Protein AF-0000000074578695 (afdb_homodimer)

pLDDT: mean 95.09, std 4.93, range [46.09, 98.75]

Solvent-accessible surface area (backbone atoms only — not comparable to full-atom values): 26456 Å² total; per-residue (Å²): 105,31,38,40,35,42,44,29,22,34,57,60,88,88,45,78,38,34,54,55,27,63,53,73,38,52,71,33,36,34,32,30,40,33,50,40,80,86,21,31,63,69,58,51,56,32,35,72,70,56,77,40,76,57,80,38,58,47,44,26,50,69,83,34,50,53,89,77,45,54,70,57,64,45,44,39,36,41,19,66,36,64,63,76,82,76,61,46,93,44,27,39,45,56,53,25,46,56,29,33,49,69,77,45,82,88,58,89,46,71,64,55,51,50,47,37,51,51,46,28,54,75,68,71,38,59,94,42,32,82,37,40,33,58,76,46,53,72,57,55,40,48,50,47,50,49,38,16,25,51,46,30,59,32,50,31,35,40,30,35,35,79,49,66,96,46,33,69,43,46,32,52,48,53,50,46,49,54,46,49,43,13,66,77,66,49,22,16,35,43,31,35,47,72,54,63,49,63,40,58,73,60,37,60,32,38,36,33,30,41,88,15,23,66,72,45,71,38,46,71,80,61,73,35,42,68,51,41,26,72,53,49,67,39,57,42,42,76,42,77,55,95,88,36,64,38,74,42,74,46,83,78,111,104,33,38,40,37,44,44,29,22,34,58,61,87,87,44,77,39,34,54,54,27,63,53,74,39,52,72,34,36,35,33,32,40,34,50,40,79,85,21,31,63,69,58,51,55,32,35,72,70,56,78,40,75,58,78,38,58,47,44,27,50,69,85,35,50,53,87,76,46,52,69,56,63,45,46,40,36,42,21,68,34,65,62,78,82,78,61,46,92,43,28,38,46,56,53,24,47,56,30,34,48,68,76,46,82,87,59,89,48,71,63,56,51,49,46,37,51,51,45,28,54,75,68,71,37,61,94,41,31,82,37,40,33,58,75,46,54,73,58,56,39,48,50,48,49,48,38,15,24,51,46,31,59,30,52,31,35,40,30,35,35,77,51,66,97,45,32,68,44,46,33,52,49,54,52,47,50,55,46,48,42,12,68,77,67,48,22,18,32,42,34,35,49,73,55,63,52,62,41,57,71,59,37,61,32,38,36,33,29,41,88,15,22,66,70,46,72,39,45,71,80,61,73,37,42,68,52,41,26,72,52,49,68,38,53,42,45,75,42,76,56,94,90,37,64,40,72,42,73,45,83,84,103

Foldseek 3Di:
DFKWWAQFWADDPPRTQAGGATDDDDWLFEEEEEFDPSLCQLVVLCCQLVVDPTPDTFMDGNNHTNVPDDNLVSLLAEFEAEDDDAFDQDALLVLLLVLCVSVDDPDQDPVSSVLSVVLCVLLVNVVRRGPGLNPDDLLSNLSSSVSSRVSSVHQEYEYEASCPPHDDVSSLSVLVSVLVCSVPSRRYYYYYHHDPQSCQVRGQKYFYGGNNYGPDIGGPVCVAQVNCCVRPVFGWHWDQDPNTIDIGTDPPD/DFKWWAQFWAADPPRTQAGGATDDDDWLFEEEEEFDPSLCQLVVLCCQLVVGPTPDTFMDGNNHTNVPDDNLVSLLAEFEAEPDDAFDQDALLVLLLVLCVSVDDPDDDPVSSVLSVVLCVLLVNNVRRGPGLNPDDLLSNLSSSVSSRVSSVHQEYEYEASCPPHDDVSSLSVLVSVLVCSVPSRRYYYYYHHDPQSCQVRGQKYFYGGNNYGPDIGGPVCVAQVNCCVRPVFGWHWDQDPNTIDIGTDPPD

Organism: Methanococcus maripaludis (strain DSM 14266 / JCM 13030 / NBRC 101832 / S2 / LL) (NCBI:txid267377)

InterPro domains:
  IPR003439 ABC transporter-like, ATP-binding domain [PF00005] (18-164)
  IPR003439 ABC transporter-like, ATP-binding domain [PS50893] (3-236)
  IPR003593 AAA+ ATPase domain [SM00382] (27-212)
  IPR017871 ABC transporter-like, conserved site [PS00211] (136-150)
  IPR027417 P-loop containing nucleoside triphosphate hydrolase [G3DSA:3.40.50.300] (1-251)
  IPR027417 P-loop containing nucleoside triphosphate hydrolase [SSF52540] (2-221)
  IPR050153 Metal Ion Import ATP-binding [PTHR42734] (1-242)

Structure (mmCIF, N/CA/C/O backbone):
data_AF-0000000074578695-model_v1
#
loop_
_entity.id
_entity.type
_entity.pdbx_description
1 polymer 'Iron ABC transporter ATPase subunit'
#
loop_
_atom_site.group_PDB
_atom_site.id
_atom_site.type_symbol
_atom_site.label_atom_id
_atom_site.label_alt_id
_atom_site.label_comp_id
_atom_site.label_asym_id
_atom_site.label_entity_id
_atom_site.label_seq_id
_atom_site.pdbx_PDB_ins_code
_atom_site.Cartn_x
_atom_site.Cartn_y
_atom_site.Cartn_z
_atom_site.occupancy
_atom_site.B_iso_or_equiv
_atom_site.auth_seq_id
_atom_site.auth_comp_id
_atom_site.auth_asym_id
_atom_site.auth_atom_id
_atom_site.pdbx_PDB_model_num
ATOM 1 N N . MET A 1 1 ? 10.664 -29.688 -7.73 1 87.19 1 MET A N 1
ATOM 2 C CA . MET A 1 1 ? 11.109 -28.344 -8.055 1 87.19 1 MET A CA 1
ATOM 3 C C . MET A 1 1 ? 10.336 -27.781 -9.25 1 87.19 1 MET A C 1
ATOM 5 O O . MET A 1 1 ? 10.18 -28.469 -10.258 1 87.19 1 MET A O 1
ATOM 9 N N . ILE A 1 2 ? 9.805 -26.641 -9.023 1 91.69 2 ILE A N 1
ATOM 10 C CA . ILE A 1 2 ? 9 -26.109 -10.125 1 91.69 2 ILE A CA 1
ATOM 11 C C . ILE A 1 2 ? 9.734 -24.938 -10.773 1 91.69 2 ILE A C 1
ATOM 13 O O . ILE A 1 2 ? 9.602 -24.703 -11.977 1 91.69 2 ILE A O 1
ATOM 17 N N . VAL A 1 3 ? 10.422 -24.156 -10.008 1 95.56 3 VAL A N 1
ATOM 18 C CA . VAL A 1 3 ? 11.172 -23.031 -10.539 1 95.56 3 VAL A CA 1
ATOM 19 C C . VAL A 1 3 ? 12.633 -23.141 -10.109 1 95.56 3 VAL A C 1
ATOM 21 O O . VAL A 1 3 ? 12.93 -23.469 -8.961 1 95.56 3 VAL A O 1
ATOM 24 N N . SER A 1 4 ? 13.508 -22.938 -11.055 1 97.44 4 SER A N 1
ATOM 25 C CA . SER A 1 4 ? 14.938 -22.828 -10.773 1 97.44 4 SER A CA 1
ATOM 26 C C . SER A 1 4 ? 15.531 -21.594 -11.438 1 97.44 4 SER A C 1
ATOM 28 O O . SER A 1 4 ? 15.359 -21.375 -12.641 1 97.44 4 SER A O 1
ATOM 30 N N . VAL A 1 5 ? 16.078 -20.75 -10.672 1 97.38 5 VAL A N 1
ATOM 31 C CA . VAL A 1 5 ? 16.797 -19.562 -11.141 1 97.38 5 VAL A CA 1
ATOM 32 C C . VAL A 1 5 ? 18.281 -19.719 -10.867 1 97.38 5 VAL A C 1
ATOM 34 O O . VAL A 1 5 ? 18.703 -19.891 -9.719 1 97.38 5 VAL A O 1
ATOM 37 N N . GLU A 1 6 ? 19.047 -19.641 -11.938 1 97.25 6 GLU A N 1
ATOM 38 C CA . GLU A 1 6 ? 20.469 -19.922 -11.82 1 97.25 6 GLU A CA 1
ATOM 39 C C . GLU A 1 6 ? 21.312 -18.797 -12.445 1 97.25 6 GLU A C 1
ATOM 41 O O . GLU A 1 6 ? 21.469 -18.75 -13.664 1 97.25 6 GLU A O 1
ATOM 46 N N . GLY A 1 7 ? 21.875 -17.984 -11.523 1 97 7 GLY A N 1
ATOM 47 C CA . GLY A 1 7 ? 22.844 -17 -11.961 1 97 7 GLY A CA 1
ATOM 48 C C . GLY A 1 7 ? 22.234 -15.906 -12.82 1 97 7 GLY A C 1
ATOM 49 O O . GLY A 1 7 ? 22.844 -15.445 -13.781 1 97 7 GLY A O 1
ATOM 50 N N . VAL A 1 8 ? 21.109 -15.484 -12.547 1 96.81 8 VAL A N 1
ATOM 51 C CA . VAL A 1 8 ? 20.375 -14.555 -13.391 1 96.81 8 VAL A CA 1
ATOM 52 C C . VAL A 1 8 ? 20.891 -13.133 -13.156 1 96.81 8 VAL A C 1
ATOM 54 O O . VAL A 1 8 ? 21.062 -12.711 -12.008 1 96.81 8 VAL A O 1
ATOM 57 N N . GLU A 1 9 ? 21.203 -12.5 -14.195 1 97.31 9 GLU A N 1
ATOM 58 C CA . GLU A 1 9 ? 21.609 -11.094 -14.195 1 97.31 9 GLU A CA 1
ATOM 59 C C . GLU A 1 9 ? 20.75 -10.273 -15.148 1 97.31 9 GLU A C 1
ATOM 61 O O . GLU A 1 9 ? 20.375 -10.742 -16.219 1 97.31 9 GLU A O 1
ATOM 66 N N . PHE A 1 10 ? 20.406 -9.078 -14.711 1 96.56 10 PHE A N 1
ATOM 67 C CA . PHE A 1 10 ? 19.609 -8.188 -15.539 1 96.56 10 PHE A CA 1
ATOM 68 C C . PHE A 1 10 ? 20.016 -6.734 -15.312 1 96.56 10 PHE A C 1
ATOM 70 O O . PHE A 1 10 ? 20.328 -6.34 -14.195 1 96.56 10 PHE A O 1
ATOM 77 N N . LYS A 1 11 ? 20.016 -5.98 -16.344 1 94.44 11 LYS A N 1
ATOM 78 C CA . LYS A 1 11 ? 20.312 -4.551 -16.297 1 94.44 11 LYS A CA 1
ATOM 79 C C . LYS A 1 11 ? 19.328 -3.752 -17.141 1 94.44 11 LYS A C 1
ATOM 81 O O . LYS A 1 11 ? 18.922 -4.199 -18.219 1 94.44 11 LYS A O 1
ATOM 86 N N . TYR A 1 12 ? 18.844 -2.635 -16.578 1 91.19 12 TYR A N 1
ATOM 87 C CA . TYR A 1 12 ? 18.203 -1.623 -17.406 1 91.19 12 TYR A CA 1
ATOM 88 C C . TYR A 1 12 ? 19.234 -0.651 -17.969 1 91.19 12 TYR A C 1
ATOM 90 O O . TYR A 1 12 ? 19.875 0.092 -17.219 1 91.19 12 TYR A O 1
ATOM 98 N N . LYS A 1 13 ? 19.344 -0.577 -19.172 1 88.19 13 LYS A N 1
ATOM 99 C CA . LYS A 1 13 ? 20.406 0.238 -19.781 1 88.19 13 LYS A CA 1
ATOM 100 C C . LYS A 1 13 ? 21.75 -0.036 -19.109 1 88.19 13 LYS A C 1
ATOM 102 O O . LYS A 1 13 ? 22.297 -1.134 -19.234 1 88.19 13 LYS A O 1
ATOM 107 N N . SER A 1 14 ? 22.156 0.882 -18.359 1 88.25 14 SER A N 1
ATOM 108 C CA . SER A 1 14 ? 23.484 0.723 -17.781 1 88.25 14 SER A CA 1
ATOM 109 C C . SER A 1 14 ? 23.406 0.43 -16.281 1 88.25 14 SER A C 1
ATOM 111 O O . SER A 1 14 ? 24.438 0.2 -15.641 1 88.25 14 SER A O 1
ATOM 113 N N . THR A 1 15 ? 22.25 0.235 -15.781 1 91.56 15 THR A N 1
ATOM 114 C CA . THR A 1 15 ? 22.094 0.015 -14.344 1 91.56 15 THR A CA 1
ATOM 115 C C . THR A 1 15 ? 21.812 -1.456 -14.055 1 91.56 15 THR A C 1
ATOM 117 O O . THR A 1 15 ? 20.7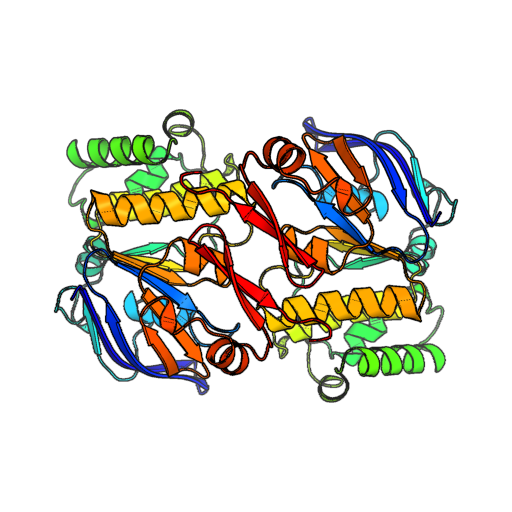97 -2.002 -14.516 1 91.56 15 THR A O 1
ATOM 120 N N . GLU A 1 16 ? 22.688 -2.061 -13.281 1 94.88 16 GLU A N 1
ATOM 121 C CA . GLU A 1 16 ? 22.516 -3.461 -12.906 1 94.88 16 GLU A CA 1
ATOM 122 C C . GLU A 1 16 ? 21.469 -3.611 -11.805 1 94.88 16 GLU A C 1
ATOM 124 O O . GLU A 1 16 ? 21.609 -3.029 -10.727 1 94.88 16 GLU A O 1
ATOM 129 N N . ILE A 1 17 ? 20.469 -4.418 -12.109 1 96.56 17 ILE A N 1
ATOM 130 C CA . ILE A 1 17 ? 19.375 -4.566 -11.156 1 96.56 17 ILE A CA 1
ATOM 131 C C . ILE A 1 17 ? 19.469 -5.926 -10.469 1 96.56 17 ILE A C 1
ATOM 133 O O . ILE A 1 17 ? 19.328 -6.02 -9.25 1 96.56 17 ILE A O 1
ATOM 137 N N . LEU A 1 18 ? 19.641 -6.934 -11.188 1 98.19 18 LEU A N 1
ATOM 138 C CA . LEU A 1 18 ? 19.828 -8.281 -10.656 1 98.19 18 LEU A CA 1
ATOM 139 C C . LEU A 1 18 ? 21.25 -8.766 -10.883 1 98.19 18 LEU A C 1
ATOM 141 O O . LEU A 1 18 ? 21.797 -8.617 -11.977 1 98.19 18 LEU A O 1
ATOM 145 N N . LYS A 1 19 ? 21.891 -9.312 -9.852 1 97.56 19 LYS A N 1
ATOM 146 C CA . LYS A 1 19 ? 23.297 -9.711 -9.852 1 97.56 19 LYS A CA 1
ATOM 147 C C . LYS A 1 19 ? 23.453 -11.164 -9.406 1 97.56 19 LYS A C 1
ATOM 149 O O . LYS A 1 19 ? 23.609 -11.438 -8.211 1 97.56 19 LYS A O 1
ATOM 154 N N . ASP A 1 20 ? 23.438 -12.047 -10.305 1 97.25 20 ASP A N 1
ATOM 155 C CA . ASP A 1 20 ? 23.719 -13.461 -10.062 1 97.25 20 ASP A CA 1
ATOM 156 C C . ASP A 1 20 ? 22.719 -14.062 -9.078 1 97.25 20 ASP A C 1
ATOM 158 O O . ASP A 1 20 ? 23.125 -14.625 -8.055 1 97.25 20 ASP A O 1
ATOM 162 N N . VAL A 1 21 ? 21.516 -13.922 -9.375 1 98.12 21 VAL A N 1
ATOM 163 C CA . VAL A 1 21 ? 20.422 -14.406 -8.523 1 98.12 21 VAL A CA 1
ATOM 164 C C . VAL A 1 21 ? 20.266 -15.914 -8.688 1 98.12 21 VAL A C 1
ATOM 166 O O . VAL A 1 21 ? 20.234 -16.422 -9.812 1 98.12 21 VAL A O 1
ATOM 169 N N . LYS A 1 22 ? 20.203 -16.641 -7.535 1 97.81 22 LYS A N 1
ATOM 170 C CA . LYS A 1 22 ? 20.047 -18.078 -7.523 1 97.81 22 LYS A CA 1
ATOM 171 C C . LYS A 1 22 ? 19.062 -18.516 -6.445 1 97.81 22 LYS A C 1
ATOM 173 O O . LYS A 1 22 ? 19.172 -18.109 -5.289 1 97.81 22 LYS A O 1
ATOM 178 N N . PHE A 1 23 ? 18.094 -19.281 -6.832 1 98 23 PHE A N 1
ATOM 179 C CA . PHE A 1 23 ? 17.188 -19.906 -5.875 1 98 23 PHE A CA 1
ATOM 180 C C . PHE A 1 23 ? 16.312 -20.953 -6.559 1 98 23 PHE A C 1
ATOM 182 O O . PHE A 1 23 ? 16.312 -21.062 -7.785 1 98 23 PHE A O 1
ATOM 189 N N . GLU A 1 24 ? 15.633 -21.719 -5.762 1 97.88 24 GLU A N 1
ATOM 190 C CA . GLU A 1 24 ? 14.703 -22.719 -6.254 1 97.88 24 GLU A CA 1
ATOM 191 C C . GLU A 1 24 ? 13.383 -22.672 -5.492 1 97.88 24 GLU A C 1
ATOM 193 O O . GLU A 1 24 ? 13.328 -22.203 -4.352 1 97.88 24 GLU A O 1
ATOM 198 N N . VAL A 1 25 ? 12.375 -23.062 -6.16 1 97.56 25 VAL A N 1
ATOM 199 C CA . VAL A 1 25 ? 11.047 -23.125 -5.566 1 97.56 25 VAL A CA 1
ATOM 200 C C . VAL A 1 25 ? 10.438 -24.5 -5.789 1 97.56 25 VAL A C 1
ATOM 202 O O . VAL A 1 25 ? 10.508 -25.047 -6.891 1 97.56 25 VAL A O 1
ATOM 205 N N . GLU A 1 26 ? 9.867 -25.078 -4.762 1 96.62 26 GLU A N 1
ATOM 206 C CA . GLU A 1 26 ? 9.234 -26.391 -4.852 1 96.62 26 GLU A CA 1
ATOM 207 C C . GLU A 1 26 ? 7.77 -26.266 -5.266 1 96.62 26 GLU A C 1
ATOM 209 O O . GLU A 1 26 ? 7.156 -25.203 -5.082 1 96.62 26 GLU A O 1
ATOM 214 N N . LYS A 1 27 ? 7.25 -27.359 -5.766 1 95.69 27 LYS A N 1
ATOM 215 C CA . LYS A 1 27 ? 5.852 -27.391 -6.184 1 95.69 27 LYS A CA 1
ATOM 216 C C . LYS A 1 27 ? 4.918 -27.188 -4.992 1 95.69 27 LYS A C 1
ATOM 218 O O . LYS A 1 27 ? 5.152 -27.734 -3.914 1 95.69 27 LYS A O 1
ATOM 223 N N . GLY A 1 28 ? 3.93 -26.344 -5.191 1 95.62 28 GLY A N 1
ATOM 224 C CA . GLY A 1 28 ? 2.881 -26.172 -4.199 1 95.62 28 GLY A CA 1
ATOM 225 C C . GLY A 1 28 ? 3.25 -25.188 -3.104 1 95.62 28 GLY A C 1
ATOM 226 O O . GLY A 1 28 ? 2.467 -24.969 -2.18 1 95.62 28 GLY A O 1
ATOM 227 N N . GLU A 1 29 ? 4.379 -24.547 -3.223 1 96.44 29 GLU A N 1
ATOM 228 C CA . GLU A 1 29 ? 4.84 -23.594 -2.211 1 96.44 29 GLU A CA 1
ATOM 229 C C . GLU A 1 29 ? 4.32 -22.188 -2.496 1 96.44 29 GLU A C 1
ATOM 231 O O . GLU A 1 29 ? 4.184 -21.797 -3.654 1 96.44 29 GLU A O 1
ATOM 236 N N . VAL A 1 30 ? 3.984 -21.547 -1.426 1 98.06 30 VAL A N 1
ATOM 237 C CA . VAL A 1 30 ? 3.773 -20.094 -1.494 1 98.06 30 VAL A CA 1
ATOM 238 C C . VAL A 1 30 ? 5.047 -19.375 -1.07 1 98.06 30 VAL A C 1
ATOM 240 O O . VAL A 1 30 ? 5.445 -19.438 0.094 1 98.06 30 VAL A O 1
ATOM 243 N N . VAL A 1 31 ? 5.68 -18.703 -2.018 1 98.62 31 VAL A N 1
ATOM 244 C CA . VAL A 1 31 ? 6.961 -18.062 -1.78 1 98.62 31 VAL A CA 1
ATOM 245 C C . VAL A 1 31 ? 6.789 -16.547 -1.822 1 98.62 31 VAL A C 1
ATOM 247 O O . VAL A 1 31 ? 6.172 -16 -2.746 1 98.62 31 VAL A O 1
ATOM 250 N N . SER A 1 32 ? 7.277 -15.828 -0.83 1 98.69 32 SER A N 1
ATOM 251 C CA . SER A 1 32 ? 7.254 -14.375 -0.821 1 98.69 32 SER A CA 1
ATOM 252 C C . SER A 1 32 ? 8.641 -13.797 -1.097 1 98.69 32 SER A C 1
ATOM 254 O O . SER A 1 32 ? 9.625 -14.203 -0.472 1 98.69 32 SER A O 1
ATOM 256 N N . ILE A 1 33 ? 8.703 -12.945 -2.051 1 98.62 33 ILE A N 1
ATOM 257 C CA . ILE A 1 33 ? 9.906 -12.156 -2.303 1 98.62 33 ILE A CA 1
ATOM 258 C C . ILE A 1 33 ? 9.82 -10.828 -1.547 1 98.62 33 ILE A C 1
ATOM 260 O O . ILE A 1 33 ? 8.898 -10.039 -1.768 1 98.62 33 ILE A O 1
ATOM 264 N N . LEU A 1 34 ? 10.773 -10.625 -0.672 1 98.44 34 LEU A N 1
ATOM 265 C CA . LEU A 1 34 ? 10.797 -9.477 0.223 1 98.44 34 LEU A CA 1
ATOM 266 C C . LEU A 1 34 ? 12.039 -8.625 -0.025 1 98.44 34 LEU A C 1
ATOM 268 O O . LEU A 1 34 ? 13.039 -9.117 -0.548 1 98.44 34 LEU A O 1
ATOM 272 N N . GLY A 1 35 ? 11.984 -7.371 0.396 1 97.62 35 GLY A N 1
ATOM 273 C CA . GLY A 1 35 ? 13.062 -6.41 0.204 1 97.62 35 GLY A CA 1
ATOM 274 C C . GLY A 1 35 ? 12.57 -4.98 0.087 1 97.62 35 GLY A C 1
ATOM 275 O O . GLY A 1 35 ? 11.367 -4.742 -0.033 1 97.62 35 GLY A O 1
ATOM 276 N N . ILE A 1 36 ? 13.484 -4.102 0.065 1 96.75 36 ILE A N 1
ATOM 277 C CA . ILE A 1 36 ? 13.141 -2.684 0.007 1 96.75 36 ILE A CA 1
ATOM 278 C C . ILE A 1 36 ? 12.695 -2.318 -1.405 1 96.75 36 ILE A C 1
ATOM 280 O O . ILE A 1 36 ? 12.852 -3.109 -2.338 1 96.75 36 ILE A O 1
ATOM 284 N N . ASN A 1 37 ? 12.117 -1.101 -1.469 1 93.25 37 ASN A N 1
ATOM 285 C CA . ASN A 1 37 ? 11.766 -0.598 -2.791 1 93.25 37 ASN A CA 1
ATOM 286 C C . ASN A 1 37 ? 12.992 -0.456 -3.688 1 93.25 37 ASN A C 1
ATOM 288 O O . ASN A 1 37 ? 14.031 0.032 -3.246 1 93.25 37 ASN A O 1
ATOM 292 N N . GLY A 1 38 ? 12.938 -0.966 -4.891 1 92 38 GLY A N 1
ATOM 293 C CA . GLY A 1 38 ? 14.047 -0.862 -5.832 1 92 38 GLY A CA 1
ATOM 294 C C . GLY A 1 38 ? 15.039 -2.006 -5.719 1 92 38 GLY A C 1
ATOM 295 O O . GLY A 1 38 ? 16.031 -2.043 -6.434 1 92 38 GLY A O 1
ATOM 296 N N . ALA A 1 39 ? 14.719 -2.963 -4.926 1 95.31 39 ALA A N 1
ATOM 297 C CA . ALA A 1 39 ? 15.656 -4.055 -4.688 1 95.31 39 ALA A CA 1
ATOM 298 C C . ALA A 1 39 ? 15.711 -5 -5.883 1 95.31 39 ALA A C 1
ATOM 300 O O . ALA A 1 39 ? 16.609 -5.84 -5.977 1 95.31 39 ALA A O 1
ATOM 301 N N . GLY A 1 40 ? 14.742 -4.91 -6.785 1 96.31 40 GLY A N 1
ATOM 302 C CA . GLY A 1 40 ? 14.734 -5.754 -7.969 1 96.31 40 GLY A CA 1
ATOM 303 C C . GLY A 1 40 ? 13.641 -6.809 -7.938 1 96.31 40 GLY A C 1
ATOM 304 O O . GLY A 1 40 ? 13.617 -7.703 -8.789 1 96.31 40 GLY A O 1
ATOM 305 N N . LYS A 1 41 ? 12.758 -6.738 -6.969 1 97.12 41 LYS A N 1
ATOM 306 C CA . LYS A 1 41 ? 11.734 -7.758 -6.77 1 97.12 41 LYS A CA 1
ATOM 307 C C . LYS A 1 41 ? 10.844 -7.887 -8.008 1 97.12 41 LYS A C 1
ATOM 309 O O . LYS A 1 41 ? 10.664 -8.984 -8.531 1 97.12 41 LYS A O 1
ATOM 314 N N . SER A 1 42 ? 10.297 -6.727 -8.508 1 96.31 42 SER A N 1
ATOM 315 C CA . SER A 1 42 ? 9.422 -6.723 -9.68 1 96.31 42 SER A CA 1
ATOM 316 C C . SER A 1 42 ? 10.18 -7.148 -10.938 1 96.31 42 SER A C 1
ATOM 318 O O . SER A 1 42 ? 9.633 -7.859 -11.781 1 96.31 42 SER A O 1
ATOM 320 N N . THR A 1 43 ? 11.422 -6.73 -11.055 1 96.75 43 THR A N 1
ATOM 321 C CA . THR A 1 43 ? 12.258 -7.129 -12.18 1 96.75 43 THR A CA 1
ATOM 322 C C . THR A 1 43 ? 12.453 -8.641 -12.195 1 96.75 43 THR A C 1
ATOM 324 O O . THR A 1 43 ? 12.367 -9.281 -13.25 1 96.75 43 THR A O 1
ATOM 327 N N . LEU A 1 44 ? 12.688 -9.188 -10.992 1 97.62 44 LEU A N 1
ATOM 328 C CA . LEU A 1 44 ? 12.93 -10.617 -10.867 1 97.62 44 LEU A CA 1
ATOM 329 C C . LEU A 1 44 ? 11.711 -11.414 -11.344 1 97.62 44 LEU A C 1
ATOM 331 O O . LEU A 1 44 ? 11.844 -12.344 -12.141 1 97.62 44 LEU A O 1
ATOM 335 N N . ILE A 1 45 ? 10.531 -11.031 -10.898 1 97 45 ILE A N 1
ATOM 336 C CA . ILE A 1 45 ? 9.32 -11.766 -11.266 1 97 45 ILE A CA 1
ATOM 337 C C . ILE A 1 45 ? 9.07 -11.633 -12.766 1 97 45 ILE A C 1
ATOM 339 O O . ILE A 1 45 ? 8.609 -12.578 -13.406 1 97 45 ILE A O 1
ATOM 343 N N . LYS A 1 46 ? 9.367 -10.516 -13.352 1 96.38 46 LYS A N 1
ATOM 344 C CA . LYS A 1 46 ? 9.203 -10.297 -14.789 1 96.38 46 LYS A CA 1
ATOM 345 C C . LYS A 1 46 ? 10.188 -11.148 -15.586 1 96.38 46 LYS A C 1
ATOM 347 O O . LYS A 1 46 ? 9.883 -11.578 -16.703 1 96.38 46 LYS A O 1
ATOM 352 N N . CYS A 1 47 ? 11.359 -11.367 -15.023 1 96.38 47 CYS A N 1
ATOM 353 C CA . CYS A 1 47 ? 12.312 -12.266 -15.664 1 96.38 47 CYS A CA 1
ATOM 354 C C . CYS A 1 47 ? 11.797 -13.703 -15.656 1 96.38 47 CYS A C 1
ATOM 356 O O . CYS A 1 47 ? 11.945 -14.422 -16.656 1 96.38 47 CYS A O 1
ATOM 358 N N . ILE A 1 48 ? 11.195 -14.062 -14.562 1 96.19 48 ILE A N 1
ATOM 359 C CA . ILE A 1 48 ? 10.695 -15.43 -14.445 1 96.19 48 ILE A CA 1
ATOM 360 C C . ILE A 1 48 ? 9.586 -15.664 -15.469 1 96.19 48 ILE A C 1
ATOM 362 O O . ILE A 1 48 ? 9.477 -16.766 -16.031 1 96.19 48 ILE A O 1
ATOM 366 N N . ASN A 1 49 ? 8.82 -14.625 -15.734 1 94.06 49 ASN A N 1
ATOM 367 C CA . ASN A 1 49 ? 7.699 -14.773 -16.656 1 94.06 49 ASN A CA 1
ATOM 368 C C . ASN A 1 49 ? 8.102 -14.422 -18.078 1 94.06 49 ASN A C 1
ATOM 370 O O . ASN A 1 49 ? 7.242 -14.25 -18.953 1 94.06 49 ASN A O 1
ATOM 374 N N . LYS A 1 50 ? 9.352 -14.07 -18.297 1 93.38 50 LYS A N 1
ATOM 375 C CA . LYS A 1 50 ? 9.961 -13.836 -19.609 1 93.38 50 LYS A CA 1
ATOM 376 C C . LYS A 1 50 ? 9.516 -12.492 -20.188 1 93.38 50 LYS A C 1
ATOM 378 O O . LYS A 1 50 ? 9.633 -12.258 -21.391 1 93.38 50 LYS A O 1
ATOM 383 N N . ILE A 1 51 ? 8.852 -11.695 -19.422 1 92 51 ILE A N 1
ATOM 384 C CA . ILE A 1 51 ? 8.547 -10.336 -19.844 1 92 51 ILE A CA 1
ATOM 385 C C . ILE A 1 51 ? 9.852 -9.562 -20.078 1 92 51 ILE A C 1
ATOM 387 O O . ILE A 1 51 ? 9.953 -8.766 -21 1 92 51 ILE A O 1
ATOM 391 N N . LEU A 1 52 ? 10.812 -9.836 -19.203 1 93.38 52 LEU A N 1
ATOM 392 C CA . LEU A 1 52 ? 12.156 -9.273 -19.297 1 93.38 52 LEU A CA 1
ATOM 393 C C . LEU A 1 52 ? 13.195 -10.375 -19.453 1 93.38 52 LEU A C 1
ATOM 395 O O . LEU A 1 52 ? 13.5 -11.086 -18.5 1 93.38 52 LEU A O 1
ATOM 399 N N . PRO A 1 53 ? 13.766 -10.516 -20.609 1 90.94 53 PRO A N 1
ATOM 400 C CA . PRO A 1 53 ? 14.789 -11.547 -20.781 1 90.94 53 PRO A CA 1
ATOM 401 C C . PRO A 1 53 ? 16.078 -11.227 -20.031 1 90.94 53 PRO A C 1
ATOM 403 O O . PRO A 1 53 ? 16.656 -10.156 -20.234 1 90.94 53 PRO A O 1
ATOM 406 N N . PRO A 1 54 ? 16.5 -12.094 -19.203 1 91.62 54 PRO A N 1
ATOM 407 C CA . PRO A 1 54 ? 17.75 -11.844 -18.5 1 91.62 54 PRO A CA 1
ATOM 408 C C . PRO A 1 54 ? 18.969 -11.828 -19.438 1 91.62 54 PRO A C 1
ATOM 410 O O . PRO A 1 54 ? 18.938 -12.445 -20.5 1 91.62 54 PRO A O 1
ATOM 413 N N . LYS A 1 55 ? 19.969 -11.094 -19.031 1 90.56 55 LYS A N 1
ATOM 414 C CA . LYS A 1 55 ? 21.203 -11.008 -19.797 1 90.56 55 LYS A CA 1
ATOM 415 C C . LYS A 1 55 ? 22.047 -12.281 -19.656 1 90.56 55 LYS A C 1
ATOM 417 O O . LYS A 1 55 ? 22.672 -12.734 -20.609 1 90.56 55 LYS A O 1
ATOM 422 N N . LYS A 1 56 ? 22.078 -12.758 -18.484 1 94.62 56 LYS A N 1
ATOM 423 C CA . LYS A 1 56 ? 22.797 -13.977 -18.141 1 94.62 56 LYS A CA 1
ATOM 424 C C . LYS A 1 56 ? 21.969 -14.875 -17.219 1 94.62 56 LYS A C 1
ATOM 426 O O . LYS A 1 56 ? 20.969 -14.422 -16.641 1 94.62 56 LYS A O 1
ATOM 431 N N . GLY A 1 57 ? 22.375 -16.094 -17.188 1 95.81 57 GLY A N 1
ATOM 432 C CA . GLY A 1 57 ? 21.734 -17.047 -16.297 1 95.81 57 GLY A CA 1
ATOM 433 C C . GLY A 1 57 ? 20.578 -17.797 -16.953 1 95.81 57 GLY A C 1
ATOM 434 O O . GLY A 1 57 ? 20.328 -17.625 -18.141 1 95.81 57 GLY A O 1
ATOM 435 N N . THR A 1 58 ? 20 -18.688 -16.172 1 96.31 58 THR A N 1
ATOM 436 C CA . THR A 1 58 ? 18.922 -19.531 -16.688 1 96.31 58 THR A CA 1
ATOM 437 C C . THR A 1 58 ? 17.766 -19.609 -15.695 1 96.31 58 THR A C 1
ATOM 439 O O . THR A 1 58 ? 17.984 -19.672 -14.484 1 96.31 58 THR A O 1
ATOM 442 N N . ILE A 1 59 ? 16.641 -19.547 -16.203 1 97.06 59 ILE A N 1
ATOM 443 C CA . ILE A 1 59 ? 15.422 -19.766 -15.43 1 97.06 59 ILE A CA 1
ATOM 444 C C . ILE A 1 59 ? 14.641 -20.938 -16.016 1 97.06 59 ILE A C 1
ATOM 446 O O . ILE A 1 59 ? 14.391 -20.984 -17.219 1 97.06 59 ILE A O 1
ATOM 450 N N . THR A 1 60 ? 14.32 -21.844 -15.203 1 96.94 60 THR A N 1
ATOM 451 C CA . THR A 1 60 ? 13.523 -22.969 -15.672 1 96.94 60 THR A CA 1
ATOM 452 C C . THR A 1 60 ? 12.203 -23.047 -14.906 1 96.94 60 THR A C 1
ATOM 454 O O . THR A 1 60 ? 12.164 -22.766 -13.703 1 96.94 60 THR A O 1
ATOM 457 N N . VAL A 1 61 ? 11.203 -23.422 -15.57 1 95.31 61 VAL A N 1
ATOM 458 C CA . VAL A 1 61 ? 9.891 -23.75 -15.023 1 95.31 61 VAL A CA 1
ATOM 459 C C . VAL A 1 61 ? 9.5 -25.156 -15.43 1 95.31 61 VAL A C 1
ATOM 461 O O . VAL A 1 61 ? 9.508 -25.5 -16.625 1 95.31 61 VAL A O 1
ATOM 464 N N . GLU A 1 62 ? 9.25 -25.922 -14.492 1 93.69 62 GLU A N 1
ATOM 465 C CA . GLU A 1 62 ? 9.008 -27.344 -14.742 1 93.69 62 GLU A CA 1
ATOM 466 C C . GLU A 1 62 ? 10.125 -27.953 -15.578 1 93.69 62 GLU A C 1
ATOM 468 O O . GLU A 1 62 ? 9.859 -28.656 -16.562 1 93.69 62 GLU A O 1
ATOM 473 N N . ASN A 1 63 ? 11.281 -27.578 -15.312 1 92.06 63 ASN A N 1
ATOM 474 C CA . ASN A 1 63 ? 12.5 -28.125 -15.891 1 92.06 63 ASN A CA 1
ATOM 475 C C . ASN A 1 63 ? 12.656 -27.719 -17.359 1 92.06 63 ASN A C 1
ATOM 477 O O . ASN A 1 63 ? 13.43 -28.344 -18.094 1 92.06 63 ASN A O 1
ATOM 481 N N . LEU A 1 64 ? 11.914 -26.766 -17.734 1 93.69 64 LEU A N 1
ATOM 482 C CA . LEU A 1 64 ? 12.062 -26.234 -19.078 1 93.69 64 LEU A CA 1
ATOM 483 C C . LEU A 1 64 ? 12.617 -24.812 -19.047 1 93.69 64 LEU A C 1
ATOM 485 O O . LEU A 1 64 ? 12.156 -23.969 -18.266 1 93.69 64 LEU A O 1
ATOM 489 N N . ASP A 1 65 ? 13.523 -24.562 -19.859 1 94.62 65 ASP A N 1
ATOM 490 C CA . ASP A 1 65 ? 14.125 -23.234 -19.969 1 94.62 65 ASP A CA 1
ATOM 491 C C . ASP A 1 65 ? 13.117 -22.219 -20.516 1 94.62 65 ASP A C 1
ATOM 493 O O . ASP A 1 65 ? 12.648 -22.359 -21.641 1 94.62 65 ASP A O 1
ATOM 497 N N . VAL A 1 66 ? 12.844 -21.219 -19.719 1 93.62 66 VAL A N 1
ATOM 498 C CA . VAL A 1 66 ? 11.828 -20.25 -20.062 1 93.62 66 VAL A CA 1
ATOM 499 C C . VAL A 1 66 ? 12.203 -19.547 -21.375 1 93.62 66 VAL A C 1
ATOM 501 O O . VAL A 1 66 ? 11.336 -19.219 -22.188 1 93.62 66 VAL A O 1
ATOM 504 N N . ASN A 1 67 ? 13.469 -19.344 -21.609 1 90.19 67 ASN A N 1
ATOM 505 C CA . ASN A 1 67 ? 13.938 -18.656 -22.812 1 90.19 67 ASN A CA 1
ATOM 506 C C . ASN A 1 67 ? 13.672 -19.5 -24.062 1 90.19 67 ASN A C 1
ATOM 508 O O . ASN A 1 67 ? 13.578 -18.953 -25.172 1 90.19 67 ASN A O 1
ATOM 512 N N . LYS A 1 68 ? 13.57 -20.766 -23.938 1 91.44 68 LYS A N 1
ATOM 513 C CA . LYS A 1 68 ? 13.375 -21.672 -25.062 1 91.44 68 LYS A CA 1
ATOM 514 C C . LYS A 1 68 ? 11.898 -21.969 -25.281 1 91.44 68 LYS A C 1
ATOM 516 O O . LYS A 1 68 ? 11.523 -22.578 -26.281 1 91.44 68 LYS A O 1
ATOM 521 N N . MET A 1 69 ? 11.117 -21.594 -24.359 1 91.44 69 MET A N 1
ATOM 522 C CA . MET A 1 69 ? 9.688 -21.828 -24.484 1 91.44 69 MET A CA 1
ATOM 523 C C . MET A 1 69 ? 9.023 -20.75 -25.344 1 91.44 69 MET A C 1
ATOM 525 O O . MET A 1 69 ? 9.414 -19.594 -25.281 1 91.44 69 MET A O 1
ATOM 529 N N . ASP A 1 70 ? 8.094 -21.234 -26.078 1 92.38 70 ASP A N 1
ATOM 530 C CA . ASP A 1 70 ? 7.277 -20.219 -26.734 1 92.38 70 ASP A CA 1
ATOM 531 C C . ASP A 1 70 ? 6.336 -19.547 -25.75 1 92.38 70 ASP A C 1
ATOM 533 O O . ASP A 1 70 ? 6.027 -20.109 -24.688 1 92.38 70 ASP A O 1
ATOM 537 N N . ARG A 1 71 ? 5.867 -18.438 -26.078 1 89.62 71 ARG A N 1
ATOM 538 C CA . ARG A 1 71 ? 5.062 -17.609 -25.188 1 89.62 71 ARG A CA 1
ATOM 539 C C . ARG A 1 71 ? 3.752 -18.297 -24.828 1 89.62 71 ARG A C 1
ATOM 541 O O . ARG A 1 71 ? 3.271 -18.188 -23.703 1 89.62 71 ARG A O 1
ATOM 548 N N . LEU A 1 72 ? 3.242 -18.984 -25.812 1 92.81 72 LEU A N 1
ATOM 549 C CA . LEU A 1 72 ? 1.972 -19.656 -25.594 1 92.81 72 LEU A CA 1
ATOM 550 C C . LEU A 1 72 ? 2.133 -20.797 -24.594 1 92.81 72 LEU A C 1
ATOM 552 O O . LEU A 1 72 ? 1.304 -20.969 -23.703 1 92.81 72 LEU A O 1
ATOM 556 N N . ASP A 1 73 ? 3.152 -21.531 -24.734 1 93.5 73 ASP A N 1
ATOM 557 C CA . ASP A 1 73 ? 3.414 -22.656 -23.828 1 93.5 73 ASP A CA 1
ATOM 558 C C . ASP A 1 73 ? 3.688 -22.156 -22.422 1 93.5 73 ASP A C 1
ATOM 560 O O . ASP A 1 73 ? 3.232 -22.75 -21.438 1 93.5 73 ASP A O 1
ATOM 564 N N . LEU A 1 74 ? 4.418 -21.109 -22.359 1 94.56 74 LEU A N 1
ATOM 565 C CA . LEU A 1 74 ? 4.68 -20.516 -21.047 1 94.56 74 LEU A CA 1
ATOM 566 C C . LEU A 1 74 ? 3.389 -20.016 -20.406 1 94.56 74 LEU A C 1
ATOM 568 O O . LEU A 1 74 ? 3.172 -20.203 -19.203 1 94.56 74 LEU A O 1
ATOM 572 N N . ALA A 1 75 ? 2.561 -19.453 -21.219 1 94.44 75 ALA A N 1
ATOM 573 C CA . ALA A 1 75 ? 1.302 -18.891 -20.734 1 94.44 75 ALA A CA 1
ATOM 574 C C . ALA A 1 75 ? 0.387 -19.984 -20.188 1 94.44 75 ALA A C 1
ATOM 576 O O . ALA A 1 75 ? -0.436 -19.719 -19.297 1 94.44 75 ALA A O 1
ATOM 577 N N . LYS A 1 76 ? 0.517 -21.125 -20.656 1 95.25 76 LYS A N 1
ATOM 578 C CA . LYS A 1 76 ? -0.277 -22.25 -20.172 1 95.25 76 LYS A CA 1
ATOM 579 C C . LYS A 1 76 ? 0.216 -22.734 -18.812 1 95.25 76 LYS A C 1
ATOM 581 O O . LYS A 1 76 ? -0.529 -23.359 -18.062 1 95.25 76 LYS A O 1
ATOM 586 N N . LYS A 1 77 ? 1.406 -22.391 -18.516 1 95.56 77 LYS A N 1
ATOM 587 C CA . LYS A 1 77 ? 2.025 -22.922 -17.312 1 95.56 77 LYS A CA 1
ATOM 588 C C . LYS A 1 77 ? 2.129 -21.875 -16.219 1 95.56 77 LYS A C 1
ATOM 590 O O . LYS A 1 77 ? 2.162 -22.188 -15.023 1 95.56 77 LYS A O 1
ATOM 595 N N . VAL A 1 78 ? 2.248 -20.609 -16.656 1 96.94 78 VAL A N 1
ATOM 596 C CA . VAL A 1 78 ? 2.541 -19.531 -15.711 1 96.94 78 VAL A CA 1
ATOM 597 C C . VAL A 1 78 ? 1.453 -18.453 -15.797 1 96.94 78 VAL A C 1
ATOM 599 O O . VAL A 1 78 ? 1.215 -17.891 -16.859 1 96.94 78 VAL A O 1
ATOM 602 N N . GLY A 1 79 ? 0.722 -18.266 -14.664 1 97.25 79 GLY A N 1
ATOM 603 C CA . GLY A 1 79 ? -0.143 -17.094 -14.523 1 97.25 79 GLY A CA 1
ATOM 604 C C . GLY A 1 79 ? 0.566 -15.891 -13.945 1 97.25 79 GLY A C 1
ATOM 605 O O . GLY A 1 79 ? 1.434 -16.031 -13.078 1 97.25 79 GLY A O 1
ATOM 606 N N . TYR A 1 80 ? 0.193 -14.742 -14.445 1 96.62 80 TYR A N 1
ATOM 607 C CA . TYR A 1 80 ? 0.839 -13.516 -13.984 1 96.62 80 TYR A CA 1
ATOM 608 C C . TYR A 1 80 ? -0.195 -12.484 -13.555 1 96.62 80 TYR A C 1
ATOM 610 O O . TYR A 1 80 ? -1.16 -12.227 -14.273 1 96.62 80 TYR A O 1
ATOM 618 N N . VAL A 1 81 ? -0.028 -12 -12.328 1 97.06 81 VAL A N 1
ATOM 619 C CA . VAL A 1 81 ? -0.828 -10.906 -11.789 1 97.06 81 VAL A CA 1
ATOM 620 C C . VAL A 1 81 ? 0.046 -9.664 -11.609 1 97.06 81 VAL A C 1
ATOM 622 O O . VAL A 1 81 ? 0.872 -9.609 -10.695 1 97.06 81 VAL A O 1
ATOM 625 N N . PRO A 1 82 ? -0.19 -8.625 -12.398 1 94.94 82 PRO A N 1
ATOM 626 C CA . PRO A 1 82 ? 0.654 -7.43 -12.328 1 94.94 82 PRO A CA 1
ATOM 627 C C . PRO A 1 82 ? 0.287 -6.52 -11.156 1 94.94 82 PRO A C 1
ATOM 629 O O . PRO A 1 82 ? -0.777 -6.68 -10.555 1 94.94 82 PRO A O 1
ATOM 632 N N . GLN A 1 83 ? 1.152 -5.641 -10.875 1 88.69 83 GLN A N 1
ATOM 633 C CA . GLN A 1 83 ? 0.976 -4.699 -9.766 1 88.69 83 GLN A CA 1
ATOM 634 C C . GLN A 1 83 ? -0.23 -3.797 -10.008 1 88.69 83 GLN A C 1
ATOM 636 O O . GLN A 1 83 ? -1.024 -3.561 -9.094 1 88.69 83 GLN A O 1
ATOM 641 N N . ARG A 1 84 ? -0.31 -3.172 -11.062 1 82.31 84 ARG A N 1
ATOM 642 C CA . ARG A 1 84 ? -1.406 -2.273 -11.406 1 82.31 84 ARG A CA 1
ATOM 643 C C . ARG A 1 84 ? -2.365 -2.93 -12.398 1 82.31 84 ARG A C 1
ATOM 645 O O . ARG A 1 84 ? -1.933 -3.594 -13.344 1 82.31 84 ARG A O 1
ATOM 652 N N . SER A 1 85 ? -3.609 -2.934 -12.086 1 84.19 85 SER A N 1
ATOM 653 C CA . SER A 1 85 ? -4.664 -3.379 -12.984 1 84.19 85 SER A CA 1
ATOM 654 C C . SER A 1 85 ? -5.898 -2.49 -12.875 1 84.19 85 SER A C 1
ATOM 656 O O . SER A 1 85 ? -6.238 -2.025 -11.781 1 84.19 85 SER A O 1
ATOM 658 N N . ASN A 1 86 ? -6.414 -2.178 -14.031 1 85.12 86 ASN A N 1
ATOM 659 C CA . ASN A 1 86 ? -7.617 -1.348 -14.047 1 85.12 86 ASN A CA 1
ATOM 660 C C . ASN A 1 86 ? -8.828 -2.121 -14.562 1 85.12 86 ASN A C 1
ATOM 662 O O . ASN A 1 86 ? -8.688 -3.029 -15.383 1 85.12 86 ASN A O 1
ATOM 666 N N . GLY A 1 87 ? -9.883 -1.678 -13.945 1 84.94 87 GLY A N 1
ATOM 667 C CA . GLY A 1 87 ? -11.109 -2.203 -14.523 1 84.94 87 GLY A CA 1
ATOM 668 C C . GLY A 1 87 ? -11.383 -1.674 -15.922 1 84.94 87 GLY A C 1
ATOM 669 O O . GLY A 1 87 ? -10.828 -0.647 -16.312 1 84.94 87 GLY A O 1
ATOM 670 N N . ASN A 1 88 ? -12.188 -2.451 -16.562 1 89.88 88 ASN A N 1
ATOM 671 C CA . ASN A 1 88 ? -12.617 -2.059 -17.906 1 89.88 88 ASN A CA 1
ATOM 672 C C . ASN A 1 88 ? -14.094 -2.361 -18.141 1 89.88 88 ASN A C 1
ATOM 674 O O . ASN A 1 88 ? -14.836 -2.615 -17.188 1 89.88 88 ASN A O 1
ATOM 678 N N . TYR A 1 89 ? -14.516 -2.225 -19.391 1 93.06 89 TYR A N 1
ATOM 679 C CA . TYR A 1 89 ? -15.938 -2.381 -19.703 1 93.06 89 TYR A CA 1
ATOM 680 C C . TYR A 1 89 ? -16.25 -3.82 -20.094 1 93.06 89 TYR A C 1
ATOM 682 O O . TYR A 1 89 ? -17.234 -4.082 -20.781 1 93.06 89 TYR A O 1
ATOM 690 N N . MET A 1 90 ? -15.539 -4.676 -19.594 1 96.06 90 MET A N 1
ATOM 691 C CA . MET A 1 90 ? -15.75 -6.105 -19.797 1 96.06 90 MET A CA 1
ATOM 692 C C . MET A 1 90 ? -16.375 -6.746 -18.562 1 96.06 90 MET A C 1
ATOM 694 O O . MET A 1 90 ? -16.047 -6.383 -17.438 1 96.06 90 MET A O 1
ATOM 698 N N . THR A 1 91 ? -17.25 -7.695 -18.812 1 97.94 91 THR A N 1
ATOM 699 C CA . THR A 1 91 ? -17.891 -8.367 -17.672 1 97.94 91 THR A CA 1
ATOM 700 C C . THR A 1 91 ? -16.859 -9.18 -16.891 1 97.94 91 THR A C 1
ATOM 702 O O . THR A 1 91 ? -15.828 -9.578 -17.438 1 97.94 91 THR A O 1
ATOM 705 N N . VAL A 1 92 ? -17.156 -9.406 -15.672 1 98.5 92 VAL A N 1
ATOM 706 C CA . VAL A 1 92 ? -16.312 -10.234 -14.82 1 98.5 92 VAL A CA 1
ATOM 707 C C . VAL A 1 92 ? -16.125 -11.609 -15.461 1 98.5 92 VAL A C 1
ATOM 709 O O . VAL A 1 92 ? -15.008 -12.117 -15.523 1 98.5 92 VAL A O 1
ATOM 712 N N . PHE A 1 93 ? -17.188 -12.141 -15.953 1 98.44 93 PHE A N 1
ATOM 713 C CA . PHE A 1 93 ? -17.125 -13.453 -16.594 1 98.44 93 PHE A CA 1
ATOM 714 C C . PHE A 1 93 ? -16.188 -13.414 -17.797 1 98.44 93 PHE A C 1
ATOM 716 O O . PHE A 1 93 ? -15.297 -14.258 -17.922 1 98.44 93 PHE A O 1
ATOM 723 N N . ASP A 1 94 ? -16.359 -12.445 -18.609 1 97.75 94 ASP A N 1
ATOM 724 C CA . ASP A 1 94 ? -15.547 -12.344 -19.812 1 97.75 94 ASP A CA 1
ATOM 725 C C . ASP A 1 94 ? -14.078 -12.102 -19.469 1 97.75 94 ASP A C 1
ATOM 727 O O . ASP A 1 94 ? -13.18 -12.625 -20.125 1 97.75 94 ASP A O 1
ATOM 731 N N . ALA A 1 95 ? -13.891 -11.281 -18.469 1 97.38 95 ALA A N 1
ATOM 732 C CA . ALA A 1 95 ? -12.523 -11.008 -18.031 1 97.38 95 ALA A CA 1
ATOM 733 C C . ALA A 1 95 ? -11.812 -12.289 -17.609 1 97.38 95 ALA A C 1
ATOM 735 O O . ALA A 1 95 ? -10.664 -12.516 -17.969 1 97.38 95 ALA A O 1
ATOM 736 N N . LEU A 1 96 ? -12.523 -13.117 -16.859 1 98.06 96 LEU A N 1
ATOM 737 C CA . LEU A 1 96 ? -11.961 -14.398 -16.453 1 98.06 96 LEU A CA 1
ATOM 738 C C . LEU A 1 96 ? -11.742 -15.312 -17.656 1 98.06 96 LEU A C 1
ATOM 740 O O . LEU A 1 96 ? -10.688 -15.938 -17.781 1 98.06 96 LEU A O 1
ATOM 744 N N . LEU A 1 97 ? -12.734 -15.328 -18.5 1 97.62 97 LEU A N 1
ATOM 745 C CA . LEU A 1 97 ? -12.695 -16.219 -19.641 1 97.62 97 LEU A CA 1
ATOM 746 C C . LEU A 1 97 ? -11.5 -15.906 -20.547 1 97.62 97 LEU A C 1
ATOM 748 O O . LEU A 1 97 ? -10.922 -16.812 -21.156 1 97.62 97 LEU A O 1
ATOM 752 N N . LEU A 1 98 ? -11.109 -14.641 -20.578 1 95.88 98 LEU A N 1
ATOM 753 C CA . LEU A 1 98 ? -9.945 -14.242 -21.359 1 95.88 98 LEU A CA 1
ATOM 754 C C . LEU A 1 98 ? -8.703 -15 -20.906 1 95.88 98 LEU A C 1
ATOM 756 O O . LEU A 1 98 ? -7.777 -15.219 -21.703 1 95.88 98 LEU A O 1
ATOM 760 N N . GLY A 1 99 ? -8.648 -15.398 -19.672 1 96.75 99 GLY A N 1
ATOM 761 C CA . GLY A 1 99 ? -7.523 -16.156 -19.156 1 96.75 99 GLY A CA 1
ATOM 762 C C . GLY A 1 99 ? -7.379 -17.531 -19.797 1 96.75 99 GLY A C 1
ATOM 763 O O . GLY A 1 99 ? -6.312 -18.141 -19.734 1 96.75 99 GLY A O 1
ATOM 764 N N . ARG A 1 100 ? -8.43 -17.984 -20.422 1 97.5 100 ARG A N 1
ATOM 765 C CA . ARG A 1 100 ? -8.414 -19.297 -21.078 1 97.5 100 ARG A CA 1
ATOM 766 C C . ARG A 1 100 ? -7.77 -19.203 -22.453 1 97.5 100 ARG A C 1
ATOM 768 O O . ARG A 1 100 ? -7.543 -20.234 -23.109 1 97.5 100 ARG A O 1
ATOM 775 N N . LYS A 1 101 ? -7.418 -18.062 -22.891 1 95.94 101 LYS A N 1
ATOM 776 C CA . LYS A 1 101 ? -6.965 -17.797 -24.25 1 95.94 101 LYS A CA 1
ATOM 777 C C . LYS A 1 101 ? -5.84 -18.75 -24.641 1 95.94 101 LYS A C 1
ATOM 779 O O . LYS A 1 101 ? -5.848 -19.312 -25.75 1 95.94 101 LYS A O 1
ATOM 784 N N . PRO A 1 102 ? -4.871 -18.984 -23.812 1 94.56 102 PRO A N 1
ATOM 785 C CA . PRO A 1 102 ? -3.783 -19.891 -24.188 1 94.56 102 PRO A CA 1
ATOM 786 C C . PRO A 1 102 ? -4.273 -21.297 -24.5 1 94.56 102 PRO A C 1
ATOM 788 O O . PRO A 1 102 ? -3.588 -22.047 -25.203 1 94.56 102 PRO A O 1
ATOM 791 N N . HIS A 1 103 ? -5.422 -21.656 -24.016 1 94.88 103 HIS A N 1
ATOM 792 C CA . HIS A 1 103 ? -5.938 -23 -24.172 1 94.88 103 HIS A CA 1
ATOM 793 C C . HIS A 1 103 ? -6.961 -23.078 -25.312 1 94.88 103 HIS A C 1
ATOM 795 O O . HIS A 1 103 ? -7.363 -24.172 -25.719 1 94.88 103 HIS A O 1
ATOM 801 N N . ILE A 1 104 ? -7.34 -21.891 -25.672 1 91.38 104 ILE A N 1
ATOM 802 C CA . ILE A 1 104 ? -8.375 -21.859 -26.703 1 91.38 104 ILE A CA 1
ATOM 803 C C . ILE A 1 104 ? -7.734 -21.938 -28.094 1 91.38 104 ILE A C 1
ATOM 805 O O . ILE A 1 104 ? -6.918 -21.078 -28.453 1 91.38 104 ILE A O 1
ATOM 809 N N . LYS A 1 105 ? -8.047 -22.828 -28.891 1 87.56 105 LYS A N 1
ATOM 810 C CA . LYS A 1 105 ? -7.504 -23 -30.234 1 87.56 105 LYS A CA 1
ATOM 811 C C . LYS A 1 105 ? -8.406 -22.328 -31.281 1 87.56 105 LYS A C 1
ATOM 813 O O . LYS A 1 105 ? -8 -21.375 -31.938 1 87.56 105 LYS A O 1
ATOM 818 N N . TRP A 1 106 ? -9.648 -22.844 -31.344 1 88.44 106 TRP A N 1
ATOM 819 C CA . TRP A 1 106 ? -10.547 -22.344 -32.375 1 88.44 106 TRP A CA 1
ATOM 820 C C . TRP A 1 106 ? -11.711 -21.562 -31.766 1 88.44 106 TRP A C 1
ATOM 822 O O . TRP A 1 106 ? -12.023 -20.453 -32.219 1 88.44 106 TRP A O 1
ATOM 832 N N . GLU A 1 107 ? -12.312 -22.219 -30.781 1 92 107 GLU A N 1
ATOM 833 C CA . GLU A 1 107 ? -13.453 -21.578 -30.125 1 92 107 GLU A CA 1
ATOM 834 C C . GLU A 1 107 ? -13.492 -21.938 -28.641 1 92 107 GLU A C 1
ATOM 836 O O . GLU A 1 107 ? -12.805 -22.859 -28.203 1 92 107 GLU A O 1
ATOM 841 N N . ILE A 1 108 ? -14.289 -21.156 -27.984 1 93.94 108 ILE A N 1
ATOM 842 C CA . ILE A 1 108 ? -14.5 -21.406 -26.562 1 93.94 108 ILE A CA 1
ATOM 843 C C . ILE A 1 108 ? -15.203 -22.75 -26.375 1 93.94 108 ILE A C 1
ATOM 845 O O . ILE A 1 108 ? -16.219 -23.031 -27 1 93.94 108 ILE A O 1
ATOM 849 N N . SER A 1 109 ? -14.703 -23.609 -25.578 1 95.5 109 SER A N 1
ATOM 850 C CA . SER A 1 109 ? -15.266 -24.922 -25.312 1 95.5 109 SER A CA 1
ATOM 851 C C . SER A 1 109 ? -16.094 -24.938 -24.031 1 95.5 109 SER A C 1
ATOM 853 O O . SER A 1 109 ? -16.062 -23.969 -23.266 1 95.5 109 SER A O 1
ATOM 855 N N . LYS A 1 110 ? -16.844 -26.047 -23.859 1 96.31 110 LYS A N 1
ATOM 856 C CA . LYS A 1 110 ? -17.609 -26.234 -22.625 1 96.31 110 LYS A CA 1
ATOM 857 C C . LYS A 1 110 ? -16.688 -26.312 -21.406 1 96.31 110 LYS A C 1
ATOM 859 O O . LYS A 1 110 ? -17.031 -25.828 -20.328 1 96.31 110 LYS A O 1
ATOM 864 N N . LYS A 1 111 ? -15.586 -26.859 -21.656 1 96.44 111 LYS A N 1
ATOM 865 C CA . LYS A 1 111 ? -14.602 -26.969 -20.578 1 96.44 111 LYS A CA 1
ATOM 866 C C . LYS A 1 111 ? -14.125 -25.594 -20.125 1 96.44 111 LYS A C 1
ATOM 868 O O . LYS A 1 111 ? -13.953 -25.344 -18.938 1 96.44 111 LYS A O 1
ATOM 873 N N . ASP A 1 112 ? -13.867 -24.719 -21.062 1 97.44 112 ASP A N 1
ATOM 874 C CA . ASP A 1 112 ? -13.445 -23.359 -20.734 1 97.44 112 ASP A CA 1
ATOM 875 C C . ASP A 1 112 ? -14.484 -22.641 -19.875 1 97.44 112 ASP A C 1
ATOM 877 O O . ASP A 1 112 ? -14.141 -21.969 -18.906 1 97.44 112 ASP A O 1
ATOM 881 N N . ILE A 1 113 ? -15.711 -22.828 -20.219 1 97.5 113 ILE A N 1
ATOM 882 C CA . ILE A 1 113 ? -16.812 -22.219 -19.484 1 97.5 113 ILE A CA 1
ATOM 883 C C . ILE A 1 113 ? -16.891 -22.812 -18.078 1 97.5 113 ILE A C 1
ATOM 885 O O . ILE A 1 113 ? -17.016 -22.078 -17.094 1 97.5 113 ILE A O 1
ATOM 889 N N . GLU A 1 114 ? -16.781 -24.078 -17.984 1 98 114 GLU A N 1
ATOM 890 C CA . GLU A 1 114 ? -16.844 -24.766 -16.703 1 98 114 GLU A CA 1
ATOM 891 C C . GLU A 1 114 ? -15.719 -24.312 -15.773 1 98 114 GLU A C 1
ATOM 893 O O . GLU A 1 114 ? -15.945 -24.047 -14.594 1 98 114 GLU A O 1
ATOM 898 N N . ILE A 1 115 ? -14.578 -24.234 -16.281 1 97.56 115 ILE A N 1
ATOM 899 C CA . ILE A 1 115 ? -13.422 -23.797 -15.516 1 97.56 115 ILE A CA 1
ATOM 900 C C . ILE A 1 115 ? -13.664 -22.375 -15 1 97.56 115 ILE A C 1
ATOM 902 O O . ILE A 1 115 ? -13.422 -22.078 -13.828 1 97.56 115 ILE A O 1
ATOM 906 N N . THR A 1 116 ? -14.141 -21.5 -15.867 1 98.25 116 THR A N 1
ATOM 907 C CA . THR A 1 116 ? -14.414 -20.109 -15.516 1 98.25 116 THR A CA 1
ATOM 908 C C . THR A 1 116 ? -15.469 -20.031 -14.414 1 98.25 116 THR A C 1
ATOM 910 O O . THR A 1 116 ? -15.305 -19.281 -13.445 1 98.25 116 THR A O 1
ATOM 913 N N . GLU A 1 117 ? -16.469 -20.844 -14.539 1 98.06 117 GLU A N 1
ATOM 914 C CA . GLU A 1 117 ? -17.531 -20.859 -13.539 1 98.06 117 GLU A CA 1
ATOM 915 C C . GLU A 1 117 ? -17.016 -21.359 -12.188 1 98.06 117 GLU A C 1
ATOM 917 O O . GLU A 1 117 ? -17.391 -20.828 -11.141 1 98.06 117 GLU A O 1
ATOM 922 N N . ASN A 1 118 ? -16.203 -22.344 -12.234 1 97.62 118 ASN A N 1
ATOM 923 C CA . ASN A 1 118 ? -15.633 -22.891 -11.008 1 97.62 118 ASN A CA 1
ATOM 924 C C . ASN A 1 118 ? -14.773 -21.844 -10.289 1 97.62 118 ASN A C 1
ATOM 926 O O . ASN A 1 118 ? -14.812 -21.75 -9.062 1 97.62 118 ASN A O 1
ATOM 930 N N . VAL A 1 119 ? -14.039 -21.109 -11.031 1 97.81 119 VAL A N 1
ATOM 931 C CA . VAL A 1 119 ? -13.18 -20.078 -10.453 1 97.81 119 VAL A CA 1
ATOM 932 C C . VAL A 1 119 ? -14.039 -18.953 -9.898 1 97.81 119 VAL A C 1
ATOM 934 O O . VAL A 1 119 ? -13.742 -18.391 -8.836 1 97.81 119 VAL A O 1
ATOM 937 N N . LEU A 1 120 ? -15.109 -18.641 -10.602 1 98 120 LEU A N 1
ATOM 938 C CA . LEU A 1 120 ? -16.047 -17.656 -10.094 1 98 120 LEU A CA 1
ATOM 939 C C . LEU A 1 120 ? -16.578 -18.047 -8.719 1 98 120 LEU A C 1
ATOM 941 O O . LEU A 1 120 ? -16.641 -17.219 -7.812 1 98 120 LEU A O 1
ATOM 945 N N . LYS A 1 121 ? -16.875 -19.281 -8.609 1 97 121 LYS A N 1
ATOM 946 C CA . LYS A 1 121 ? -17.375 -19.797 -7.344 1 97 121 LYS A CA 1
ATOM 947 C C . LYS A 1 121 ? -16.297 -19.781 -6.27 1 97 121 LYS A C 1
ATOM 949 O O . LYS A 1 121 ? -16.531 -19.359 -5.141 1 97 121 LYS A O 1
ATOM 954 N N . LEU A 1 122 ? -15.156 -20.219 -6.648 1 95.5 122 LEU A N 1
ATOM 955 C CA . LEU A 1 122 ? -14.016 -20.297 -5.738 1 95.5 122 LEU A CA 1
ATOM 956 C C . LEU A 1 122 ? -13.727 -18.922 -5.137 1 95.5 122 LEU A C 1
ATOM 958 O O . LEU A 1 122 ? -13.391 -18.812 -3.955 1 95.5 122 LEU A O 1
ATOM 962 N N . LEU A 1 123 ? -13.898 -17.844 -5.914 1 96.62 123 LEU A N 1
ATOM 963 C CA . LEU A 1 123 ? -13.531 -16.5 -5.508 1 96.62 123 LEU A CA 1
ATOM 964 C C . LEU A 1 123 ? -14.75 -15.727 -5.008 1 96.62 123 LEU A C 1
ATOM 966 O O . LEU A 1 123 ? -14.656 -14.531 -4.719 1 96.62 123 LEU A O 1
ATOM 970 N N . ASP A 1 124 ? -15.906 -16.359 -4.938 1 95.62 124 ASP A N 1
ATOM 971 C CA . ASP A 1 124 ? -17.156 -15.742 -4.496 1 95.62 124 ASP A CA 1
ATOM 972 C C . ASP A 1 124 ? -17.516 -14.539 -5.363 1 95.62 124 ASP A C 1
ATOM 974 O O . ASP A 1 124 ? -17.797 -13.453 -4.844 1 95.62 124 ASP A O 1
ATOM 978 N N . LEU A 1 125 ? -17.391 -14.75 -6.656 1 97.38 125 LEU A N 1
ATOM 979 C CA . LEU A 1 125 ? -17.656 -13.656 -7.59 1 97.38 125 LEU A CA 1
ATOM 980 C C . LEU A 1 125 ? -18.891 -13.945 -8.445 1 97.38 125 LEU A C 1
ATOM 982 O O . LEU A 1 125 ? -19.172 -13.227 -9.398 1 97.38 125 LEU A O 1
ATOM 986 N N . GLU A 1 126 ? -19.609 -15 -8.125 1 97.81 126 GLU A N 1
ATOM 987 C CA . GLU A 1 126 ? -20.734 -15.43 -8.945 1 97.81 126 GLU A CA 1
ATOM 988 C C . GLU A 1 126 ? -21.75 -14.305 -9.117 1 97.81 126 GLU A C 1
ATOM 990 O O . GLU A 1 126 ? -22.234 -14.07 -10.227 1 97.81 126 GLU A O 1
ATOM 995 N N . LYS A 1 127 ? -22.031 -13.594 -8.062 1 96.75 127 LYS A N 1
ATOM 996 C CA . LYS A 1 127 ? -23.047 -12.555 -8.086 1 96.75 127 LYS A CA 1
ATOM 997 C C . LYS A 1 127 ? -22.594 -11.367 -8.945 1 96.75 127 LYS A C 1
ATOM 999 O O . LYS A 1 127 ? -23.406 -10.5 -9.281 1 96.75 127 LYS A O 1
ATOM 1004 N N . TYR A 1 128 ? -21.328 -11.344 -9.336 1 97.44 128 TYR A N 1
ATOM 1005 C CA . TYR A 1 128 ? -20.781 -10.227 -10.094 1 97.44 128 TYR A CA 1
ATOM 1006 C C . TYR A 1 128 ? -20.516 -10.625 -11.539 1 97.44 128 TYR A C 1
ATOM 1008 O O . TYR A 1 128 ? -20.047 -9.812 -12.344 1 97.44 128 TYR A O 1
ATOM 1016 N N . ALA A 1 129 ? -20.812 -11.805 -11.906 1 97.75 129 ALA A N 1
ATOM 1017 C CA . ALA A 1 129 ? -20.375 -12.414 -13.164 1 97.75 129 ALA A CA 1
ATOM 1018 C C . ALA A 1 129 ? -20.734 -11.531 -14.352 1 97.75 129 ALA A C 1
ATOM 1020 O O . ALA A 1 129 ? -19.953 -11.391 -15.289 1 97.75 129 ALA A O 1
ATOM 1021 N N . LEU A 1 130 ? -21.875 -10.859 -14.297 1 97.12 130 LEU A N 1
ATOM 1022 C CA . LEU A 1 130 ? -22.359 -10.117 -15.461 1 97.12 130 LEU A CA 1
ATOM 1023 C C . LEU A 1 130 ? -22.125 -8.617 -15.281 1 97.12 130 LEU A C 1
ATOM 1025 O O . LEU A 1 130 ? -22.484 -7.828 -16.156 1 97.12 130 LEU A O 1
ATOM 1029 N N . ARG A 1 131 ? -21.531 -8.266 -14.203 1 97.06 131 ARG A N 1
ATOM 1030 C CA . ARG A 1 131 ? -21.156 -6.867 -14 1 97.06 131 ARG A CA 1
ATOM 1031 C C . ARG A 1 131 ? -19.859 -6.531 -14.734 1 97.06 131 ARG A C 1
ATOM 1033 O O . ARG A 1 131 ? -19.031 -7.406 -14.961 1 97.06 131 ARG A O 1
ATOM 1040 N N . ASN A 1 132 ? -19.781 -5.293 -15.102 1 97.25 132 ASN A N 1
ATOM 1041 C CA . ASN A 1 132 ? -18.516 -4.84 -15.656 1 97.25 132 ASN A CA 1
ATOM 1042 C C . ASN A 1 132 ? -17.453 -4.711 -14.578 1 97.25 132 ASN A C 1
ATOM 1044 O O . ASN A 1 132 ? -17.75 -4.34 -13.438 1 97.25 132 ASN A O 1
ATOM 1048 N N . THR A 1 133 ? -16.219 -4.945 -14.922 1 97.19 133 THR A N 1
ATOM 1049 C CA . THR A 1 133 ? -15.125 -4.949 -13.945 1 97.19 133 THR A CA 1
ATOM 1050 C C . THR A 1 133 ? -14.906 -3.551 -13.375 1 97.19 133 THR A C 1
ATOM 1052 O O . THR A 1 133 ? -14.445 -3.402 -12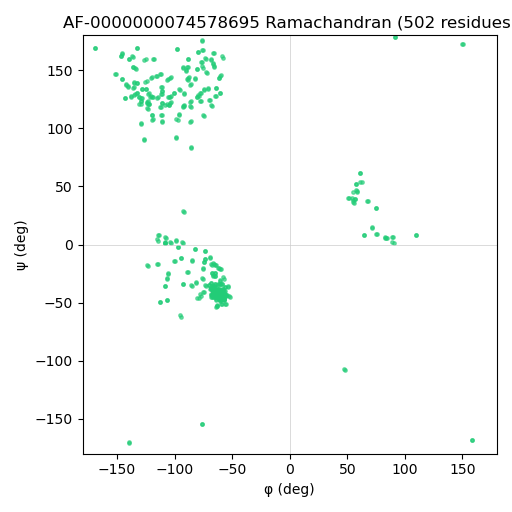.242 1 97.19 133 THR A O 1
ATOM 1055 N N . ASN A 1 134 ? -15.234 -2.512 -14.117 1 95.06 134 ASN A N 1
ATOM 1056 C CA . ASN A 1 134 ? -15.047 -1.147 -13.641 1 95.06 134 ASN A CA 1
ATOM 1057 C C . ASN A 1 134 ? -16.078 -0.777 -12.578 1 95.06 134 ASN A C 1
ATOM 1059 O O . ASN A 1 134 ? -15.969 0.28 -11.953 1 95.06 134 ASN A O 1
ATOM 1063 N N . GLU A 1 135 ? -17.031 -1.628 -12.305 1 94.81 135 GLU A N 1
ATOM 1064 C CA . GLU A 1 135 ? -18.078 -1.4 -11.297 1 94.81 135 GLU A CA 1
ATOM 1065 C C . GLU A 1 135 ? -17.719 -2.08 -9.977 1 94.81 135 GLU A C 1
ATOM 1067 O O . GLU A 1 135 ? -18.453 -1.958 -9 1 94.81 135 GLU A O 1
ATOM 1072 N N . LEU A 1 136 ? -16.641 -2.729 -9.992 1 94.94 136 LEU A N 1
ATOM 1073 C CA . LEU A 1 136 ? -16.25 -3.518 -8.82 1 94.94 136 LEU A CA 1
ATOM 1074 C C . LEU A 1 136 ? -15.445 -2.68 -7.84 1 94.94 136 LEU A C 1
ATOM 1076 O O . LEU A 1 136 ? -14.805 -1.699 -8.234 1 94.94 136 LEU A O 1
ATOM 1080 N N . SER A 1 137 ? -15.531 -3.084 -6.531 1 92 137 SER A N 1
ATOM 1081 C CA . SER A 1 137 ? -14.602 -2.525 -5.551 1 92 137 SER A CA 1
ATOM 1082 C C . SER A 1 137 ? -13.164 -2.963 -5.836 1 92 137 SER A C 1
ATOM 1084 O O . SER A 1 137 ? -12.938 -3.875 -6.633 1 92 137 SER A O 1
ATOM 1086 N N . GLY A 1 138 ? -12.195 -2.311 -5.246 1 91.56 138 GLY A N 1
ATOM 1087 C CA . GLY A 1 138 ? -10.797 -2.682 -5.414 1 91.56 138 GLY A CA 1
ATOM 1088 C C . GLY A 1 138 ? -10.516 -4.129 -5.059 1 91.56 138 GLY A C 1
ATOM 1089 O O . GLY A 1 138 ? -9.781 -4.82 -5.773 1 91.56 138 GLY A O 1
ATOM 1090 N N 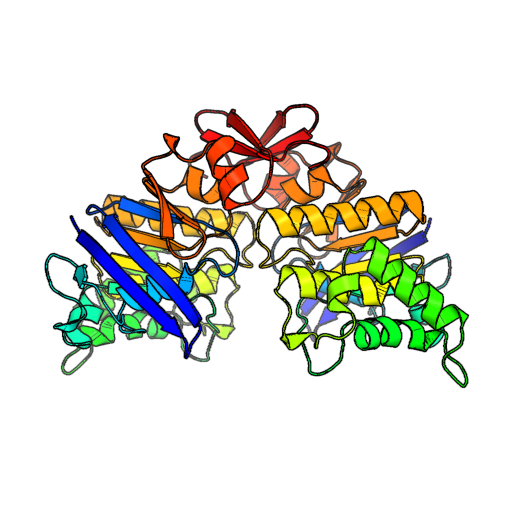. GLY A 1 139 ? -11.102 -4.586 -3.943 1 93.94 139 GLY A N 1
ATOM 1091 C CA . GLY A 1 139 ? -10.938 -5.969 -3.529 1 93.94 139 GLY A CA 1
ATOM 1092 C C . GLY A 1 139 ? -11.539 -6.961 -4.504 1 93.94 139 GLY A C 1
ATOM 1093 O O . GLY A 1 139 ? -10.93 -7.988 -4.812 1 93.94 139 GLY A O 1
ATOM 1094 N N . GLU A 1 140 ? -12.695 -6.613 -4.988 1 95.62 140 GLU A N 1
ATOM 1095 C CA . GLU A 1 140 ? -13.359 -7.473 -5.965 1 95.62 140 GLU A CA 1
ATOM 1096 C C . GLU A 1 140 ? -12.578 -7.531 -7.27 1 95.62 140 GLU A C 1
ATOM 1098 O O . GLU A 1 140 ? -12.414 -8.609 -7.852 1 95.62 140 GLU A O 1
ATOM 1103 N N . LEU A 1 141 ? -12.164 -6.402 -7.664 1 96.44 141 LEU A N 1
ATOM 1104 C CA . LEU A 1 141 ? -11.375 -6.344 -8.891 1 96.44 141 LEU A CA 1
ATOM 1105 C C . LEU A 1 141 ? -10.109 -7.176 -8.766 1 96.44 141 LEU A C 1
ATOM 1107 O O . LEU A 1 141 ? -9.734 -7.891 -9.703 1 96.44 141 LEU A O 1
ATOM 1111 N N . GLN A 1 142 ? -9.469 -7.078 -7.664 1 96.56 142 GLN A N 1
ATOM 1112 C CA . GLN A 1 142 ? -8.25 -7.855 -7.453 1 96.56 142 GLN A CA 1
ATOM 1113 C C . GLN A 1 142 ? -8.531 -9.352 -7.551 1 96.56 142 GLN A C 1
ATOM 1115 O O . GLN A 1 142 ? -7.727 -10.102 -8.109 1 96.56 142 GLN A O 1
ATOM 1120 N N . LYS A 1 143 ? -9.633 -9.781 -7.027 1 96.94 143 LYS A N 1
ATOM 1121 C CA . LYS A 1 143 ? -10.023 -11.188 -7.133 1 96.94 143 LYS A CA 1
ATOM 1122 C C . LYS A 1 143 ? -10.227 -11.594 -8.586 1 96.94 143 LYS A C 1
ATOM 1124 O O . LYS A 1 143 ? -9.867 -12.703 -8.984 1 96.94 143 LYS A O 1
ATOM 1129 N N . VAL A 1 144 ? -10.812 -10.68 -9.32 1 97.81 144 VAL A N 1
ATOM 1130 C CA . VAL A 1 144 ? -11.023 -10.945 -10.734 1 97.81 144 VAL A CA 1
ATOM 1131 C C . VAL A 1 144 ? -9.672 -11.133 -11.43 1 97.81 144 VAL A C 1
ATOM 1133 O O . VAL A 1 144 ? -9.5 -12.047 -12.234 1 97.81 144 VAL A O 1
ATOM 1136 N N . ILE A 1 145 ? -8.742 -10.289 -11.109 1 97.44 145 ILE A N 1
ATOM 1137 C CA . ILE A 1 145 ? -7.426 -10.344 -11.727 1 97.44 145 ILE A CA 1
ATOM 1138 C C . ILE A 1 145 ? -6.738 -11.656 -11.359 1 97.44 145 ILE A C 1
ATOM 1140 O O . ILE A 1 145 ? -6.152 -12.32 -12.219 1 97.44 145 ILE A O 1
ATOM 1144 N N . ILE A 1 146 ? -6.832 -12.039 -10.172 1 97.5 146 ILE A N 1
ATOM 1145 C CA . ILE A 1 146 ? -6.285 -13.312 -9.719 1 97.5 146 ILE A CA 1
ATOM 1146 C C . ILE A 1 146 ? -7.02 -14.461 -10.406 1 97.5 146 ILE A C 1
ATOM 1148 O O . ILE A 1 146 ? -6.391 -15.43 -10.852 1 97.5 146 ILE A O 1
ATOM 1152 N N . GLY A 1 147 ? -8.344 -14.297 -10.484 1 97.81 147 GLY A N 1
ATOM 1153 C CA . GLY A 1 147 ? -9.141 -15.312 -11.156 1 97.81 147 GLY A CA 1
ATOM 1154 C C . GLY A 1 147 ? -8.734 -15.531 -12.602 1 97.81 147 GLY A C 1
ATOM 1155 O O . GLY A 1 147 ? -8.703 -16.672 -13.078 1 97.81 147 GLY A O 1
ATOM 1156 N N . ARG A 1 148 ? -8.469 -14.484 -13.25 1 97.44 148 ARG A N 1
ATOM 1157 C CA . ARG A 1 148 ? -8.023 -14.578 -14.641 1 97.44 148 ARG A CA 1
ATOM 1158 C C . ARG A 1 148 ? -6.766 -15.43 -14.758 1 97.44 148 ARG A C 1
ATOM 1160 O O . ARG A 1 148 ? -6.613 -16.188 -15.719 1 97.44 148 ARG A O 1
ATOM 1167 N N . ALA A 1 149 ? -5.914 -15.258 -13.781 1 97.38 149 ALA A N 1
ATOM 1168 C CA . ALA A 1 149 ? -4.707 -16.078 -13.766 1 97.38 149 ALA A CA 1
ATOM 1169 C C . ALA A 1 149 ? -5.035 -17.531 -13.438 1 97.38 149 ALA A C 1
ATOM 1171 O O . ALA A 1 149 ? -4.453 -18.453 -14.008 1 97.38 149 ALA A O 1
ATOM 1172 N N . LEU A 1 150 ? -5.988 -17.781 -12.602 1 97.62 150 LEU A N 1
ATOM 1173 C CA . LEU A 1 150 ? -6.309 -19.125 -12.117 1 97.62 150 LEU A CA 1
ATOM 1174 C C . LEU A 1 150 ? -6.977 -19.953 -13.211 1 97.62 150 LEU A C 1
ATOM 1176 O O . LEU A 1 150 ? -6.746 -21.156 -13.312 1 97.62 150 LEU A O 1
ATOM 1180 N N . VAL A 1 151 ? -7.789 -19.297 -14.039 1 97.75 151 VAL A N 1
ATOM 1181 C CA . VAL A 1 151 ? -8.516 -20.047 -15.062 1 97.75 151 VAL A CA 1
ATOM 1182 C C . VAL A 1 151 ? -7.535 -20.578 -16.094 1 97.75 151 VAL A C 1
ATOM 1184 O O . VAL A 1 151 ? -7.879 -21.469 -16.891 1 97.75 151 VAL A O 1
ATOM 1187 N N . GLN A 1 152 ? -6.379 -20.016 -16.094 1 97 152 GLN A N 1
ATOM 1188 C CA .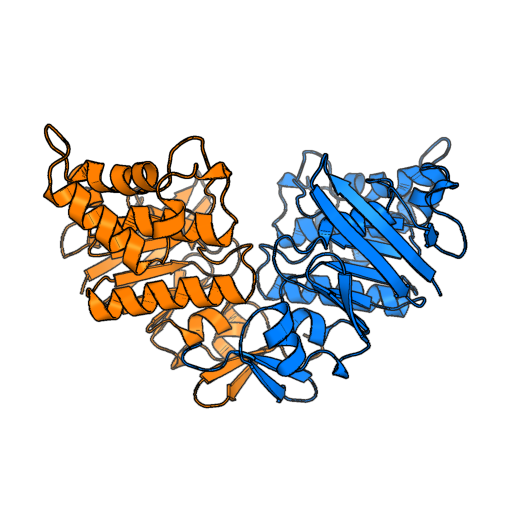 GLN A 1 152 ? -5.336 -20.516 -16.984 1 97 152 GLN A CA 1
ATOM 1189 C C . GLN A 1 152 ? -4.898 -21.922 -16.578 1 97 152 GLN A C 1
ATOM 1191 O O . GLN A 1 152 ? -4.211 -22.609 -17.328 1 97 152 GLN A O 1
ATOM 1196 N N . GLU A 1 153 ? -5.277 -22.266 -15.359 1 96 153 GLU A N 1
ATOM 1197 C CA . GLU A 1 153 ? -4.844 -23.531 -14.781 1 96 153 GLU A CA 1
ATOM 1198 C C . GLU A 1 153 ? -3.322 -23.641 -14.742 1 96 153 GLU A C 1
ATOM 1200 O O . GLU A 1 153 ? -2.752 -24.625 -15.203 1 96 153 GLU A O 1
ATOM 1205 N N . PRO A 1 154 ? -2.74 -22.641 -14.18 1 96.94 154 PRO A N 1
ATOM 1206 C CA . PRO A 1 154 ? -1.276 -22.594 -14.164 1 96.94 154 PRO A CA 1
ATOM 1207 C C . PRO A 1 154 ? -0.672 -23.531 -13.125 1 96.94 154 PRO A C 1
ATOM 1209 O O . PRO A 1 154 ? -1.37 -23.984 -12.203 1 96.94 154 PRO A O 1
ATOM 1212 N N . LYS A 1 155 ? 0.554 -23.875 -13.367 1 96.88 155 LYS A N 1
ATOM 1213 C CA . LYS A 1 155 ? 1.322 -24.578 -12.336 1 96.88 155 LYS A CA 1
ATOM 1214 C C . LYS A 1 155 ? 2.035 -23.594 -11.422 1 96.88 155 LYS A C 1
ATOM 1216 O O . LYS A 1 155 ? 2.377 -23.938 -10.281 1 96.88 155 LYS A O 1
ATOM 1221 N N . LEU A 1 156 ? 2.244 -22.438 -11.938 1 97.81 156 LEU A N 1
ATOM 1222 C CA . LEU A 1 156 ? 2.926 -21.359 -11.242 1 97.81 156 LEU A CA 1
ATOM 1223 C C . LEU A 1 156 ? 2.176 -20.031 -11.422 1 97.81 156 LEU A C 1
ATOM 1225 O O . LEU A 1 156 ? 1.776 -19.688 -12.531 1 97.81 156 LEU A O 1
ATOM 1229 N N . ILE A 1 157 ? 1.917 -19.375 -10.312 1 98.12 157 ILE A N 1
ATOM 1230 C CA . ILE A 1 157 ? 1.345 -18.031 -10.383 1 98.12 157 ILE A CA 1
ATOM 1231 C C . ILE A 1 157 ? 2.34 -17.016 -9.828 1 98.12 157 ILE A C 1
ATOM 1233 O O . ILE A 1 157 ? 2.896 -17.203 -8.742 1 98.12 157 ILE A O 1
ATOM 1237 N N . LEU A 1 158 ? 2.631 -16 -10.609 1 98.38 158 LEU A N 1
ATOM 1238 C CA . LEU A 1 158 ? 3.482 -14.883 -10.219 1 98.38 158 LEU A CA 1
ATOM 1239 C C . LEU A 1 158 ? 2.645 -13.641 -9.906 1 98.38 158 LEU A C 1
ATOM 1241 O O . LEU A 1 158 ? 1.856 -13.195 -10.742 1 98.38 158 LEU A O 1
ATOM 1245 N N . LEU A 1 159 ? 2.775 -13.125 -8.711 1 98.38 159 LEU A N 1
ATOM 1246 C CA . LEU A 1 159 ? 1.965 -11.984 -8.297 1 98.38 159 LEU A CA 1
ATOM 1247 C C . LEU A 1 159 ? 2.848 -10.828 -7.852 1 98.38 159 LEU A C 1
ATOM 1249 O O . LEU A 1 159 ? 3.678 -10.977 -6.953 1 98.38 159 LEU A O 1
ATOM 1253 N N . ASP A 1 160 ? 2.676 -9.758 -8.508 1 97.31 160 ASP A N 1
ATOM 1254 C CA . ASP A 1 160 ? 3.443 -8.555 -8.18 1 97.31 160 ASP A CA 1
ATOM 1255 C C . ASP A 1 160 ? 2.627 -7.605 -7.305 1 97.31 160 ASP A C 1
ATOM 1257 O O . ASP A 1 160 ? 1.888 -6.766 -7.82 1 97.31 160 ASP A O 1
ATOM 1261 N N . GLU A 1 161 ? 2.77 -7.762 -5.98 1 96.38 161 GLU A N 1
ATOM 1262 C CA . GLU A 1 161 ? 2.145 -6.922 -4.961 1 96.38 161 GLU A CA 1
ATOM 1263 C C . GLU A 1 161 ? 0.623 -6.988 -5.051 1 96.38 161 GLU A C 1
ATOM 1265 O O . GLU A 1 161 ? -0.044 -5.953 -5.117 1 96.38 161 GLU A O 1
ATOM 1270 N N . PRO A 1 162 ? 0.057 -8.109 -4.879 1 96.62 162 PRO A N 1
ATOM 1271 C CA . PRO A 1 162 ? -1.381 -8.305 -5.074 1 96.62 162 PRO A CA 1
ATOM 1272 C C . PRO A 1 162 ? -2.217 -7.688 -3.955 1 96.62 162 PRO A C 1
ATOM 1274 O O . PRO A 1 162 ? -3.438 -7.562 -4.086 1 96.62 162 PRO A O 1
ATOM 1277 N N . THR A 1 163 ? -1.591 -7.293 -2.857 1 95.44 163 THR A N 1
ATOM 1278 C CA . THR A 1 163 ? -2.367 -6.828 -1.714 1 95.44 163 THR A CA 1
ATOM 1279 C C . THR A 1 163 ? -2.227 -5.316 -1.541 1 95.44 163 THR A C 1
ATOM 1281 O O . THR A 1 163 ? -2.795 -4.738 -0.614 1 95.44 163 THR A O 1
ATOM 1284 N N . ASN A 1 164 ? -1.483 -4.723 -2.426 1 91.19 164 ASN A N 1
ATOM 1285 C CA . ASN A 1 164 ? -1.301 -3.277 -2.314 1 91.19 164 ASN A CA 1
ATOM 1286 C C . ASN A 1 164 ? -2.625 -2.533 -2.445 1 91.19 164 ASN A C 1
ATOM 1288 O O . ASN A 1 164 ? -3.502 -2.945 -3.207 1 91.19 164 ASN A O 1
ATOM 1292 N N . ASN A 1 165 ? -2.797 -1.454 -1.69 1 88.19 165 ASN A N 1
ATOM 1293 C CA . ASN A 1 165 ? -3.926 -0.529 -1.722 1 88.19 165 ASN A CA 1
ATOM 1294 C C . ASN A 1 165 ? -5.223 -1.214 -1.302 1 88.19 165 ASN A C 1
ATOM 1296 O O . ASN A 1 165 ? -6.312 -0.688 -1.538 1 88.19 165 ASN A O 1
ATOM 1300 N N . LEU A 1 166 ? -5.172 -2.453 -0.814 1 93.38 166 LEU A N 1
ATOM 1301 C CA . LEU A 1 166 ? -6.336 -3.141 -0.265 1 93.38 166 LEU A CA 1
ATOM 1302 C C . LEU A 1 166 ? -6.461 -2.879 1.232 1 93.38 166 LEU A C 1
ATOM 1304 O O . LEU A 1 166 ? -5.465 -2.625 1.91 1 93.38 166 LEU A O 1
ATOM 1308 N N . ASP A 1 167 ? -7.699 -2.885 1.706 1 94.25 167 ASP A N 1
ATOM 1309 C CA . ASP A 1 167 ? -7.887 -2.793 3.15 1 94.25 167 ASP A CA 1
ATOM 1310 C C . ASP A 1 167 ? -7.586 -4.125 3.83 1 94.25 167 ASP A C 1
ATOM 1312 O O . ASP A 1 167 ? -7.316 -5.125 3.158 1 94.25 167 ASP A O 1
ATOM 1316 N N . LEU A 1 168 ? -7.633 -4.102 5.102 1 94.81 168 LEU A N 1
ATOM 1317 C CA . LEU A 1 168 ? -7.203 -5.23 5.914 1 94.81 168 LEU A CA 1
ATOM 1318 C C . LEU A 1 168 ? -7.949 -6.5 5.516 1 94.81 168 LEU A C 1
ATOM 1320 O O . LEU A 1 168 ? -7.328 -7.531 5.25 1 94.81 168 LEU A O 1
ATOM 1324 N N . LYS A 1 169 ? -9.234 -6.457 5.461 1 95.31 169 LYS A N 1
ATOM 1325 C CA . LYS A 1 169 ? -10.047 -7.633 5.16 1 95.31 169 LYS A CA 1
ATOM 1326 C C . LYS A 1 169 ? -9.695 -8.211 3.791 1 95.31 169 LYS A C 1
ATOM 1328 O O . LYS A 1 169 ? -9.484 -9.414 3.656 1 95.31 169 LYS A O 1
ATOM 1333 N N . ASN A 1 170 ? -9.617 -7.398 2.834 1 94.81 170 ASN A N 1
ATOM 1334 C CA . ASN A 1 170 ? -9.344 -7.848 1.473 1 94.81 170 ASN A CA 1
ATOM 1335 C C . ASN A 1 170 ? -7.926 -8.391 1.337 1 94.81 170 ASN A C 1
ATOM 1337 O O . ASN A 1 170 ? -7.684 -9.328 0.569 1 94.81 170 ASN A O 1
ATOM 1341 N N . GLN A 1 171 ? -6.977 -7.773 2.018 1 96.12 171 GLN A N 1
ATOM 1342 C CA . GLN A 1 171 ? -5.617 -8.305 2.018 1 96.12 171 GLN A CA 1
ATOM 1343 C C . GLN A 1 171 ? -5.594 -9.75 2.512 1 96.12 171 GLN A C 1
ATOM 1345 O O . GLN A 1 171 ? -5 -10.617 1.87 1 96.12 171 GLN A O 1
ATOM 1350 N N . LEU A 1 172 ? -6.266 -9.953 3.609 1 96.5 172 LEU A N 1
ATOM 1351 C CA . LEU A 1 172 ? -6.293 -11.281 4.211 1 96.5 172 LEU A CA 1
ATOM 1352 C C . LEU A 1 172 ? -7.02 -12.273 3.307 1 96.5 172 LEU A C 1
ATOM 1354 O O . LEU A 1 172 ? -6.574 -13.406 3.141 1 96.5 172 LEU A O 1
ATOM 1358 N N . GLU A 1 173 ? -8.055 -11.82 2.742 1 95.25 173 GLU A N 1
ATOM 1359 C CA . GLU A 1 173 ? -8.844 -12.688 1.865 1 95.25 173 GLU A CA 1
ATOM 1360 C C . GLU A 1 173 ? -8.031 -13.117 0.645 1 95.25 173 GLU A C 1
ATOM 1362 O O . GLU A 1 173 ? -8.023 -14.297 0.282 1 95.25 173 GLU A O 1
ATOM 1367 N N . VAL A 1 174 ? -7.418 -12.195 0.046 1 95.81 174 VAL A N 1
ATOM 1368 C CA . VAL A 1 174 ? -6.609 -12.477 -1.136 1 95.81 174 VAL A CA 1
ATOM 1369 C C . VAL A 1 174 ? -5.516 -13.484 -0.788 1 95.81 174 VAL A C 1
ATOM 1371 O O . VAL A 1 174 ? -5.324 -14.469 -1.502 1 95.81 174 VAL A O 1
ATOM 1374 N N . MET A 1 175 ? -4.812 -13.305 0.287 1 96.88 175 MET A N 1
ATOM 1375 C CA . MET A 1 175 ? -3.73 -14.203 0.679 1 96.88 175 MET A CA 1
ATOM 1376 C C . MET A 1 175 ? -4.27 -15.586 1.036 1 96.88 175 MET A C 1
ATOM 1378 O O . MET A 1 175 ? -3.637 -16.594 0.74 1 96.88 175 MET A O 1
ATOM 1382 N N . ARG A 1 176 ? -5.406 -15.594 1.62 1 96.12 176 ARG A N 1
ATOM 1383 C CA . ARG A 1 176 ? -6.035 -16.875 1.945 1 96.12 176 ARG A CA 1
ATOM 1384 C C . ARG A 1 176 ? -6.375 -17.656 0.68 1 96.12 176 ARG A C 1
ATOM 1386 O O . ARG A 1 176 ? -6.141 -18.859 0.609 1 96.12 176 ARG A O 1
ATOM 1393 N N . ILE A 1 177 ? -6.922 -16.922 -0.213 1 95 177 ILE A N 1
ATOM 1394 C CA . ILE A 1 177 ? -7.262 -17.547 -1.487 1 95 177 ILE A CA 1
ATOM 1395 C C . ILE A 1 177 ? -6.008 -18.172 -2.109 1 95 177 ILE A C 1
ATOM 1397 O O . ILE A 1 177 ? -6.027 -19.328 -2.537 1 95 177 ILE A O 1
ATOM 1401 N N . LEU A 1 178 ? -4.945 -17.469 -2.154 1 96.25 178 LEU A N 1
ATOM 1402 C CA . LEU A 1 178 ? -3.703 -17.938 -2.76 1 96.25 178 LEU A CA 1
ATOM 1403 C C . LEU A 1 178 ? -3.156 -19.156 -2.01 1 96.25 178 LEU A C 1
ATOM 1405 O O . LEU A 1 178 ? -2.688 -20.109 -2.625 1 96.25 178 LEU A O 1
ATOM 1409 N N . LYS A 1 179 ? -3.244 -19.094 -0.723 1 96.12 179 LYS A N 1
ATOM 1410 C CA . LYS A 1 179 ? -2.809 -20.234 0.088 1 96.12 179 LYS A CA 1
ATOM 1411 C C . LYS A 1 179 ? -3.684 -21.453 -0.165 1 96.12 179 LYS A C 1
ATOM 1413 O O . LYS A 1 179 ? -3.172 -22.562 -0.365 1 96.12 179 LYS A O 1
ATOM 1418 N N . ASP A 1 180 ? -4.965 -21.234 -0.208 1 94.44 180 ASP A N 1
ATOM 1419 C CA . ASP A 1 180 ? -5.914 -22.312 -0.408 1 94.44 180 ASP A CA 1
ATOM 1420 C C . ASP A 1 180 ? -5.715 -22.969 -1.773 1 94.44 180 ASP A C 1
ATOM 1422 O O . ASP A 1 180 ? -5.746 -24.203 -1.889 1 94.44 180 ASP A O 1
ATOM 1426 N N . VAL A 1 181 ? -5.566 -22.156 -2.752 1 93.31 181 VAL A N 1
ATOM 1427 C CA . VAL A 1 181 ? -5.398 -22.688 -4.102 1 93.31 181 VAL A CA 1
ATOM 1428 C C . VAL A 1 181 ? -4.086 -23.453 -4.195 1 93.31 181 VAL A C 1
ATOM 1430 O O . VAL A 1 181 ? -4.004 -24.484 -4.879 1 93.31 181 VAL A O 1
ATOM 1433 N N . SER A 1 182 ? -3.031 -22.969 -3.592 1 93.81 182 SER A N 1
ATOM 1434 C CA . SER A 1 182 ? -1.757 -23.672 -3.562 1 93.81 182 SER A CA 1
ATOM 1435 C C . SER A 1 182 ? -1.912 -25.062 -2.957 1 93.81 182 SER A C 1
ATOM 1437 O O . SER A 1 182 ? -1.424 -26.047 -3.518 1 93.81 182 SER A O 1
ATOM 1439 N N . VAL A 1 183 ? -2.672 -25.188 -1.954 1 92.25 183 VAL A N 1
ATOM 1440 C CA . VAL A 1 183 ? -2.83 -26.438 -1.221 1 92.25 183 VAL A CA 1
ATOM 1441 C C . VAL A 1 183 ? -3.779 -27.375 -1.977 1 92.25 183 VAL A C 1
ATOM 1443 O O . VAL A 1 183 ? -3.469 -28.547 -2.195 1 92.25 183 VAL A O 1
ATOM 1446 N N . SER A 1 184 ? -4.875 -26.859 -2.426 1 92.62 184 SER A N 1
ATOM 1447 C CA . SER A 1 184 ? -5.934 -27.703 -2.973 1 92.62 184 SER A CA 1
ATOM 1448 C C . SER A 1 184 ? -5.645 -28.078 -4.422 1 92.62 184 SER A C 1
ATOM 1450 O O . SER A 1 184 ? -6.023 -29.172 -4.867 1 92.62 184 SER A O 1
ATOM 1452 N N . GLN A 1 185 ? -4.984 -27.156 -5.117 1 93.31 185 GLN A N 1
ATOM 1453 C CA . GLN A 1 185 ? -4.789 -27.406 -6.539 1 93.31 185 GLN A CA 1
ATOM 1454 C C . GLN A 1 185 ? -3.309 -27.562 -6.871 1 93.31 185 GLN A C 1
ATOM 1456 O O . GLN A 1 185 ? -2.941 -27.719 -8.039 1 93.31 185 GLN A O 1
ATOM 1461 N N . ASN A 1 186 ? -2.451 -27.547 -5.879 1 94.81 186 ASN A N 1
ATOM 1462 C CA . ASN A 1 186 ? -1.009 -27.719 -6.023 1 94.81 186 ASN A CA 1
ATOM 1463 C C . ASN A 1 186 ? -0.42 -26.688 -6.98 1 94.81 186 ASN A C 1
ATOM 1465 O O . ASN A 1 186 ? 0.351 -27.031 -7.875 1 94.81 186 ASN A O 1
ATOM 1469 N N . ILE A 1 187 ? -0.9 -25.531 -6.898 1 96.38 187 ILE A N 1
ATOM 1470 C CA . ILE A 1 187 ? -0.38 -24.406 -7.656 1 96.38 187 ILE A CA 1
ATOM 1471 C C . ILE A 1 187 ? 0.68 -23.672 -6.836 1 96.38 187 ILE A C 1
ATOM 1473 O O . ILE A 1 187 ? 0.476 -23.391 -5.648 1 96.38 187 ILE A O 1
ATOM 1477 N N . THR A 1 188 ? 1.825 -23.422 -7.457 1 98.06 188 THR A N 1
ATOM 1478 C CA . THR A 1 188 ? 2.896 -22.703 -6.793 1 98.06 188 THR A CA 1
ATOM 1479 C C . THR A 1 188 ? 2.713 -21.188 -6.969 1 98.06 188 THR A C 1
ATOM 1481 O O . THR A 1 188 ? 2.348 -20.734 -8.047 1 98.06 188 THR A O 1
ATOM 1484 N N . SER A 1 189 ? 2.943 -20.453 -5.891 1 98.12 189 SER A N 1
ATOM 1485 C CA . SER A 1 189 ? 2.814 -19 -5.965 1 98.12 189 SER A CA 1
ATOM 1486 C C . SER A 1 189 ? 4.113 -18.312 -5.559 1 98.12 189 SER A C 1
ATOM 1488 O O . SER A 1 189 ? 4.727 -18.672 -4.551 1 98.12 189 SER A O 1
ATOM 1490 N N . ILE A 1 190 ? 4.57 -17.406 -6.352 1 98.56 190 ILE A N 1
ATOM 1491 C CA . ILE A 1 190 ? 5.629 -16.469 -6 1 98.56 190 ILE A CA 1
ATOM 1492 C C . ILE A 1 190 ? 5.059 -15.055 -5.922 1 98.56 190 ILE A C 1
ATOM 1494 O O . ILE A 1 190 ? 4.566 -14.523 -6.918 1 98.56 190 ILE A O 1
ATOM 1498 N N . ILE A 1 191 ? 5.16 -14.492 -4.734 1 98.56 191 ILE A N 1
ATOM 1499 C CA . ILE A 1 191 ? 4.48 -13.234 -4.469 1 98.56 191 ILE A CA 1
ATOM 1500 C C . ILE A 1 191 ? 5.5 -12.18 -4.035 1 98.56 191 ILE A C 1
ATOM 1502 O O . ILE A 1 191 ? 6.254 -12.391 -3.082 1 98.56 191 ILE A O 1
ATOM 1506 N N . VAL A 1 192 ? 5.551 -11.117 -4.781 1 98 192 VAL A N 1
ATOM 1507 C CA . VAL A 1 192 ? 6.293 -9.945 -4.324 1 98 192 VAL A CA 1
ATOM 1508 C C . VAL A 1 192 ? 5.441 -9.148 -3.342 1 98 192 VAL A C 1
ATOM 1510 O O . VAL A 1 192 ? 4.293 -8.805 -3.641 1 98 192 VAL A O 1
ATOM 1513 N N . MET A 1 193 ? 5.949 -8.836 -2.148 1 95.19 193 MET A N 1
ATOM 1514 C CA . MET A 1 193 ? 5.164 -8.094 -1.168 1 95.19 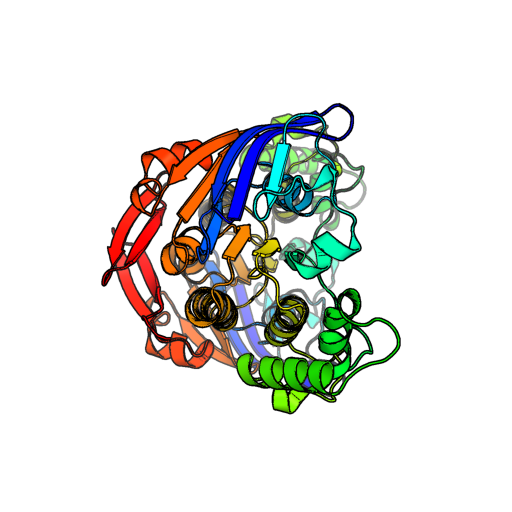193 MET A CA 1
ATOM 1515 C C . MET A 1 193 ? 6.055 -7.184 -0.331 1 95.19 193 MET A C 1
ATOM 1517 O O . MET A 1 193 ? 7.258 -7.418 -0.217 1 95.19 193 MET A O 1
ATOM 1521 N N . HIS A 1 194 ? 5.398 -6.23 0.294 1 92.56 194 HIS A N 1
ATOM 1522 C CA . HIS A 1 194 ? 6.098 -5.316 1.189 1 92.56 194 HIS A CA 1
ATOM 1523 C C . HIS A 1 194 ? 5.801 -5.641 2.65 1 92.56 194 HIS A C 1
ATOM 1525 O O . HIS A 1 194 ? 6.59 -5.301 3.537 1 92.56 194 HIS A O 1
ATOM 1531 N N . ASP A 1 195 ? 4.719 -6.238 2.893 1 94.56 195 ASP A N 1
ATOM 1532 C CA . ASP A 1 195 ? 4.281 -6.508 4.258 1 94.56 195 ASP A CA 1
ATOM 1533 C C . ASP A 1 195 ? 4.875 -7.816 4.777 1 94.56 195 ASP A C 1
ATOM 1535 O O . ASP A 1 195 ? 4.379 -8.898 4.457 1 94.56 195 ASP A O 1
ATOM 1539 N N . ILE A 1 196 ? 5.828 -7.645 5.637 1 97.19 196 ILE A N 1
ATOM 1540 C CA . ILE A 1 196 ? 6.562 -8.805 6.145 1 97.19 196 ILE A CA 1
ATOM 1541 C C . ILE A 1 196 ? 5.633 -9.672 6.988 1 97.19 196 ILE A C 1
ATOM 1543 O O . ILE A 1 196 ? 5.672 -10.898 6.898 1 97.19 196 ILE A O 1
ATOM 1547 N N . ASN A 1 197 ? 4.824 -9.07 7.84 1 96.19 197 ASN A N 1
ATOM 1548 C CA . ASN A 1 197 ? 3.945 -9.836 8.719 1 96.19 197 ASN A CA 1
ATOM 1549 C C . ASN A 1 197 ? 2.881 -10.594 7.934 1 96.19 197 ASN A C 1
ATOM 1551 O O . ASN A 1 197 ? 2.529 -11.719 8.281 1 96.19 197 ASN A O 1
ATOM 1555 N N . LEU A 1 198 ? 2.369 -9.961 6.957 1 96 198 LEU A N 1
ATOM 1556 C CA . LEU A 1 198 ? 1.427 -10.648 6.078 1 96 198 LEU A CA 1
ATOM 1557 C C . LEU A 1 198 ? 2.094 -11.828 5.375 1 96 198 LEU A C 1
ATOM 1559 O O . LEU A 1 198 ? 1.506 -12.906 5.273 1 96 198 LEU A O 1
ATOM 1563 N N . ALA A 1 199 ? 3.285 -11.648 4.883 1 97.56 199 ALA A N 1
ATOM 1564 C CA . ALA A 1 199 ? 4.055 -12.734 4.273 1 97.56 199 ALA A CA 1
ATOM 1565 C C . ALA A 1 199 ? 4.254 -13.883 5.258 1 97.56 199 ALA A C 1
ATOM 1567 O O . ALA A 1 199 ? 4.047 -15.047 4.914 1 97.56 199 ALA A O 1
ATOM 1568 N N . LEU A 1 200 ? 4.621 -13.539 6.457 1 97.31 200 LEU A N 1
ATOM 1569 C CA . LEU A 1 200 ? 4.891 -14.523 7.496 1 97.31 200 LEU A CA 1
ATOM 1570 C C . LEU A 1 200 ? 3.664 -15.398 7.75 1 97.31 200 LEU A C 1
ATOM 1572 O O . LEU A 1 200 ? 3.795 -16.594 8.031 1 97.31 200 LEU A O 1
ATOM 1576 N N . ARG A 1 201 ? 2.59 -14.828 7.617 1 95.31 201 ARG A N 1
ATOM 1577 C CA . ARG A 1 201 ? 1.351 -15.516 7.965 1 95.31 201 ARG A CA 1
ATOM 1578 C C . ARG A 1 201 ? 0.975 -16.531 6.898 1 95.31 201 ARG A C 1
ATOM 1580 O O . ARG A 1 201 ? 0.377 -17.578 7.203 1 95.31 201 ARG A O 1
ATOM 1587 N N . TYR A 1 202 ? 1.381 -16.266 5.66 1 96.38 202 TYR A N 1
ATOM 1588 C CA . TYR A 1 202 ? 0.754 -17.062 4.617 1 96.38 202 TYR A CA 1
ATOM 1589 C C . TYR A 1 202 ? 1.804 -17.781 3.781 1 96.38 202 TYR A C 1
ATOM 1591 O O . TYR A 1 202 ? 1.488 -18.75 3.074 1 96.38 202 TYR A O 1
ATOM 1599 N N . SER A 1 203 ? 3.018 -17.359 3.842 1 97.5 203 SER A N 1
ATOM 1600 C CA . SER A 1 203 ? 4.016 -17.938 2.943 1 97.5 203 SER A CA 1
ATOM 1601 C C . SER A 1 203 ? 4.742 -19.109 3.594 1 97.5 203 SER A C 1
ATOM 1603 O O . SER A 1 203 ? 4.875 -19.156 4.82 1 97.5 203 SER A O 1
ATOM 1605 N N . ASP A 1 204 ? 5.215 -20.016 2.791 1 97.5 204 ASP A N 1
ATOM 1606 C CA . ASP A 1 204 ? 5.984 -21.172 3.234 1 97.5 204 ASP A CA 1
ATOM 1607 C C . ASP A 1 204 ? 7.484 -20.891 3.197 1 97.5 204 ASP A C 1
ATOM 1609 O O . ASP A 1 204 ? 8.25 -21.469 3.969 1 97.5 204 ASP A O 1
ATOM 1613 N N . LYS A 1 205 ? 7.84 -20.141 2.264 1 98.19 205 LYS A N 1
ATOM 1614 C CA . LYS A 1 205 ? 9.234 -19.812 1.982 1 98.19 205 LYS A CA 1
ATOM 1615 C C . LYS A 1 205 ? 9.414 -18.328 1.696 1 98.19 205 LYS A C 1
ATOM 1617 O O . LYS A 1 205 ? 8.484 -17.672 1.211 1 98.19 205 LYS A O 1
ATOM 1622 N N . PHE A 1 206 ? 10.609 -17.859 1.982 1 98.69 206 PHE A N 1
ATOM 1623 C CA . PHE A 1 206 ? 10.898 -16.438 1.838 1 98.69 206 PHE A CA 1
ATOM 1624 C C . PHE A 1 206 ? 12.211 -16.219 1.096 1 98.69 206 PHE A C 1
ATOM 1626 O O . PHE A 1 206 ? 13.18 -16.953 1.315 1 98.69 206 PHE A O 1
ATOM 1633 N N . LEU A 1 207 ? 12.211 -15.266 0.228 1 98.75 207 LEU A N 1
ATOM 1634 C CA . LEU A 1 207 ? 13.398 -14.773 -0.458 1 98.75 207 LEU A CA 1
ATOM 1635 C C . LEU A 1 207 ? 13.625 -13.297 -0.155 1 98.75 207 LEU A C 1
ATOM 1637 O O . LEU A 1 207 ? 12.828 -12.445 -0.555 1 98.75 207 LEU A O 1
ATOM 1641 N N . MET A 1 208 ? 14.648 -12.984 0.567 1 98.69 208 MET A N 1
ATOM 1642 C CA . MET A 1 208 ? 14.992 -11.586 0.825 1 98.69 208 MET A CA 1
ATOM 1643 C C . MET A 1 208 ? 15.992 -11.078 -0.202 1 98.69 208 MET A C 1
ATOM 1645 O O . MET A 1 208 ? 17.094 -11.602 -0.315 1 98.69 208 MET A O 1
ATOM 1649 N N . LEU A 1 209 ? 15.555 -10.094 -0.897 1 98.38 209 LEU A N 1
ATOM 1650 C CA . LEU A 1 209 ? 16.391 -9.5 -1.939 1 98.38 209 LEU A CA 1
ATOM 1651 C C . LEU A 1 209 ? 17.031 -8.211 -1.449 1 98.38 209 LEU A C 1
ATOM 1653 O O . LEU A 1 209 ? 16.359 -7.359 -0.859 1 98.38 209 LEU A O 1
ATOM 1657 N N . LYS A 1 210 ? 18.281 -8.086 -1.623 1 97.75 210 LYS A N 1
ATOM 1658 C CA . LYS A 1 210 ? 19.047 -6.891 -1.267 1 97.75 210 LYS A CA 1
ATOM 1659 C C . LYS A 1 210 ? 20.141 -6.617 -2.287 1 97.75 210 LYS A C 1
ATOM 1661 O O . LYS A 1 210 ? 20.922 -7.508 -2.611 1 97.75 210 LYS A O 1
ATOM 1666 N N . ASP A 1 211 ? 20.141 -5.441 -2.803 1 95.5 211 ASP A N 1
ATOM 1667 C CA . ASP A 1 211 ? 21.172 -4.984 -3.73 1 95.5 211 ASP A CA 1
ATOM 1668 C C . ASP A 1 211 ? 21.281 -5.918 -4.934 1 95.5 211 ASP A C 1
ATOM 1670 O O . ASP A 1 211 ? 22.391 -6.277 -5.352 1 95.5 211 ASP A O 1
ATOM 1674 N N . GLY A 1 212 ? 20.125 -6.398 -5.312 1 96.25 212 GLY A N 1
ATOM 1675 C CA . GLY A 1 212 ? 20.047 -7.172 -6.543 1 96.25 212 GLY A CA 1
ATOM 1676 C C . GLY A 1 212 ? 20.438 -8.625 -6.355 1 96.25 212 GLY A C 1
ATOM 1677 O O . GLY A 1 212 ? 20.547 -9.375 -7.328 1 96.25 212 GLY A O 1
ATOM 1678 N N . LYS A 1 213 ? 20.672 -9.031 -5.125 1 97.56 213 LYS A N 1
ATOM 1679 C CA . LYS A 1 213 ? 21.047 -10.398 -4.801 1 97.56 213 LYS A CA 1
ATOM 1680 C C . LYS A 1 213 ? 20.094 -11 -3.762 1 97.56 213 LYS A C 1
ATOM 1682 O O . LYS A 1 213 ? 19.406 -10.266 -3.055 1 97.56 213 LYS A O 1
ATOM 1687 N N . ILE A 1 214 ? 20.125 -12.344 -3.754 1 98.31 214 ILE A N 1
ATOM 1688 C CA . ILE A 1 214 ? 19.438 -13.008 -2.654 1 98.31 214 ILE A CA 1
ATOM 1689 C C . ILE A 1 214 ? 20.266 -12.891 -1.377 1 98.31 214 ILE A C 1
ATOM 1691 O O . ILE A 1 214 ? 21.344 -13.461 -1.283 1 98.31 214 ILE A O 1
ATOM 1695 N N . PHE A 1 215 ? 19.797 -12.164 -0.485 1 98.62 215 PHE A N 1
ATOM 1696 C CA . PHE A 1 215 ? 20.469 -11.992 0.795 1 98.62 215 PHE A CA 1
ATOM 1697 C C . PHE A 1 215 ? 20.234 -13.195 1.698 1 98.62 215 PHE A C 1
ATOM 1699 O O . PHE A 1 215 ? 21.172 -13.68 2.35 1 98.62 215 PHE A O 1
ATOM 1706 N N . ALA A 1 216 ? 19.062 -13.656 1.726 1 98.56 216 ALA A N 1
ATOM 1707 C CA . ALA A 1 216 ? 18.672 -14.82 2.514 1 98.56 216 ALA A CA 1
ATOM 1708 C C . ALA A 1 216 ? 17.484 -15.547 1.871 1 98.56 216 ALA A C 1
ATOM 1710 O O . ALA A 1 216 ? 16.656 -14.93 1.212 1 98.56 216 ALA A O 1
ATOM 1711 N N . GLU A 1 217 ? 17.5 -16.781 2.031 1 98.25 217 GLU A N 1
ATOM 1712 C CA . GLU A 1 217 ? 16.406 -17.609 1.549 1 98.25 217 GLU A CA 1
ATOM 1713 C C . GLU A 1 217 ? 16.109 -18.75 2.521 1 98.25 217 GLU A C 1
ATOM 1715 O O . GLU A 1 217 ? 17.016 -19.344 3.094 1 98.25 217 GLU A O 1
ATOM 1720 N N . GLY A 1 218 ? 14.867 -19.031 2.766 1 98.19 218 GLY A N 1
ATOM 1721 C CA . GLY A 1 218 ? 14.484 -20.094 3.67 1 98.19 218 GLY A CA 1
ATOM 1722 C C . GLY A 1 218 ? 13.086 -19.938 4.227 1 98.19 218 GLY A C 1
ATOM 1723 O O . GLY A 1 218 ? 12.25 -19.266 3.629 1 98.19 218 GLY A O 1
ATOM 1724 N N . GLY A 1 219 ? 12.773 -20.75 5.262 1 97.81 219 GLY A N 1
ATOM 1725 C CA . GLY A 1 219 ? 11.492 -20.625 5.941 1 97.81 219 GLY A CA 1
ATOM 1726 C C . GLY A 1 219 ? 11.422 -19.438 6.875 1 97.81 219 GLY A C 1
ATOM 1727 O O . GLY A 1 219 ? 12.078 -18.422 6.645 1 97.81 219 GLY A O 1
ATOM 1728 N N . LYS A 1 220 ? 10.57 -19.531 7.867 1 97.5 220 LYS A N 1
ATOM 1729 C CA . LYS A 1 220 ? 10.328 -18.422 8.797 1 97.5 220 LYS A CA 1
ATOM 1730 C C . LYS A 1 220 ? 11.594 -18.062 9.57 1 97.5 220 LYS A C 1
ATOM 1732 O O . LYS A 1 220 ? 11.719 -16.953 10.078 1 97.5 220 LYS A O 1
ATOM 1737 N N . GLU A 1 221 ? 12.508 -19 9.609 1 97.31 221 GLU A N 1
ATOM 1738 C CA . GLU A 1 221 ? 13.719 -18.797 10.406 1 97.31 221 GLU A CA 1
ATOM 1739 C C . GLU A 1 221 ? 14.562 -17.656 9.859 1 97.31 221 GLU A C 1
ATOM 1741 O O . GLU A 1 221 ? 15.328 -17.031 10.602 1 97.31 221 GLU A O 1
ATOM 1746 N N . ILE A 1 222 ? 14.469 -17.312 8.609 1 98.06 222 ILE A N 1
ATOM 1747 C CA . ILE A 1 222 ? 15.328 -16.281 8.047 1 98.06 222 ILE A CA 1
ATOM 1748 C C . ILE A 1 222 ? 14.719 -14.898 8.32 1 98.06 222 ILE A C 1
ATOM 1750 O O . ILE A 1 222 ? 15.375 -13.875 8.125 1 98.06 222 ILE A O 1
ATOM 1754 N N . ILE A 1 223 ? 13.422 -14.883 8.727 1 97.94 223 ILE A N 1
ATOM 1755 C CA . ILE A 1 223 ? 12.797 -13.625 9.117 1 97.94 223 ILE A CA 1
ATOM 1756 C C . ILE A 1 223 ? 13.094 -13.344 10.594 1 97.94 223 ILE A C 1
ATOM 1758 O O . ILE A 1 223 ? 12.312 -13.703 11.469 1 97.94 223 ILE A O 1
ATOM 1762 N N . ASN A 1 224 ? 14.25 -12.773 10.82 1 97.75 224 ASN A N 1
ATOM 1763 C CA . ASN A 1 224 ? 14.719 -12.422 12.156 1 97.75 224 ASN A CA 1
ATOM 1764 C C . ASN A 1 224 ? 15.266 -11 12.203 1 97.75 224 ASN A C 1
ATOM 1766 O O . ASN A 1 224 ? 15.422 -10.352 11.164 1 97.75 224 ASN A O 1
ATOM 1770 N N . SER A 1 225 ? 15.5 -10.523 13.438 1 96.75 225 SER A N 1
ATOM 1771 C CA . SER A 1 225 ? 15.875 -9.125 13.641 1 96.75 225 SER A CA 1
ATOM 1772 C C . SER A 1 225 ? 17.141 -8.766 12.867 1 96.75 225 SER A C 1
ATOM 1774 O O . SER A 1 225 ? 17.234 -7.676 12.305 1 96.75 225 SER A O 1
ATOM 1776 N N . GLN A 1 226 ? 18.078 -9.641 12.836 1 97.94 226 GLN A N 1
ATOM 1777 C CA . GLN A 1 226 ? 19.344 -9.383 12.148 1 97.94 226 GLN A CA 1
ATOM 1778 C C . GLN A 1 226 ? 19.125 -9.188 10.648 1 97.94 226 GLN A C 1
ATOM 1780 O O . GLN A 1 226 ? 19.594 -8.203 10.07 1 97.94 226 GLN A O 1
ATOM 1785 N N . ASN A 1 227 ? 18.438 -10.164 10.016 1 98.5 227 ASN A N 1
ATOM 1786 C CA . ASN A 1 227 ? 18.188 -10.078 8.578 1 98.5 227 ASN A CA 1
ATOM 1787 C C . ASN A 1 227 ? 17.344 -8.852 8.234 1 98.5 227 ASN A C 1
ATOM 1789 O O . ASN A 1 227 ? 17.594 -8.203 7.211 1 98.5 227 ASN A O 1
ATOM 1793 N N . ILE A 1 228 ? 16.344 -8.516 9.047 1 97.75 228 ILE A N 1
ATOM 1794 C CA . ILE A 1 228 ? 15.484 -7.359 8.797 1 97.75 228 ILE A CA 1
ATOM 1795 C C . ILE A 1 228 ? 16.312 -6.078 8.883 1 97.75 228 ILE A C 1
ATOM 1797 O O . ILE A 1 228 ? 16.172 -5.184 8.047 1 97.75 228 ILE A O 1
ATOM 1801 N N . MET A 1 229 ? 17.156 -5.996 9.898 1 97.56 229 MET A N 1
ATOM 1802 C CA . MET A 1 229 ? 18.047 -4.836 10.016 1 97.56 229 MET A CA 1
ATOM 1803 C C . MET A 1 229 ? 18.922 -4.699 8.766 1 97.56 229 MET A C 1
ATOM 1805 O O . MET A 1 229 ? 19.062 -3.6 8.227 1 97.56 229 MET A O 1
ATOM 1809 N N . GLU A 1 230 ? 19.438 -5.777 8.336 1 97.88 230 GLU A N 1
ATOM 1810 C CA . GLU A 1 230 ? 20.344 -5.758 7.188 1 97.88 230 GLU A CA 1
ATOM 1811 C C . GLU A 1 230 ? 19.609 -5.363 5.91 1 97.88 230 GLU A C 1
ATOM 1813 O O . GLU A 1 230 ? 20.125 -4.586 5.109 1 97.88 230 GLU A O 1
ATOM 1818 N N . VAL A 1 231 ? 18.438 -5.895 5.719 1 98 231 VAL A N 1
ATOM 1819 C CA . VAL A 1 231 ? 17.734 -5.742 4.449 1 98 231 VAL A CA 1
ATOM 1820 C C . VAL A 1 231 ? 16.953 -4.43 4.445 1 98 231 VAL A C 1
ATOM 1822 O O . VAL A 1 231 ? 16.906 -3.736 3.43 1 98 231 VAL A O 1
ATOM 1825 N N . TYR A 1 232 ? 16.406 -4.047 5.625 1 96.94 232 TYR A N 1
ATOM 1826 C CA . TYR A 1 232 ? 15.484 -2.918 5.645 1 96.94 232 TYR A CA 1
ATOM 1827 C C . TYR A 1 232 ? 16.062 -1.75 6.43 1 96.94 232 TYR A C 1
ATOM 1829 O O . TYR A 1 232 ? 15.586 -0.621 6.328 1 96.94 232 TYR A O 1
ATOM 1837 N N . GLY A 1 233 ? 17.062 -1.987 7.23 1 95.81 233 GLY A N 1
ATOM 1838 C CA . GLY A 1 233 ? 17.641 -0.938 8.055 1 95.81 233 GLY A CA 1
ATOM 1839 C C . GLY A 1 233 ? 16.781 -0.567 9.242 1 95.81 233 GLY A C 1
ATOM 1840 O O . GLY A 1 233 ? 16.75 0.594 9.656 1 95.81 233 GLY A O 1
ATOM 1841 N N . VAL A 1 234 ? 16.047 -1.536 9.773 1 96.25 234 VAL A N 1
ATOM 1842 C CA . VAL A 1 234 ? 15.125 -1.285 10.875 1 96.25 234 VAL A CA 1
ATOM 1843 C C . VAL A 1 234 ? 15.344 -2.318 11.977 1 96.25 234 VAL A C 1
ATOM 1845 O O . VAL A 1 234 ? 15.398 -3.521 11.711 1 96.25 234 VAL A O 1
ATOM 1848 N N . ASN A 1 235 ? 15.555 -1.825 13.172 1 96.12 235 ASN A N 1
ATOM 1849 C CA . ASN A 1 235 ? 15.586 -2.736 14.305 1 96.12 235 ASN A CA 1
ATOM 1850 C C . ASN A 1 235 ? 14.188 -3.225 14.68 1 96.12 235 ASN A C 1
ATOM 1852 O O . ASN A 1 235 ? 13.25 -2.432 14.758 1 96.12 235 ASN A O 1
ATOM 1856 N N . THR A 1 236 ? 14.117 -4.531 14.875 1 96.19 236 THR A N 1
ATOM 1857 C CA . THR A 1 236 ? 12.797 -5.09 15.148 1 96.19 236 THR A CA 1
ATOM 1858 C C . THR A 1 236 ? 12.875 -6.156 16.234 1 96.19 236 THR A C 1
ATOM 1860 O O . THR A 1 236 ? 13.961 -6.637 16.562 1 96.19 236 THR A O 1
ATOM 1863 N N . TYR A 1 237 ? 11.773 -6.395 16.797 1 95.25 237 TYR A N 1
ATOM 1864 C CA . TYR A 1 237 ? 11.547 -7.582 17.625 1 95.25 237 TYR A CA 1
ATOM 1865 C C . TYR A 1 237 ? 10.68 -8.594 16.875 1 95.25 237 TYR A C 1
ATOM 1867 O O . TYR A 1 237 ? 9.781 -8.211 16.125 1 95.25 237 TYR A O 1
ATOM 1875 N N . VAL A 1 238 ? 11.008 -9.812 17.078 1 95.25 238 VAL A N 1
ATOM 1876 C CA . VAL A 1 238 ? 10.18 -10.891 16.547 1 95.25 238 VAL A CA 1
ATOM 1877 C C . VAL A 1 238 ? 9.438 -11.586 17.688 1 95.25 238 VAL A C 1
ATOM 1879 O O . VAL A 1 238 ? 10.062 -12.078 18.625 1 95.25 238 VAL A O 1
ATOM 1882 N N . HIS A 1 239 ? 8.141 -11.578 17.641 1 95.38 239 HIS A N 1
ATOM 1883 C CA . HIS A 1 239 ? 7.297 -12.172 18.672 1 95.38 239 HIS A CA 1
ATOM 1884 C C . HIS A 1 239 ? 6.5 -13.352 18.109 1 95.38 239 HIS A C 1
ATOM 1886 O O . HIS A 1 239 ? 6.18 -13.383 16.922 1 95.38 239 HIS A O 1
ATOM 1892 N N . ASN A 1 240 ? 6.297 -14.352 18.938 1 94.31 240 ASN A N 1
ATOM 1893 C CA . ASN A 1 240 ? 5.34 -15.398 18.609 1 94.31 240 ASN A CA 1
ATOM 1894 C C . ASN A 1 240 ? 3.996 -15.164 19.297 1 94.31 240 ASN A C 1
ATOM 1896 O O . ASN A 1 240 ? 3.898 -15.234 20.531 1 94.31 240 ASN A O 1
ATOM 1900 N N . LEU A 1 241 ? 3.084 -14.805 18.5 1 92.5 241 LEU A N 1
ATOM 1901 C CA . LEU A 1 241 ? 1.754 -14.492 19 1 92.5 241 LEU A CA 1
ATOM 1902 C C . LEU A 1 241 ? 0.738 -15.531 18.547 1 92.5 241 LEU A C 1
ATOM 1904 O O . LEU A 1 241 ? 0.324 -15.531 17.391 1 92.5 241 LEU A O 1
ATOM 1908 N N . ASN A 1 242 ? 0.326 -16.375 19.438 1 88.12 242 ASN A N 1
ATOM 1909 C CA . ASN A 1 242 ? -0.652 -17.406 19.125 1 88.12 242 ASN A CA 1
ATOM 1910 C C . ASN A 1 242 ? -0.203 -18.266 17.953 1 88.12 242 ASN A C 1
ATOM 1912 O O . ASN A 1 242 ? -0.975 -18.516 17.016 1 88.12 242 ASN A O 1
ATOM 1916 N N . GLY A 1 243 ? 1.078 -18.562 17.891 1 88.12 243 GLY A N 1
ATOM 1917 C CA . GLY A 1 243 ? 1.603 -19.484 16.875 1 88.12 243 GLY A CA 1
ATOM 1918 C C . GLY A 1 243 ? 2.025 -18.766 15.602 1 88.12 243 GLY A C 1
ATOM 1919 O O . GLY A 1 243 ? 2.469 -19.422 14.648 1 88.12 243 GLY A O 1
ATOM 1920 N N . HIS A 1 244 ? 1.883 -17.469 15.641 1 91.12 244 HIS A N 1
ATOM 1921 C CA . HIS A 1 244 ? 2.258 -16.688 14.461 1 91.12 244 HIS A CA 1
ATOM 1922 C C . HIS A 1 244 ? 3.375 -15.703 14.781 1 91.12 244 HIS A C 1
ATOM 1924 O O . HIS A 1 244 ? 3.266 -14.922 15.727 1 91.12 244 HIS A O 1
ATOM 1930 N N . LEU A 1 245 ? 4.383 -15.836 13.953 1 94.69 245 LEU A N 1
ATOM 1931 C CA . LEU A 1 245 ? 5.469 -14.875 14.125 1 94.69 245 LEU A CA 1
ATOM 1932 C C . LEU A 1 245 ? 5.043 -13.484 13.672 1 94.69 245 LEU A C 1
ATOM 1934 O O . LEU A 1 245 ? 4.367 -13.344 12.648 1 94.69 245 LEU A O 1
ATOM 1938 N N . THR A 1 246 ? 5.359 -12.531 14.484 1 95.25 246 THR A N 1
ATOM 1939 C CA . THR A 1 246 ? 5.043 -11.141 14.188 1 95.25 246 THR A CA 1
ATOM 1940 C C . THR A 1 246 ? 6.258 -10.25 14.43 1 95.25 246 THR A C 1
ATOM 1942 O O . THR A 1 246 ? 6.918 -10.352 15.469 1 95.25 246 THR A O 1
ATOM 1945 N N . ILE A 1 247 ? 6.559 -9.438 13.453 1 95.38 247 ILE A N 1
ATOM 1946 C CA . ILE A 1 247 ? 7.672 -8.5 13.562 1 95.38 247 ILE A CA 1
ATOM 1947 C C . ILE A 1 247 ? 7.16 -7.137 14.016 1 95.38 247 ILE A C 1
ATOM 1949 O O . ILE A 1 247 ? 6.145 -6.652 13.508 1 95.38 247 ILE A O 1
ATOM 1953 N N . VAL A 1 248 ? 7.816 -6.543 14.977 1 95.25 248 VAL A N 1
ATOM 1954 C CA . VAL A 1 248 ? 7.469 -5.223 15.484 1 95.25 248 VAL A CA 1
ATOM 1955 C C . VAL A 1 248 ? 8.711 -4.332 15.508 1 95.25 248 VAL A C 1
ATOM 1957 O O . VAL A 1 248 ? 9.734 -4.703 16.078 1 95.25 248 VAL A O 1
ATOM 1960 N N . PRO A 1 249 ? 8.648 -3.193 14.836 1 94.56 249 PRO A N 1
ATOM 1961 C CA . PRO A 1 249 ? 9.805 -2.287 14.883 1 94.56 249 PRO A CA 1
ATOM 1962 C C . PRO A 1 249 ? 10.133 -1.823 16.297 1 94.56 249 PRO A C 1
ATOM 1964 O O . PRO A 1 249 ? 9.227 -1.636 17.109 1 94.56 249 PRO A O 1
ATOM 1967 N N . GLU A 1 250 ? 11.289 -1.637 16.625 1 91.06 250 GLU A N 1
ATOM 1968 C CA . GLU A 1 250 ? 11.711 -1.09 17.906 1 91.06 250 GLU A CA 1
ATOM 1969 C C . GLU A 1 250 ? 11.477 0.418 17.969 1 91.06 250 GLU A C 1
ATOM 1971 O O . GLU A 1 250 ? 11.312 1.067 16.938 1 91.06 250 GLU A O 1
ATOM 1976 N N . GLU A 1 251 ? 11.234 1 19.406 1 73.44 251 GLU A N 1
ATOM 1977 C CA . GLU A 1 251 ? 11.094 2.439 19.594 1 73.44 251 GLU A CA 1
ATOM 1978 C C . GLU A 1 251 ? 12.328 3.184 19.078 1 73.44 251 GLU A C 1
ATOM 1980 O O . GLU A 1 251 ? 13.445 2.684 19.188 1 73.44 251 GLU A O 1
ATOM 1985 N N . GLY A 1 252 ? 12.078 4.648 18.812 1 59.88 252 GLY A N 1
ATOM 1986 C CA . GLY A 1 252 ? 13.242 5.383 18.344 1 59.88 252 GLY A CA 1
ATOM 1987 C C . GLY A 1 252 ? 13.828 4.82 17.078 1 59.88 252 GLY A C 1
ATOM 1988 O O . GLY A 1 252 ? 14.961 5.148 16.703 1 59.88 252 GLY A O 1
ATOM 1989 N N . TYR A 1 253 ? 13.258 4.531 16.234 1 46.09 253 TYR A N 1
ATOM 1990 C CA . TYR A 1 253 ? 13.977 3.658 15.312 1 46.09 253 TYR A CA 1
ATOM 1991 C C . TYR A 1 253 ? 15.398 3.395 15.797 1 46.09 253 TYR A C 1
ATOM 1993 O O . TYR A 1 253 ? 16.047 4.289 16.344 1 46.09 253 TYR A O 1
ATOM 2001 N N . MET B 1 1 ? -8.539 23.469 20.578 1 87.19 1 MET B N 1
ATOM 2002 C CA . MET B 1 1 ? -9.188 22.828 19.438 1 87.19 1 MET B CA 1
ATOM 2003 C C . MET B 1 1 ? -8.758 23.484 18.125 1 87.19 1 MET B C 1
ATOM 2005 O O . MET B 1 1 ? -8.758 24.703 18.016 1 87.19 1 MET B O 1
ATOM 2009 N N . ILE B 1 2 ? -8.305 22.656 17.266 1 91.38 2 ILE B N 1
ATOM 2010 C CA . ILE B 1 2 ? -7.824 23.266 16.016 1 91.38 2 ILE B CA 1
ATOM 2011 C C . ILE B 1 2 ? -8.797 22.953 14.883 1 91.38 2 ILE B C 1
ATOM 2013 O O . ILE B 1 2 ? -8.969 23.75 13.969 1 91.38 2 ILE B O 1
ATOM 2017 N N . VAL B 1 3 ? -9.375 21.781 14.891 1 95.56 3 VAL B N 1
ATOM 2018 C CA . VAL B 1 3 ? -10.344 21.422 13.867 1 95.56 3 VAL B CA 1
ATOM 2019 C C . VAL B 1 3 ? -11.656 21 14.516 1 95.56 3 VAL B C 1
ATOM 2021 O O . VAL B 1 3 ? -11.656 20.281 15.516 1 95.56 3 VAL B O 1
ATOM 2024 N N . SER B 1 4 ? -12.734 21.516 14 1 97.38 4 SER B N 1
ATOM 2025 C CA . SER B 1 4 ? -14.07 21.078 14.383 1 97.38 4 SER B CA 1
ATOM 2026 C C . SER B 1 4 ? -14.922 20.75 13.156 1 97.38 4 SER B C 1
ATOM 2028 O O . SER B 1 4 ? -15.031 21.562 12.242 1 97.38 4 SER B O 1
ATOM 2030 N N . VAL B 1 5 ? -15.367 19.578 13.086 1 97.31 5 VAL B N 1
ATOM 2031 C CA . VAL B 1 5 ? -16.281 19.125 12.039 1 97.31 5 VAL B CA 1
ATOM 2032 C C . VAL B 1 5 ? -17.656 18.844 12.641 1 97.31 5 VAL B C 1
ATOM 2034 O O . VAL B 1 5 ? -17.797 18.031 13.555 1 97.31 5 VAL B O 1
ATOM 2037 N N . GLU B 1 6 ? -18.641 19.547 12.109 1 97.19 6 GLU B N 1
ATOM 2038 C CA . GLU B 1 6 ? -19.969 19.484 12.703 1 97.19 6 GLU B CA 1
ATOM 2039 C C . GLU B 1 6 ? -21.031 19.172 11.641 1 97.19 6 GLU B C 1
ATOM 2041 O O . GLU B 1 6 ? -21.438 20.062 10.898 1 97.19 6 GLU B O 1
ATOM 2046 N N . GLY B 1 7 ? -21.469 17.906 11.688 1 96.94 7 GLY B N 1
ATOM 2047 C CA . GLY B 1 7 ? -22.609 17.516 10.867 1 96.94 7 GLY B CA 1
ATOM 2048 C C . GLY B 1 7 ? -22.312 17.562 9.383 1 96.94 7 GLY B C 1
ATOM 2049 O O . GLY B 1 7 ? -23.156 17.938 8.578 1 96.94 7 GLY B O 1
ATOM 2050 N N . VAL B 1 8 ? -21.203 17.219 8.969 1 96.81 8 VAL B N 1
ATOM 2051 C CA . VAL B 1 8 ? -20.766 17.359 7.586 1 96.81 8 VAL B CA 1
ATOM 2052 C C . VAL B 1 8 ? -21.359 16.234 6.742 1 96.81 8 VAL B C 1
ATOM 2054 O O . VAL B 1 8 ? -21.328 15.07 7.145 1 96.81 8 VAL B O 1
ATOM 2057 N N . GLU B 1 9 ? -21.969 16.609 5.695 1 97.31 9 GLU B N 1
ATOM 2058 C CA . GLU B 1 9 ? -22.5 15.688 4.699 1 97.31 9 GLU B CA 1
ATOM 2059 C C . GLU B 1 9 ? -21.953 15.992 3.311 1 97.31 9 GLU B C 1
ATOM 2061 O O . GLU B 1 9 ? -21.766 17.156 2.949 1 97.31 9 GLU B O 1
ATOM 2066 N N . PHE B 1 10 ? -21.656 14.953 2.578 1 96.62 10 PHE B N 1
ATOM 2067 C CA . PHE B 1 10 ? -21.141 15.117 1.222 1 96.62 10 PHE B CA 1
ATOM 2068 C C . PHE B 1 10 ? -21.641 13.992 0.318 1 96.62 10 PHE B C 1
ATOM 2070 O O . PHE B 1 10 ? -21.75 12.844 0.752 1 96.62 10 PHE B O 1
ATOM 2077 N N . LYS B 1 11 ? -21.938 14.32 -0.876 1 94.5 11 LYS B N 1
ATOM 2078 C CA . LYS B 1 11 ? -22.375 13.359 -1.887 1 94.5 11 LYS B CA 1
ATOM 2079 C C . LYS B 1 11 ? -21.688 13.617 -3.223 1 94.5 11 LYS B C 1
ATOM 2081 O O . LYS B 1 11 ? -21.469 14.773 -3.602 1 94.5 11 LYS B O 1
ATOM 2086 N N . TYR B 1 12 ? -21.203 12.523 -3.859 1 91.44 12 TYR B N 1
ATOM 2087 C CA . TYR B 1 12 ? -20.875 12.602 -5.277 1 91.44 12 TYR B CA 1
ATOM 2088 C C . TYR B 1 12 ? -22.094 12.328 -6.141 1 91.44 12 TYR B C 1
ATOM 2090 O O . TYR B 1 12 ? -22.625 11.211 -6.137 1 91.44 12 TYR B O 1
ATOM 2098 N N . LYS B 1 13 ? -22.469 13.219 -6.883 1 88.44 13 LYS B N 1
ATOM 2099 C CA . LYS B 1 13 ? -23.719 13.062 -7.637 1 88.44 13 LYS B CA 1
ATOM 2100 C C . LYS B 1 13 ? -24.844 12.578 -6.738 1 88.44 13 LYS B C 1
ATOM 2102 O O . LYS B 1 13 ? -25.281 13.297 -5.836 1 88.44 13 LYS B O 1
ATOM 2107 N N . SER B 1 14 ? -25.188 11.383 -6.926 1 88.62 14 SER B N 1
ATOM 2108 C CA . SER B 1 14 ? -26.344 10.891 -6.164 1 88.62 14 SER B CA 1
ATOM 2109 C C . SER B 1 14 ? -25.906 9.93 -5.066 1 88.62 14 SER B C 1
ATOM 2111 O O . SER B 1 14 ? -26.734 9.477 -4.273 1 88.62 14 SER B O 1
ATOM 2113 N N . THR B 1 15 ? -24.641 9.766 -4.871 1 91.69 15 THR B N 1
ATOM 2114 C CA . THR B 1 15 ? -24.156 8.812 -3.887 1 91.69 15 THR B CA 1
ATOM 2115 C C . THR B 1 15 ? -23.656 9.531 -2.633 1 91.69 15 THR B C 1
ATOM 2117 O O . THR B 1 15 ? -22.719 10.328 -2.697 1 91.69 15 THR B O 1
ATOM 2120 N N . GLU B 1 16 ? -24.281 9.219 -1.518 1 94.94 16 GLU B N 1
ATOM 2121 C CA . GLU B 1 16 ? -23.891 9.82 -0.246 1 94.94 16 GLU B CA 1
ATOM 2122 C C . GLU B 1 16 ? -22.625 9.172 0.301 1 94.94 16 GLU B C 1
ATOM 2124 O O . GLU B 1 16 ? -22.578 7.953 0.511 1 94.94 16 GLU B O 1
ATOM 2129 N N . ILE B 1 17 ? -21.625 10.008 0.535 1 96.69 17 ILE B N 1
ATOM 2130 C CA . ILE B 1 17 ? -20.344 9.484 0.98 1 96.69 17 ILE B CA 1
ATOM 2131 C C . ILE B 1 17 ? -20.141 9.797 2.463 1 96.69 17 ILE B C 1
ATOM 2133 O O . ILE B 1 17 ? -19.719 8.922 3.232 1 96.69 17 ILE B O 1
ATOM 2137 N N . LEU B 1 18 ? -20.359 10.969 2.861 1 98.25 18 LEU B N 1
ATOM 2138 C CA . LEU B 1 18 ? -20.281 11.375 4.262 1 98.25 18 LEU B CA 1
ATOM 2139 C C . LEU B 1 18 ? -21.672 11.703 4.805 1 98.25 18 LEU B C 1
ATOM 2141 O O . LEU B 1 18 ? -22.453 12.406 4.152 1 98.25 18 LEU B O 1
ATOM 2145 N N . LYS B 1 19 ? -22.031 11.18 5.984 1 97.56 19 LYS B N 1
ATOM 2146 C CA . LYS B 1 19 ? -23.359 11.281 6.59 1 97.56 19 LYS B CA 1
ATOM 2147 C C . LYS B 1 19 ? -23.266 11.828 8.016 1 97.56 19 LYS B C 1
ATOM 2149 O O . LYS B 1 19 ? -23.141 11.055 8.969 1 97.56 19 LYS B O 1
ATOM 2154 N N . ASP B 1 20 ? -23.328 13.078 8.148 1 97.25 20 ASP B N 1
ATOM 2155 C CA . ASP B 1 20 ? -23.406 13.742 9.453 1 97.25 20 ASP B CA 1
ATOM 2156 C C . ASP B 1 20 ? -22.172 13.469 10.289 1 97.25 20 ASP B C 1
ATOM 2158 O O . ASP B 1 20 ? -22.266 12.984 11.422 1 97.25 20 ASP B O 1
ATOM 2162 N N . VAL B 1 21 ? -21.062 13.734 9.742 1 98.12 21 VAL B N 1
ATOM 2163 C CA . VAL B 1 21 ? -19.781 13.492 10.391 1 98.12 21 VAL B CA 1
ATOM 2164 C C . VAL B 1 21 ? -19.5 14.578 11.422 1 98.12 21 VAL B C 1
ATOM 2166 O O . VAL B 1 21 ? -19.672 15.766 11.133 1 98.12 21 VAL B O 1
ATOM 2169 N N . LYS B 1 22 ? -19.125 14.148 12.656 1 97.81 22 LYS B N 1
ATOM 2170 C CA . LYS B 1 22 ? -18.812 15.07 13.742 1 97.81 22 LYS B CA 1
ATOM 2171 C C . LYS B 1 22 ? -17.578 14.609 14.516 1 97.81 22 LYS B C 1
ATOM 2173 O O . LYS B 1 22 ? -17.484 13.445 14.922 1 97.81 22 LYS B O 1
ATOM 2178 N N . PHE B 1 23 ? -16.641 15.484 14.664 1 97.94 23 PHE B N 1
ATOM 2179 C CA . PHE B 1 23 ? -15.492 15.227 15.523 1 97.94 23 PHE B CA 1
ATOM 2180 C C . PHE B 1 23 ? -14.672 16.5 15.727 1 97.94 23 PHE B C 1
ATOM 2182 O O . PHE B 1 23 ? -14.93 17.516 15.086 1 97.94 23 PHE B O 1
ATOM 2189 N N . GLU B 1 24 ? -13.766 16.438 16.641 1 97.81 24 GLU B N 1
ATOM 2190 C CA . GLU B 1 24 ? -12.859 17.547 16.938 1 97.81 24 GLU B CA 1
ATOM 2191 C C . GLU B 1 24 ? -11.422 17.062 17.062 1 97.81 24 GLU B C 1
ATOM 2193 O O . GLU B 1 24 ? -11.172 15.898 17.375 1 97.81 24 GLU B O 1
ATOM 2198 N N . VAL B 1 25 ? -10.547 17.922 16.75 1 97.56 25 VAL B N 1
ATOM 2199 C CA . VAL B 1 25 ? -9.125 17.641 16.859 1 97.56 25 VAL B CA 1
ATOM 2200 C C . VAL B 1 25 ? -8.438 18.75 17.656 1 97.56 25 VAL B C 1
ATOM 2202 O O . VAL B 1 25 ? -8.688 19.938 17.438 1 97.56 25 VAL B O 1
ATOM 2205 N N . GLU B 1 26 ? -7.602 18.375 18.594 1 96.56 26 GLU B N 1
ATOM 2206 C CA . GLU B 1 26 ? -6.867 19.328 19.422 1 96.56 26 GLU B CA 1
ATOM 2207 C C . GLU B 1 26 ? -5.547 19.719 18.766 1 96.56 26 GLU B C 1
ATOM 2209 O O . GLU B 1 26 ? -5.02 18.984 17.922 1 96.56 26 GLU B O 1
ATOM 2214 N N . LYS B 1 27 ? -5.047 20.844 19.203 1 95.62 27 LYS B N 1
ATOM 2215 C CA . LYS B 1 27 ? -3.775 21.328 18.688 1 95.62 27 LYS B CA 1
ATOM 2216 C C . LYS B 1 27 ? -2.635 20.391 19.031 1 95.62 27 LYS B C 1
ATOM 2218 O O . LYS B 1 27 ? -2.57 19.875 20.156 1 95.62 27 LYS B O 1
ATOM 2223 N N . GLY B 1 28 ? -1.801 20.125 18.047 1 95.56 28 GLY B N 1
ATOM 2224 C CA . GLY B 1 28 ? -0.585 19.359 18.281 1 95.56 28 GLY B CA 1
ATOM 2225 C C . GLY B 1 28 ? -0.809 17.859 18.266 1 95.56 28 GLY B C 1
ATOM 2226 O O . GLY B 1 28 ? 0.127 17.078 18.469 1 95.56 28 GLY B O 1
ATOM 2227 N N . GLU B 1 29 ? -1.993 17.422 17.938 1 96.38 29 GLU B N 1
ATOM 2228 C CA . GLU B 1 29 ? -2.318 16 17.906 1 96.38 29 GLU B CA 1
ATOM 2229 C C . GLU B 1 29 ? -2.025 15.391 16.531 1 96.38 29 GLU B C 1
ATOM 2231 O O . GLU B 1 29 ? -2.188 16.047 15.508 1 96.38 29 GLU B O 1
ATOM 2236 N N . VAL B 1 30 ? -1.548 14.188 16.594 1 98 30 VAL B N 1
ATOM 2237 C CA . VAL B 1 30 ? -1.509 13.359 15.398 1 98 30 VAL B CA 1
ATOM 2238 C C . VAL B 1 30 ? -2.73 12.445 15.359 1 98 30 VAL B C 1
ATOM 2240 O O . VAL B 1 30 ? -2.865 11.547 16.203 1 98 30 VAL B O 1
ATOM 2243 N N . VAL B 1 31 ? -3.611 12.695 14.422 1 98.62 31 VAL B N 1
ATOM 2244 C CA . VAL B 1 31 ? -4.875 11.977 14.336 1 98.62 31 VAL B CA 1
ATOM 2245 C C . VAL B 1 31 ? -4.875 11.078 13.102 1 98.62 31 VAL B C 1
ATOM 2247 O O . VAL B 1 31 ? -4.535 11.516 12 1 98.62 31 VAL B O 1
ATOM 2250 N N . SER B 1 32 ? -5.211 9.805 13.258 1 98.69 32 SER B N 1
ATOM 2251 C CA . SER B 1 32 ? -5.34 8.891 12.133 1 98.69 32 SER B CA 1
ATOM 2252 C C . SER B 1 32 ? -6.805 8.602 11.82 1 98.69 32 SER B C 1
ATOM 2254 O O . SER B 1 32 ? -7.586 8.273 12.711 1 98.69 32 SER B O 1
ATOM 2256 N N . ILE B 1 33 ? -7.16 8.805 10.602 1 98.62 33 ILE B N 1
ATOM 2257 C CA . ILE B 1 33 ? -8.461 8.375 10.102 1 98.62 33 ILE B CA 1
ATOM 2258 C C . ILE B 1 33 ? -8.359 6.973 9.508 1 98.62 33 ILE B C 1
ATOM 2260 O O . ILE B 1 33 ? -7.594 6.746 8.57 1 98.62 33 ILE B O 1
ATOM 2264 N N . LEU B 1 34 ? -9.109 6.066 10.078 1 98.44 34 LEU B N 1
ATOM 2265 C CA . LEU B 1 34 ? -9.062 4.652 9.727 1 98.44 34 LEU B CA 1
ATOM 2266 C C . LEU B 1 34 ? -10.406 4.18 9.188 1 98.44 34 LEU B C 1
ATOM 2268 O O . LEU B 1 34 ? -11.445 4.789 9.469 1 98.44 34 LEU B O 1
ATOM 2272 N N . GLY B 1 35 ? -10.398 3.084 8.469 1 97.62 35 GLY B N 1
ATOM 2273 C CA . GLY B 1 35 ? -11.586 2.52 7.84 1 97.62 35 GLY B CA 1
ATOM 2274 C C . GLY B 1 35 ? -11.281 1.766 6.562 1 97.62 35 GLY B C 1
ATOM 2275 O O . GLY B 1 35 ? -10.164 1.835 6.043 1 97.62 35 GLY B O 1
ATOM 2276 N N . ILE B 1 36 ? -12.266 1.132 6.062 1 96.75 36 ILE B N 1
ATOM 2277 C CA . ILE B 1 36 ? -12.102 0.326 4.859 1 96.75 36 ILE B CA 1
ATOM 2278 C C . ILE B 1 36 ? -12.008 1.236 3.637 1 96.75 36 ILE B C 1
ATOM 2280 O O . ILE B 1 36 ? -12.273 2.438 3.727 1 96.75 36 ILE B O 1
ATOM 2284 N N . ASN B 1 37 ? -11.586 0.581 2.531 1 93.25 37 ASN B N 1
ATOM 2285 C CA . ASN B 1 37 ? -11.578 1.326 1.277 1 93.25 37 ASN B CA 1
ATOM 2286 C C . ASN B 1 37 ? -12.977 1.799 0.899 1 93.25 37 ASN B C 1
ATOM 2288 O O . ASN B 1 37 ? -13.945 1.043 1.013 1 93.25 37 ASN B O 1
ATOM 2292 N N . GLY B 1 38 ? -13.141 3.055 0.565 1 92.06 38 GLY B N 1
ATOM 2293 C CA . GLY B 1 38 ? -14.43 3.6 0.164 1 92.06 38 GLY B CA 1
ATOM 2294 C C . GLY B 1 38 ? -15.242 4.129 1.33 1 92.06 38 GLY B C 1
ATOM 2295 O O . GLY B 1 38 ? -16.359 4.602 1.146 1 92.06 38 GLY B O 1
ATOM 2296 N N . ALA B 1 39 ? -14.664 4.148 2.477 1 95.44 39 ALA B N 1
ATOM 2297 C CA . ALA B 1 39 ? -15.414 4.551 3.666 1 95.44 39 ALA B CA 1
ATOM 2298 C C . ALA B 1 39 ? -15.625 6.062 3.691 1 95.44 39 ALA B C 1
ATOM 2300 O O . ALA B 1 39 ? -16.438 6.566 4.477 1 95.44 39 ALA B O 1
ATOM 2301 N N . GLY B 1 40 ? -14.883 6.809 2.869 1 96.31 40 GLY B N 1
ATOM 2302 C CA . GLY B 1 40 ? -15.039 8.25 2.814 1 96.31 40 GLY B CA 1
ATOM 2303 C C . GLY B 1 40 ? -13.867 9 3.41 1 96.31 40 GLY B C 1
ATOM 2304 O O . GLY B 1 40 ? -13.922 10.219 3.582 1 96.31 40 GLY B O 1
ATOM 2305 N N . LYS B 1 41 ? -12.797 8.305 3.75 1 97.12 41 LYS B N 1
ATOM 2306 C CA . LYS B 1 41 ? -11.648 8.891 4.43 1 97.12 41 LYS B CA 1
ATOM 2307 C C . LYS B 1 41 ? -11.039 10.023 3.6 1 97.12 41 LYS B C 1
ATOM 2309 O O . LYS B 1 41 ? -10.867 11.133 4.094 1 97.12 41 LYS B O 1
ATOM 2314 N N . SER B 1 42 ? -10.742 9.734 2.285 1 96.31 42 SER B N 1
ATOM 2315 C CA . SER B 1 42 ? -10.148 10.727 1.395 1 96.31 42 SER B CA 1
ATOM 2316 C C . SER B 1 42 ? -11.102 11.883 1.135 1 96.31 42 SER B C 1
ATOM 2318 O O . SER B 1 42 ? -10.688 13.039 1.062 1 96.31 42 SER B O 1
ATOM 2320 N N . THR B 1 43 ? -12.383 11.594 1.006 1 96.75 43 THR B N 1
ATOM 2321 C CA . THR B 1 43 ? -13.398 12.625 0.827 1 96.75 43 THR B CA 1
ATOM 2322 C C . THR B 1 43 ? -13.43 13.562 2.031 1 96.75 43 THR B C 1
ATOM 2324 O O . THR B 1 43 ? -13.5 14.781 1.874 1 96.75 43 THR B O 1
ATOM 2327 N N . LEU B 1 44 ? -13.352 12.945 3.223 1 97.56 44 LEU B N 1
ATOM 2328 C CA . LEU B 1 44 ? -13.406 13.727 4.453 1 97.56 44 LEU B CA 1
ATOM 2329 C C . LEU B 1 44 ? -12.242 14.711 4.523 1 97.56 44 LEU B C 1
ATOM 2331 O O . LEU B 1 44 ? -12.445 15.898 4.801 1 97.56 44 LEU B O 1
ATOM 2335 N N . ILE B 1 45 ? -11.039 14.25 4.234 1 97 45 ILE B N 1
ATOM 2336 C CA . ILE B 1 45 ? -9.859 15.117 4.32 1 97 45 ILE B CA 1
ATOM 2337 C C . ILE B 1 45 ? -9.953 16.219 3.27 1 97 45 ILE B C 1
ATOM 2339 O O . ILE B 1 45 ? -9.539 17.359 3.514 1 97 45 ILE B O 1
ATOM 2343 N N . LYS B 1 46 ? -10.484 15.953 2.127 1 96.44 46 LYS B N 1
ATOM 2344 C CA . LYS B 1 46 ? -10.656 16.938 1.068 1 96.44 46 LYS B CA 1
ATOM 2345 C C . LYS B 1 46 ? -11.695 17.984 1.456 1 96.44 46 LYS B C 1
ATOM 2347 O O . LYS B 1 46 ? -11.594 19.156 1.058 1 96.44 46 LYS B O 1
ATOM 2352 N N . CYS B 1 47 ? -12.688 17.562 2.219 1 96.38 47 CYS B N 1
ATOM 2353 C CA . CYS B 1 47 ? -13.664 18.531 2.738 1 96.38 47 CYS B CA 1
ATOM 2354 C C . CYS B 1 47 ? -13.016 19.469 3.736 1 96.38 47 CYS B C 1
ATOM 2356 O O . CYS B 1 47 ? -13.297 20.672 3.73 1 96.38 47 CYS B O 1
ATOM 2358 N N . ILE B 1 48 ? -12.156 18.922 4.539 1 96.19 48 ILE B N 1
ATOM 2359 C CA . ILE B 1 48 ? -11.5 19.719 5.555 1 96.19 48 ILE B CA 1
ATOM 2360 C C . ILE B 1 48 ? -10.617 20.781 4.887 1 96.19 48 ILE B C 1
ATOM 2362 O O . ILE B 1 48 ? -10.516 21.906 5.375 1 96.19 48 ILE B O 1
ATOM 2366 N N . ASN B 1 49 ? -10.047 20.422 3.762 1 94.19 49 ASN B N 1
ATOM 2367 C CA . ASN B 1 49 ? -9.141 21.344 3.076 1 94.19 49 ASN B CA 1
ATOM 2368 C C . ASN B 1 49 ? -9.875 22.172 2.039 1 94.19 49 ASN B C 1
ATOM 2370 O O . ASN B 1 49 ? -9.25 22.844 1.209 1 94.19 49 ASN B O 1
ATOM 2374 N N . LYS B 1 50 ? -11.164 22 1.923 1 93.44 50 LYS B N 1
ATOM 2375 C CA . LYS B 1 50 ? -12.062 22.797 1.093 1 93.44 50 LYS B CA 1
ATOM 2376 C C . LYS B 1 50 ? -11.898 22.453 -0.384 1 93.44 50 LYS B C 1
ATOM 2378 O O . LYS B 1 50 ? -12.305 23.234 -1.256 1 93.44 50 LYS B O 1
ATOM 2383 N N . ILE B 1 51 ? -11.18 21.438 -0.691 1 92.06 51 ILE B N 1
ATOM 2384 C CA . ILE B 1 51 ? -11.117 20.938 -2.062 1 92.06 51 ILE B CA 1
ATOM 2385 C C . ILE B 1 51 ? -12.508 20.5 -2.512 1 92.06 51 ILE B C 1
ATOM 2387 O O . ILE B 1 51 ? -12.891 20.719 -3.664 1 92.06 51 ILE B O 1
ATOM 2391 N N . LEU B 1 52 ? -13.234 19.891 -1.567 1 93.5 52 LEU B N 1
ATOM 2392 C CA . LEU B 1 52 ? -14.617 19.469 -1.78 1 93.5 52 LEU B CA 1
ATOM 2393 C C . LEU B 1 52 ? -15.547 20.172 -0.795 1 93.5 52 LEU B C 1
ATOM 2395 O O . LEU B 1 52 ? -15.562 19.844 0.393 1 93.5 52 LEU B O 1
ATOM 2399 N N . PRO B 1 53 ? -16.312 21.094 -1.259 1 91.06 53 PRO B N 1
ATOM 2400 C CA . PRO B 1 53 ? -17.234 21.766 -0.339 1 91.06 53 PRO B CA 1
ATOM 2401 C C . PRO B 1 53 ? -18.375 20.844 0.134 1 91.06 53 PRO B C 1
ATOM 2403 O O . PRO B 1 53 ? -19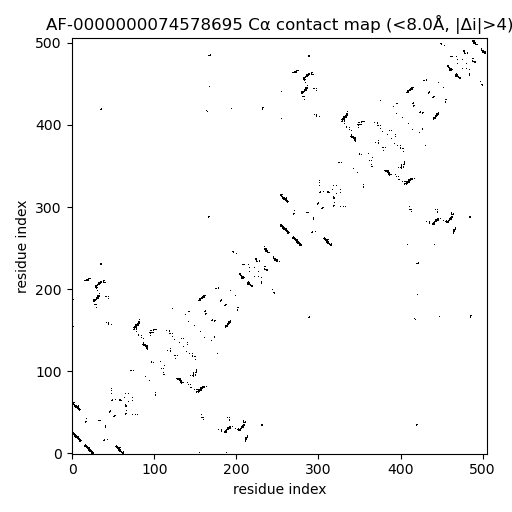.094 20.281 -0.688 1 91.06 53 PRO B O 1
ATOM 2406 N N . PRO B 1 54 ? -18.5 20.719 1.386 1 91.81 54 PRO B N 1
ATOM 2407 C CA . PRO B 1 54 ? -19.609 19.875 1.887 1 91.81 54 PRO B CA 1
ATOM 2408 C C . PRO B 1 54 ? -20.984 20.469 1.571 1 91.81 54 PRO B C 1
ATOM 2410 O O . PRO B 1 54 ? -21.109 21.672 1.402 1 91.81 54 PRO B O 1
ATOM 2413 N N . LYS B 1 55 ? -21.953 19.594 1.471 1 90.75 55 LYS B N 1
ATOM 2414 C CA . LYS B 1 55 ? -23.328 20 1.209 1 90.75 55 LYS B CA 1
ATOM 2415 C C . LYS B 1 55 ? -23.969 20.594 2.459 1 90.75 55 LYS B C 1
ATOM 2417 O O . LYS B 1 55 ? -24.734 21.547 2.371 1 90.75 55 LYS B O 1
ATOM 2422 N N . LYS B 1 56 ? -23.688 19.984 3.537 1 94.69 56 LYS B N 1
ATOM 2423 C CA . LYS B 1 56 ? -24.203 20.406 4.84 1 94.69 56 LYS B CA 1
ATOM 2424 C C . LYS B 1 56 ? -23.094 20.344 5.898 1 94.69 56 LYS B C 1
ATOM 2426 O O . LYS B 1 56 ? -22.062 19.719 5.688 1 94.69 56 LYS B O 1
ATOM 2431 N N . GLY B 1 57 ? -23.375 21.047 6.957 1 95.81 57 GLY B N 1
ATOM 2432 C CA . GLY B 1 57 ? -22.453 21.016 8.078 1 95.81 57 GLY B CA 1
ATOM 2433 C C . GLY B 1 57 ? -21.406 22.109 8.016 1 95.81 57 GLY B C 1
ATOM 2434 O O . GLY B 1 57 ? -21.422 22.953 7.121 1 95.81 57 GLY B O 1
ATOM 2435 N N . THR B 1 58 ? -20.562 22.125 9.055 1 96.31 58 THR B N 1
ATOM 2436 C CA . THR B 1 58 ? -19.547 23.172 9.164 1 96.31 58 THR B CA 1
ATOM 2437 C C . THR B 1 58 ? -18.203 22.562 9.555 1 96.31 58 THR B C 1
ATOM 2439 O O . THR B 1 58 ? -18.141 21.641 10.375 1 96.31 58 THR B O 1
ATOM 2442 N N . ILE B 1 59 ? -17.219 23.047 8.969 1 97.06 59 ILE B N 1
ATOM 2443 C CA . ILE B 1 59 ? -15.844 22.703 9.328 1 97.06 59 ILE B CA 1
ATOM 2444 C C . ILE B 1 59 ? -15.094 23.969 9.727 1 97.06 59 ILE B C 1
ATOM 2446 O O . ILE B 1 59 ? -15.102 24.969 8.992 1 97.06 59 ILE B O 1
ATOM 2450 N N . THR B 1 60 ? -14.516 23.953 10.844 1 96.94 60 THR B N 1
ATOM 2451 C CA . THR B 1 60 ? -13.727 25.109 11.266 1 96.94 60 THR B CA 1
ATOM 2452 C C . THR B 1 60 ? -12.273 24.703 11.508 1 96.94 60 THR B C 1
ATOM 2454 O O . THR B 1 60 ? -12 23.594 11.992 1 96.94 60 THR B O 1
ATOM 2457 N N . VAL B 1 61 ? -11.414 25.547 11.172 1 95.31 61 VAL B N 1
ATOM 2458 C CA . VAL B 1 61 ? -9.984 25.453 11.477 1 95.31 61 VAL B CA 1
ATOM 2459 C C . VAL B 1 61 ? -9.547 26.703 12.242 1 95.31 61 VAL B C 1
ATOM 2461 O O . VAL B 1 61 ? -9.781 27.828 11.797 1 95.31 61 VAL B O 1
ATOM 2464 N N . GLU B 1 62 ? -9.016 26.484 13.336 1 93.69 62 GLU B N 1
ATOM 2465 C CA . GLU B 1 62 ? -8.688 27.578 14.234 1 93.69 62 GLU B CA 1
ATOM 2466 C C . GLU B 1 62 ? -9.891 28.5 14.445 1 93.69 62 GLU B C 1
ATOM 2468 O O . GLU B 1 62 ? -9.773 29.719 14.336 1 93.69 62 GLU B O 1
ATOM 2473 N N . ASN B 1 63 ? -11 27.938 14.562 1 92.12 63 ASN B N 1
ATOM 2474 C CA . ASN B 1 63 ? -12.258 28.609 14.898 1 92.12 63 ASN B CA 1
ATOM 2475 C C . ASN B 1 63 ? -12.766 29.453 13.742 1 92.12 63 ASN B C 1
ATOM 2477 O O . ASN B 1 63 ? -13.609 30.328 13.945 1 92.12 63 ASN B O 1
ATOM 2481 N N . LEU B 1 64 ? -12.219 29.234 12.617 1 93.75 64 LEU B N 1
ATOM 2482 C CA . LEU B 1 64 ? -12.703 29.922 11.43 1 93.75 64 LEU B CA 1
ATOM 2483 C C . LEU B 1 64 ? -13.391 28.938 10.477 1 93.75 64 LEU B C 1
ATOM 2485 O O . LEU B 1 64 ? -12.859 27.859 10.203 1 93.75 64 LEU B O 1
ATOM 2489 N N . ASP B 1 65 ? -14.469 29.328 9.992 1 94.69 65 ASP B N 1
ATOM 2490 C CA . ASP B 1 65 ? -15.211 28.516 9.039 1 94.69 65 ASP B CA 1
ATOM 2491 C C . ASP B 1 65 ? -14.453 28.406 7.711 1 94.69 65 ASP B C 1
ATOM 2493 O O . ASP B 1 65 ? -14.227 29.406 7.039 1 94.69 65 ASP B O 1
ATOM 2497 N N . VAL B 1 66 ? -14.133 27.203 7.355 1 93.69 66 VAL B N 1
ATOM 2498 C CA . VAL B 1 66 ? -13.32 26.953 6.168 1 93.69 66 VAL B CA 1
ATOM 2499 C C . VAL B 1 66 ? -14.039 27.484 4.93 1 93.69 66 VAL B C 1
ATOM 2501 O O . VAL B 1 66 ? -13.398 28 4.004 1 93.69 66 VAL B O 1
ATOM 2504 N N . ASN B 1 67 ? -15.336 27.422 4.902 1 90.25 67 ASN B N 1
ATOM 2505 C CA . ASN B 1 67 ? -16.125 27.875 3.76 1 90.25 67 ASN B CA 1
ATOM 2506 C C . ASN B 1 67 ? -16.047 29.391 3.596 1 90.25 67 ASN B C 1
ATOM 2508 O O . ASN B 1 67 ? -16.234 29.906 2.494 1 90.25 67 ASN B O 1
ATOM 2512 N N . LYS B 1 68 ? -15.781 30.078 4.629 1 91.44 68 LYS B N 1
ATOM 2513 C CA . LYS B 1 68 ? -15.742 31.547 4.613 1 91.44 68 LYS B CA 1
ATOM 2514 C C . LYS B 1 68 ? -14.328 32.062 4.398 1 91.44 68 LYS B C 1
ATOM 2516 O O . LYS B 1 68 ? -14.117 33.25 4.172 1 91.44 68 LYS B O 1
ATOM 2521 N N . MET B 1 69 ? -13.406 31.188 4.492 1 91.56 69 MET B N 1
ATOM 2522 C CA . MET B 1 69 ? -12.016 31.578 4.301 1 91.56 69 MET B CA 1
ATOM 2523 C C . MET B 1 69 ? -11.672 31.641 2.818 1 91.56 69 MET B C 1
ATOM 2525 O O . MET B 1 69 ? -12.148 30.828 2.027 1 91.56 69 MET B O 1
ATOM 2529 N N . ASP B 1 70 ? -10.875 32.625 2.557 1 92.44 70 ASP B N 1
ATOM 2530 C CA . ASP B 1 70 ? -10.32 32.594 1.206 1 92.44 70 ASP B CA 1
ATOM 2531 C C . ASP B 1 70 ? -9.273 31.484 1.063 1 92.44 70 ASP B C 1
ATOM 2533 O O . ASP B 1 70 ? -8.695 31.047 2.055 1 92.44 70 ASP B O 1
ATOM 2537 N N . ARG B 1 71 ? -9.023 31.094 -0.098 1 89.62 71 ARG B N 1
ATOM 2538 C CA . ARG B 1 71 ? -8.141 29.969 -0.386 1 89.62 71 ARG B CA 1
ATOM 2539 C C . ARG B 1 71 ? -6.719 30.25 0.077 1 89.62 71 ARG B C 1
ATOM 2541 O O . ARG B 1 71 ? -6.023 29.359 0.559 1 89.62 71 ARG B O 1
ATOM 2548 N N . LEU B 1 72 ? -6.359 31.5 -0.098 1 92.75 72 LEU B N 1
ATOM 2549 C CA . LEU B 1 72 ? -5.004 31.875 0.285 1 92.75 72 LEU B CA 1
ATOM 2550 C C . LEU B 1 72 ? -4.828 31.812 1.798 1 92.75 72 LEU B C 1
ATOM 2552 O O . LEU B 1 72 ? -3.811 31.312 2.285 1 92.75 72 LEU B O 1
ATOM 2556 N N . ASP B 1 73 ? -5.777 32.281 2.496 1 93.44 73 ASP B N 1
ATOM 2557 C CA . ASP B 1 73 ? -5.715 32.25 3.955 1 93.44 73 ASP B CA 1
ATOM 2558 C C . ASP B 1 73 ? -5.727 30.812 4.477 1 93.44 73 ASP B C 1
ATOM 2560 O O . ASP B 1 73 ? -5.012 30.484 5.426 1 93.44 73 ASP B O 1
ATOM 2564 N N . LEU B 1 74 ? -6.531 30.031 3.875 1 94.62 74 LEU B N 1
ATOM 2565 C CA . LEU B 1 74 ? -6.566 28.625 4.254 1 94.62 74 LEU B CA 1
ATOM 2566 C C . LEU B 1 74 ? -5.227 27.953 3.969 1 94.62 74 LEU B C 1
ATOM 2568 O O . LEU B 1 74 ? -4.738 27.156 4.781 1 94.62 74 LEU B O 1
ATOM 2572 N N . ALA B 1 75 ? -4.66 28.312 2.865 1 94.38 75 ALA B N 1
ATOM 2573 C CA . ALA B 1 75 ? -3.395 27.719 2.445 1 94.38 75 ALA B CA 1
ATOM 2574 C C . ALA B 1 75 ? -2.273 28.078 3.416 1 94.38 75 ALA B C 1
ATOM 2576 O O . ALA B 1 75 ? -1.312 27.312 3.568 1 94.38 75 ALA B O 1
ATOM 2577 N N . LYS B 1 76 ? -2.373 29.141 4.055 1 95.12 76 LYS B N 1
ATOM 2578 C CA . LYS B 1 76 ? -1.379 29.562 5.039 1 95.12 76 LYS B CA 1
ATOM 2579 C C . LYS B 1 76 ? -1.513 28.75 6.328 1 95.12 76 LYS B C 1
ATOM 2581 O O . LYS B 1 76 ? -0.559 28.641 7.102 1 95.12 76 LYS B O 1
ATOM 2586 N N . LYS B 1 77 ? -2.65 28.188 6.504 1 95.56 77 LYS B N 1
ATOM 2587 C CA . LYS B 1 77 ? -2.932 27.531 7.777 1 95.56 77 LYS B CA 1
ATOM 2588 C C . LYS B 1 77 ? -2.908 26.016 7.633 1 95.56 77 LYS B C 1
ATOM 2590 O O . LYS B 1 77 ? -2.645 25.297 8.602 1 95.56 77 LYS B O 1
ATOM 2595 N N . VAL B 1 78 ? -3.244 25.547 6.414 1 96.94 78 VAL B N 1
ATOM 2596 C CA . VAL B 1 78 ? -3.436 24.125 6.215 1 96.94 78 VAL B CA 1
ATOM 2597 C C . VAL B 1 78 ? -2.512 23.625 5.102 1 96.94 78 VAL B C 1
ATOM 2599 O O . VAL B 1 78 ? -2.572 24.125 3.973 1 96.94 78 VAL B O 1
ATOM 2602 N N . GLY B 1 79 ? -1.579 22.703 5.465 1 97.19 79 GLY B N 1
ATOM 2603 C CA . GLY B 1 79 ? -0.833 21.953 4.465 1 97.19 79 GLY B CA 1
ATOM 2604 C C . GLY B 1 79 ? -1.526 20.688 4.027 1 97.19 79 GLY B C 1
ATOM 2605 O O . GLY B 1 79 ? -2.17 20.016 4.84 1 97.19 79 GLY B O 1
ATOM 2606 N N . TYR B 1 80 ? -1.387 20.375 2.766 1 96.56 80 TYR B N 1
ATOM 2607 C CA . TYR B 1 80 ? -2.043 19.188 2.232 1 96.56 80 TYR B CA 1
ATOM 2608 C C . TYR B 1 80 ? -1.057 18.312 1.468 1 96.56 80 TYR B C 1
ATOM 2610 O O . TYR B 1 80 ? -0.302 18.812 0.627 1 96.56 80 TYR B O 1
ATOM 2618 N N . VAL B 1 81 ? -1.002 17.062 1.864 1 97 81 VAL B N 1
ATOM 2619 C CA . VAL B 1 81 ? -0.226 16.031 1.165 1 97 81 VAL B CA 1
ATOM 2620 C C . VAL B 1 81 ? -1.168 15.031 0.505 1 97 81 VAL B C 1
ATOM 2622 O O . VAL B 1 81 ? -1.782 14.211 1.186 1 97 81 VAL B O 1
ATOM 2625 N N . PRO B 1 82 ? -1.214 15.016 -0.833 1 94.88 82 PRO B N 1
ATOM 2626 C CA . PRO B 1 82 ? -2.143 14.117 -1.528 1 94.88 82 PRO B CA 1
ATOM 2627 C C . PRO B 1 82 ? -1.63 12.688 -1.609 1 94.88 82 PRO B C 1
ATOM 2629 O O . PRO B 1 82 ? -0.451 12.43 -1.347 1 94.88 82 PRO B O 1
ATOM 2632 N N . GLN B 1 83 ? -2.506 11.812 -1.935 1 88.44 83 GLN B N 1
ATOM 2633 C CA . GLN B 1 83 ? -2.193 10.391 -2.037 1 88.44 83 GLN B CA 1
ATOM 2634 C C . GLN B 1 83 ? -1.165 10.133 -3.135 1 88.44 83 GLN B C 1
ATOM 2636 O O . GLN B 1 83 ? -0.223 9.359 -2.939 1 88.44 83 GLN B O 1
ATOM 2641 N N . ARG B 1 84 ? -1.377 10.578 -4.262 1 82.19 84 ARG B N 1
ATOM 2642 C CA . ARG B 1 84 ? -0.477 10.391 -5.395 1 82.19 84 ARG B CA 1
ATOM 2643 C C . ARG B 1 84 ? 0.31 11.664 -5.688 1 82.19 84 ARG B C 1
ATOM 2645 O O . ARG B 1 84 ? -0.246 12.766 -5.652 1 82.19 84 ARG B O 1
ATOM 2652 N N . SER B 1 85 ? 1.581 11.547 -5.758 1 83.88 85 SER B N 1
ATOM 2653 C CA . SER B 1 85 ? 2.459 12.633 -6.18 1 83.88 85 SER B CA 1
ATOM 2654 C C . SER B 1 85 ? 3.586 12.117 -7.066 1 83.88 85 SER B C 1
ATOM 2656 O O . SER B 1 85 ? 4.109 11.023 -6.844 1 83.88 85 SER B O 1
ATOM 2658 N N . ASN B 1 86 ? 3.799 12.852 -8.125 1 84.81 86 ASN B N 1
ATOM 2659 C CA . ASN B 1 86 ? 4.871 12.469 -9.039 1 84.81 86 ASN B CA 1
ATOM 2660 C C . ASN B 1 86 ? 6.016 13.477 -9.016 1 84.81 86 ASN B C 1
ATOM 2662 O O . ASN B 1 86 ? 5.797 14.664 -8.773 1 84.81 86 ASN B O 1
ATOM 2666 N N . GLY B 1 87 ? 7.117 12.836 -9.211 1 84.56 87 GLY B N 1
ATOM 2667 C CA . GLY B 1 87 ? 8.234 13.742 -9.422 1 84.56 87 GLY B CA 1
ATOM 2668 C C . GLY B 1 87 ? 8.148 14.508 -10.727 1 84.56 87 GLY B C 1
ATOM 2669 O O . GLY B 1 87 ? 7.422 14.109 -11.633 1 84.56 87 GLY B O 1
ATOM 2670 N N . ASN B 1 88 ? 8.875 15.57 -10.688 1 89.5 88 ASN B N 1
ATOM 2671 C CA . ASN B 1 88 ? 8.953 16.406 -11.883 1 89.5 88 ASN B CA 1
ATOM 2672 C C . ASN B 1 88 ? 10.367 16.922 -12.109 1 89.5 88 ASN B C 1
ATOM 2674 O O . ASN B 1 88 ? 11.32 16.422 -11.508 1 89.5 88 ASN B O 1
ATOM 2678 N N . TYR B 1 89 ? 10.508 17.844 -13.055 1 92.88 89 TYR B N 1
ATOM 2679 C CA . TYR B 1 89 ? 11.828 18.328 -13.43 1 92.88 89 TYR B CA 1
ATOM 2680 C C . TYR B 1 89 ? 12.211 19.562 -12.609 1 92.88 89 TYR B C 1
ATOM 2682 O O . TYR B 1 89 ? 13.047 20.359 -13.039 1 92.88 89 TYR B O 1
ATOM 2690 N N . MET B 1 90 ? 11.703 19.641 -11.5 1 95.94 90 MET B N 1
ATOM 2691 C CA . MET B 1 90 ? 12.016 20.734 -10.57 1 95.94 90 MET B CA 1
ATOM 2692 C C . MET B 1 90 ? 12.961 20.25 -9.477 1 95.94 90 MET B C 1
ATOM 2694 O O . MET B 1 90 ? 12.852 19.109 -9.016 1 95.94 90 MET B O 1
ATOM 2698 N N . THR B 1 91 ? 13.852 21.125 -9.07 1 97.94 91 THR B N 1
ATOM 2699 C CA . THR B 1 91 ? 14.781 20.75 -8.008 1 97.94 91 THR B CA 1
ATOM 2700 C C . THR B 1 91 ? 14.047 20.547 -6.691 1 97.94 91 THR B C 1
ATOM 2702 O O . THR B 1 91 ? 12.969 21.109 -6.484 1 97.94 91 THR B O 1
ATOM 2705 N N . VAL B 1 92 ? 14.625 19.781 -5.859 1 98.5 92 VAL B N 1
ATOM 2706 C CA . VAL B 1 92 ? 14.078 19.562 -4.523 1 98.5 92 VAL B CA 1
ATOM 2707 C C . VAL B 1 92 ? 13.891 20.891 -3.811 1 98.5 92 VAL B C 1
ATOM 2709 O O . VAL B 1 92 ? 12.844 21.156 -3.213 1 98.5 92 VAL B O 1
ATOM 2712 N N . PHE B 1 93 ? 14.883 21.719 -3.93 1 98.38 93 PHE B N 1
ATOM 2713 C CA . PHE B 1 93 ? 14.812 23.031 -3.295 1 98.38 93 PHE B CA 1
ATOM 2714 C C . PHE B 1 93 ? 13.633 23.828 -3.838 1 98.38 93 PHE B C 1
ATOM 2716 O O . PHE B 1 93 ? 12.836 24.375 -3.068 1 98.38 93 PHE B O 1
ATOM 2723 N N . ASP B 1 94 ? 13.523 23.875 -5.109 1 97.69 94 ASP B N 1
ATOM 2724 C CA . ASP B 1 94 ? 12.453 24.641 -5.734 1 97.69 94 ASP B CA 1
ATOM 2725 C C . ASP B 1 94 ? 11.086 24.062 -5.387 1 97.69 94 ASP B C 1
ATOM 2727 O O . ASP B 1 94 ? 10.125 24.812 -5.188 1 97.69 94 ASP B O 1
ATOM 2731 N N . ALA B 1 95 ? 11.031 22.766 -5.379 1 97.31 95 ALA B N 1
ATOM 2732 C CA . ALA B 1 95 ? 9.781 22.109 -5.031 1 97.31 95 ALA B CA 1
ATOM 2733 C C . ALA B 1 95 ? 9.32 22.516 -3.631 1 97.31 95 ALA B C 1
ATOM 2735 O O . ALA B 1 95 ? 8.141 22.812 -3.422 1 97.31 95 ALA B O 1
ATOM 2736 N N . LEU B 1 96 ? 10.258 22.547 -2.707 1 98 96 LEU B N 1
ATOM 2737 C CA . LEU B 1 96 ? 9.93 22.969 -1.351 1 98 96 LEU B CA 1
ATOM 2738 C C . LEU B 1 96 ? 9.555 24.453 -1.32 1 98 96 LEU B C 1
ATOM 2740 O O . LEU B 1 96 ? 8.57 24.828 -0.682 1 98 96 LEU B O 1
ATOM 2744 N N . LEU B 1 97 ? 10.336 25.219 -2.037 1 97.56 97 LEU B N 1
ATOM 2745 C CA . LEU B 1 97 ? 10.141 26.656 -2.029 1 97.56 97 LEU B CA 1
ATOM 2746 C C . LEU B 1 97 ? 8.75 27.016 -2.545 1 97.56 97 LEU B C 1
ATOM 2748 O O . LEU B 1 97 ? 8.148 28 -2.094 1 97.56 97 LEU B O 1
ATOM 2752 N N . LEU B 1 98 ? 8.234 26.203 -3.453 1 95.81 98 LEU B N 1
ATOM 2753 C CA . LEU B 1 98 ? 6.887 26.422 -3.975 1 95.81 98 LEU B CA 1
ATOM 2754 C C . LEU B 1 98 ? 5.859 26.438 -2.848 1 95.81 98 LEU B C 1
ATOM 2756 O O . LEU B 1 98 ? 4.816 27.078 -2.955 1 95.81 98 LEU B O 1
ATOM 2760 N N . GLY B 1 99 ? 6.129 25.719 -1.782 1 96.69 99 GLY B N 1
ATOM 2761 C CA . GLY B 1 99 ? 5.23 25.688 -0.64 1 96.69 99 GLY B CA 1
ATOM 2762 C C . GLY B 1 99 ? 5.094 27.031 0.054 1 96.69 99 GLY B C 1
ATOM 2763 O O . GLY B 1 99 ? 4.141 27.25 0.804 1 96.69 99 GLY B O 1
ATOM 2764 N N . ARG B 1 100 ? 6.02 27.922 -0.198 1 97.44 100 ARG B N 1
ATOM 2765 C CA . ARG B 1 100 ? 6 29.25 0.417 1 97.44 100 ARG B CA 1
ATOM 2766 C C . ARG B 1 100 ? 5.066 30.188 -0.335 1 97.44 100 ARG B C 1
ATOM 2768 O O . ARG B 1 100 ? 4.812 31.312 0.112 1 97.44 100 ARG B O 1
ATOM 2775 N N . LYS B 1 101 ? 4.508 29.75 -1.399 1 95.81 101 LYS B N 1
ATOM 2776 C CA . LYS B 1 101 ? 3.744 30.594 -2.316 1 95.81 101 LYS B CA 1
ATOM 2777 C C . LYS B 1 101 ? 2.666 31.375 -1.575 1 95.81 101 LYS B C 1
ATOM 2779 O O . LYS B 1 101 ? 2.492 32.562 -1.807 1 95.81 101 LYS B O 1
ATOM 2784 N N . PRO B 1 102 ? 1.933 30.781 -0.681 1 94.38 102 PRO B N 1
ATOM 2785 C CA . PRO 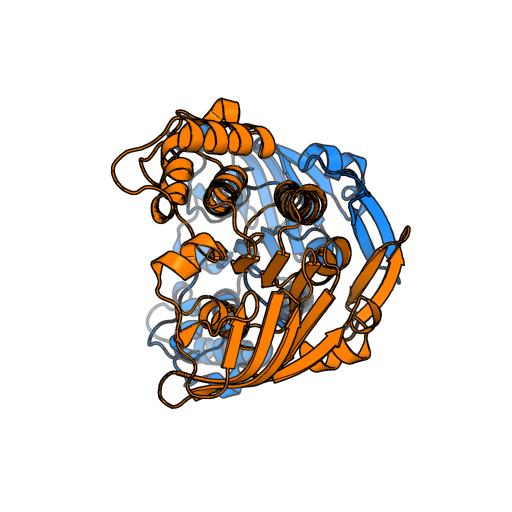B 1 102 ? 0.891 31.531 0.025 1 94.38 102 PRO B CA 1
ATOM 2786 C C . PRO B 1 102 ? 1.448 32.719 0.818 1 94.38 102 PRO B C 1
ATOM 2788 O O . PRO B 1 102 ? 0.714 33.656 1.131 1 94.38 102 PRO B O 1
ATOM 2791 N N . HIS B 1 103 ? 2.705 32.688 1.124 1 94.69 103 HIS B N 1
ATOM 2792 C CA . HIS B 1 103 ? 3.312 33.688 1.959 1 94.69 103 HIS B CA 1
ATOM 2793 C C . HIS B 1 103 ? 4.062 34.719 1.113 1 94.69 103 HIS B C 1
ATOM 2795 O O . HIS B 1 103 ? 4.477 35.781 1.619 1 94.69 103 HIS B O 1
ATOM 2801 N N . ILE B 1 104 ? 4.223 34.312 -0.1 1 91.25 104 ILE B N 1
ATOM 2802 C CA . ILE B 1 104 ? 5 35.188 -0.968 1 91.25 104 ILE B CA 1
ATOM 2803 C C . ILE B 1 104 ? 4.078 36.25 -1.602 1 91.25 104 ILE B C 1
ATOM 2805 O O . ILE B 1 104 ? 3.119 35.875 -2.291 1 91.25 104 ILE B O 1
ATOM 2809 N N . LYS B 1 105 ? 4.293 37.438 -1.461 1 87.19 105 LYS B N 1
ATOM 2810 C CA . LYS B 1 105 ? 3.492 38.531 -2.018 1 87.19 105 LYS B CA 1
ATOM 2811 C C . LYS B 1 105 ? 4.07 39.031 -3.344 1 87.19 105 LYS B C 1
ATOM 2813 O O . LYS B 1 105 ? 3.43 38.906 -4.391 1 87.19 105 LYS B O 1
ATOM 2818 N N . TRP B 1 106 ? 5.328 39.531 -3.27 1 88.31 106 TRP B N 1
ATOM 2819 C CA . TRP B 1 106 ? 5.922 40.094 -4.469 1 88.31 106 TRP B CA 1
ATOM 2820 C C . TRP B 1 106 ? 7.102 39.25 -4.953 1 88.31 106 TRP B C 1
ATOM 2822 O O . TRP B 1 106 ? 7.195 38.938 -6.137 1 88.31 106 TRP B O 1
ATOM 2832 N N . GLU B 1 107 ? 7.969 38.969 -3.994 1 91.81 107 GLU B N 1
ATOM 2833 C CA . GLU B 1 107 ? 9.148 38.188 -4.332 1 91.81 107 GLU B CA 1
ATOM 2834 C C . GLU B 1 107 ? 9.555 37.281 -3.172 1 91.81 107 GLU B C 1
ATOM 2836 O O . GLU B 1 107 ? 9.07 37.438 -2.049 1 91.81 107 GLU B O 1
ATOM 2841 N N . ILE B 1 108 ? 10.391 36.344 -3.555 1 93.88 108 ILE B N 1
ATOM 2842 C CA . ILE B 1 108 ? 10.93 35.438 -2.557 1 93.88 108 ILE B CA 1
ATOM 2843 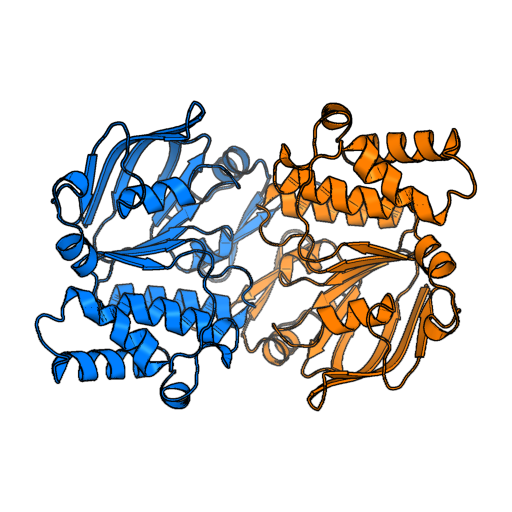C C . ILE B 1 108 ? 11.789 36.219 -1.559 1 93.88 108 ILE B C 1
ATOM 2845 O O . ILE B 1 108 ? 12.664 37 -1.95 1 93.88 108 ILE B O 1
ATOM 2849 N N . SER B 1 109 ? 11.57 36.094 -0.303 1 95.38 109 SER B N 1
ATOM 2850 C CA . SER B 1 109 ? 12.32 36.781 0.746 1 95.38 109 SER B CA 1
ATOM 2851 C C . SER B 1 109 ? 13.406 35.875 1.334 1 95.38 109 SER B C 1
ATOM 2853 O O . SER B 1 109 ? 13.438 34.656 1.066 1 95.38 109 SER B O 1
ATOM 2855 N N . LYS B 1 110 ? 14.297 36.5 2.123 1 96.19 110 LYS B N 1
ATOM 2856 C CA . LYS B 1 110 ? 15.32 35.75 2.848 1 96.19 110 LYS B CA 1
ATOM 2857 C C . LYS B 1 110 ? 14.695 34.781 3.828 1 96.19 110 LYS B C 1
ATOM 2859 O O . LYS B 1 110 ? 15.211 33.688 4.035 1 96.19 110 LYS B O 1
ATOM 2864 N N . LYS B 1 111 ? 13.633 35.188 4.34 1 96.38 111 LYS B N 1
ATOM 2865 C CA . LYS B 1 111 ? 12.922 34.344 5.285 1 96.38 111 LYS B CA 1
ATOM 2866 C C . LYS B 1 111 ? 12.406 33.062 4.602 1 96.38 111 LYS B C 1
ATOM 2868 O O . LYS B 1 111 ? 12.477 31.969 5.168 1 96.38 111 LYS B O 1
ATOM 2873 N N . ASP B 1 112 ? 11.859 33.219 3.434 1 97.38 112 ASP B N 1
ATOM 2874 C CA . ASP B 1 112 ? 11.375 32.062 2.672 1 97.38 112 ASP B CA 1
ATOM 2875 C C . ASP B 1 112 ? 12.5 31.062 2.416 1 97.38 112 ASP B C 1
ATOM 2877 O O . ASP B 1 112 ? 12.305 29.844 2.547 1 97.38 112 ASP B O 1
ATOM 2881 N N . ILE B 1 113 ? 13.633 31.578 2.078 1 97.44 113 ILE B N 1
ATOM 2882 C CA . ILE B 1 113 ? 14.805 30.734 1.809 1 97.44 113 ILE B CA 1
ATOM 2883 C C . ILE B 1 113 ? 15.242 30.031 3.092 1 97.44 113 ILE B C 1
ATOM 2885 O O . ILE B 1 113 ? 15.5 28.828 3.086 1 97.44 113 ILE B O 1
ATOM 2889 N N . GLU B 1 114 ? 15.289 30.734 4.148 1 98 114 GLU B N 1
ATOM 2890 C CA . GLU B 1 114 ? 15.703 30.188 5.438 1 98 114 GLU B CA 1
ATOM 2891 C C . GLU B 1 114 ? 14.766 29.062 5.887 1 98 114 GLU B C 1
ATOM 2893 O O . GLU B 1 114 ? 15.211 28.016 6.34 1 98 114 GLU B O 1
ATOM 2898 N N . ILE B 1 115 ? 13.539 29.281 5.77 1 97.5 115 ILE B N 1
ATOM 2899 C CA . ILE B 1 115 ? 12.539 28.297 6.137 1 97.5 115 ILE B CA 1
ATOM 2900 C C . ILE B 1 115 ? 12.734 27.031 5.301 1 97.5 115 ILE B C 1
ATOM 2902 O O . ILE B 1 115 ? 12.727 25.922 5.828 1 97.5 115 ILE B O 1
ATOM 2906 N N . THR B 1 116 ? 12.922 27.203 4.016 1 98.19 116 THR B N 1
ATOM 2907 C CA . THR B 1 116 ? 13.109 26.094 3.094 1 98.19 116 THR B CA 1
ATOM 2908 C C . THR B 1 116 ? 14.367 25.297 3.453 1 98.19 116 THR B C 1
ATOM 2910 O O . THR B 1 116 ? 14.336 24.062 3.5 1 98.19 116 THR B O 1
ATOM 2913 N N . GLU B 1 117 ? 15.406 26.016 3.781 1 98 117 GLU B N 1
ATOM 2914 C CA . GLU B 1 117 ? 16.656 25.375 4.168 1 98 117 GLU B CA 1
ATOM 2915 C C . GLU B 1 117 ? 16.484 24.578 5.469 1 98 117 GLU B C 1
ATOM 2917 O O . GLU B 1 117 ? 17.031 23.484 5.605 1 98 117 GLU B O 1
ATOM 2922 N N . ASN B 1 118 ? 15.812 25.156 6.387 1 97.56 118 ASN B N 1
ATOM 2923 C CA . ASN B 1 118 ? 15.57 24.484 7.664 1 97.56 118 ASN B CA 1
ATOM 2924 C C . ASN B 1 118 ? 14.789 23.188 7.477 1 97.56 118 ASN B C 1
ATOM 2926 O O . ASN B 1 118 ? 15.078 22.188 8.125 1 97.56 118 ASN B O 1
ATOM 2930 N N . VAL B 1 119 ? 13.828 23.234 6.625 1 97.75 119 VAL B N 1
ATOM 2931 C CA . VAL B 1 119 ? 13.016 22.047 6.363 1 97.75 119 VAL B CA 1
ATOM 2932 C C . VAL B 1 119 ? 13.852 20.984 5.637 1 97.75 119 VAL B C 1
ATOM 2934 O O . VAL B 1 119 ? 13.734 19.797 5.91 1 97.75 119 VAL B O 1
ATOM 2937 N N . LEU B 1 120 ? 14.695 21.453 4.742 1 98 120 LEU B N 1
ATOM 2938 C CA . LEU B 1 120 ? 15.617 20.547 4.078 1 98 120 LEU B CA 1
ATOM 2939 C C . LEU B 1 120 ? 16.469 19.797 5.098 1 98 120 LEU B C 1
ATOM 2941 O O . LEU B 1 120 ? 16.641 18.578 4.988 1 98 120 LEU B O 1
ATOM 2945 N N . LYS B 1 121 ? 16.922 20.5 6.043 1 96.94 121 LYS B N 1
ATOM 2946 C CA . LYS B 1 121 ? 17.734 19.906 7.098 1 96.94 121 LYS B CA 1
ATOM 2947 C C . LYS B 1 121 ? 16.922 18.953 7.965 1 96.94 121 LYS B C 1
ATOM 2949 O O . LYS B 1 121 ? 17.359 17.844 8.258 1 96.94 121 LYS B O 1
ATOM 2954 N N . LEU B 1 122 ? 15.773 19.406 8.32 1 95.38 122 LEU B N 1
ATOM 2955 C CA . LEU B 1 122 ? 14.875 18.625 9.164 1 95.38 122 LEU B CA 1
ATOM 2956 C C . LEU B 1 122 ? 14.578 17.281 8.539 1 95.38 122 LEU B C 1
ATOM 2958 O O . LEU B 1 122 ? 14.5 16.266 9.234 1 95.38 122 LEU B O 1
ATOM 2962 N N . LEU B 1 123 ? 14.461 17.219 7.203 1 96.5 123 LEU B N 1
ATOM 2963 C CA . LEU B 1 123 ? 14.055 16.016 6.484 1 96.5 123 LEU B CA 1
ATOM 2964 C C . LEU B 1 123 ? 15.258 15.273 5.93 1 96.5 123 LEU B C 1
ATOM 2966 O O . LEU B 1 123 ? 15.109 14.289 5.203 1 96.5 123 LEU B O 1
ATOM 2970 N N . ASP B 1 124 ? 16.469 15.734 6.203 1 95.5 124 ASP B N 1
ATOM 2971 C CA . ASP B 1 124 ? 17.703 15.148 5.723 1 95.5 124 ASP B CA 1
ATOM 2972 C C . ASP B 1 124 ? 17.734 15.086 4.195 1 95.5 124 ASP B C 1
ATOM 2974 O O . ASP B 1 124 ? 18.016 14.039 3.613 1 95.5 124 ASP B O 1
ATOM 2978 N N . LEU B 1 125 ? 17.375 16.203 3.604 1 97.25 125 LEU B N 1
ATOM 2979 C CA . LEU B 1 125 ? 17.297 16.266 2.146 1 97.25 125 LEU B CA 1
ATOM 2980 C C . LEU B 1 125 ? 18.344 17.234 1.592 1 97.25 125 LEU B C 1
ATOM 2982 O O . LEU B 1 125 ? 18.328 17.547 0.399 1 97.25 125 LEU B O 1
ATOM 2986 N N . GLU B 1 126 ? 19.234 17.719 2.443 1 97.75 126 GLU B N 1
ATOM 2987 C CA . GLU B 1 126 ? 20.188 18.75 2.037 1 97.75 126 GLU B CA 1
ATOM 2988 C C . GLU B 1 126 ? 21.016 18.281 0.846 1 97.75 126 GLU B C 1
ATOM 2990 O O . GLU B 1 126 ? 21.234 19.031 -0.103 1 97.75 126 GLU B O 1
ATOM 2995 N N . LYS B 1 127 ? 21.438 17.047 0.861 1 96.69 127 LYS B N 1
ATOM 2996 C CA . LYS B 1 127 ? 22.312 16.516 -0.182 1 96.69 127 LYS B CA 1
ATOM 2997 C C . LYS B 1 127 ? 21.562 16.391 -1.51 1 96.69 127 LYS B C 1
ATOM 2999 O O . LYS B 1 127 ? 22.188 16.188 -2.557 1 96.69 127 LYS B O 1
ATOM 3004 N N . TYR B 1 128 ? 20.234 16.531 -1.481 1 97.38 128 TYR B N 1
ATOM 3005 C CA . TYR B 1 128 ? 19.422 16.359 -2.682 1 97.38 128 TYR B CA 1
ATOM 3006 C C . TYR B 1 128 ? 18.891 17.703 -3.174 1 97.38 128 TYR B C 1
ATOM 3008 O O . TYR B 1 128 ? 18.172 17.766 -4.176 1 97.38 128 TYR B O 1
ATOM 3016 N N . ALA B 1 129 ? 19.234 18.75 -2.555 1 97.69 129 ALA B N 1
ATOM 3017 C CA . ALA B 1 129 ? 18.609 20.062 -2.742 1 97.69 129 ALA B CA 1
ATOM 3018 C C . ALA B 1 129 ? 18.609 20.453 -4.215 1 97.69 129 ALA B C 1
ATOM 3020 O O . ALA B 1 129 ? 17.625 21.016 -4.707 1 97.69 129 ALA B O 1
ATOM 3021 N N . LEU B 1 130 ? 19.641 20.125 -4.945 1 97.12 130 LEU B N 1
ATOM 3022 C CA . LEU B 1 130 ? 19.781 20.594 -6.316 1 97.12 130 LEU B CA 1
ATOM 3023 C C . LEU B 1 130 ? 19.438 19.5 -7.316 1 97.12 130 LEU B C 1
ATOM 3025 O O . LEU B 1 130 ? 19.5 19.719 -8.531 1 97.12 130 LEU B O 1
ATOM 3029 N N . ARG B 1 131 ? 19.062 18.375 -6.809 1 97 131 ARG B N 1
ATOM 3030 C CA . ARG B 1 131 ? 18.609 17.297 -7.68 1 97 131 ARG B CA 1
ATOM 3031 C C . ARG B 1 131 ? 17.156 17.516 -8.102 1 97 131 ARG B C 1
ATOM 3033 O O . ARG B 1 131 ? 16.375 18.156 -7.383 1 97 131 ARG B O 1
ATOM 3040 N N . ASN B 1 132 ? 16.875 17.016 -9.258 1 97.12 132 ASN B N 1
ATOM 3041 C CA . ASN B 1 132 ? 15.469 17.016 -9.664 1 97.12 132 ASN B CA 1
ATOM 3042 C C . ASN B 1 132 ? 14.648 16 -8.891 1 97.12 132 ASN B C 1
ATOM 3044 O O . ASN B 1 132 ? 15.148 14.914 -8.562 1 97.12 132 ASN B O 1
ATOM 3048 N N . THR B 1 133 ? 13.398 16.281 -8.648 1 97.06 133 THR B N 1
ATOM 3049 C CA . THR B 1 133 ? 12.555 15.422 -7.824 1 97.06 133 THR B CA 1
ATOM 3050 C C . THR B 1 133 ? 12.32 14.086 -8.516 1 97.06 133 THR B C 1
ATOM 3052 O O . THR B 1 133 ? 12.094 13.07 -7.852 1 97.06 133 THR B O 1
ATOM 3055 N N . ASN B 1 134 ? 12.383 14.039 -9.828 1 94.94 134 ASN B N 1
ATOM 3056 C CA . ASN B 1 134 ? 12.164 12.789 -10.547 1 94.94 134 ASN B CA 1
ATOM 3057 C C . ASN B 1 134 ? 13.352 11.844 -10.414 1 94.94 134 ASN B C 1
ATOM 3059 O O . ASN B 1 134 ? 13.281 10.688 -10.836 1 94.94 134 ASN B O 1
ATOM 3063 N N . GLU B 1 135 ? 14.422 12.266 -9.805 1 94.69 135 GLU B N 1
ATOM 3064 C CA . GLU B 1 135 ? 15.625 11.461 -9.602 1 94.69 135 GLU B CA 1
ATOM 3065 C C . GLU B 1 135 ? 15.633 10.828 -8.211 1 94.69 135 GLU B C 1
ATOM 3067 O O . GLU B 1 135 ? 16.547 10.078 -7.875 1 94.69 135 GLU B O 1
ATOM 3072 N N . LEU B 1 136 ? 14.656 11.133 -7.496 1 94.81 136 LEU B N 1
ATOM 3073 C CA . LEU B 1 136 ? 14.617 10.695 -6.105 1 94.81 136 LEU B CA 1
ATOM 3074 C C . LEU B 1 136 ? 13.945 9.328 -5.988 1 94.81 136 LEU B C 1
ATOM 3076 O O . LEU B 1 136 ? 13.148 8.945 -6.844 1 94.81 136 LEU B O 1
ATOM 3080 N N . SER B 1 137 ? 14.352 8.586 -4.902 1 91.94 137 SER B N 1
ATOM 3081 C CA . SER B 1 137 ? 13.602 7.383 -4.547 1 91.94 137 SER B CA 1
ATOM 3082 C C . SER B 1 137 ? 12.195 7.73 -4.078 1 91.94 137 SER B C 1
ATOM 3084 O O . SER B 1 137 ? 11.898 8.891 -3.797 1 91.94 137 SER B O 1
ATOM 3086 N N . GLY B 1 138 ? 11.305 6.762 -4.02 1 91.44 138 GLY B N 1
ATOM 3087 C CA . GLY B 1 138 ? 9.953 6.98 -3.531 1 91.44 138 GLY B CA 1
ATOM 3088 C C . GLY B 1 138 ? 9.906 7.59 -2.143 1 91.44 138 GLY B C 1
ATOM 3089 O O . GLY B 1 138 ? 9.117 8.5 -1.88 1 91.44 138 GLY B O 1
ATOM 3090 N N . GLY B 1 139 ? 10.766 7.07 -1.247 1 93.88 139 GLY B N 1
ATOM 3091 C CA . GLY B 1 139 ? 10.836 7.602 0.104 1 93.88 139 GLY B CA 1
ATOM 3092 C C . GLY B 1 139 ? 11.32 9.039 0.154 1 93.88 139 GLY B C 1
ATOM 3093 O O . GLY B 1 139 ? 10.766 9.859 0.891 1 93.88 139 GLY B O 1
ATOM 3094 N N . GLU B 1 140 ? 12.305 9.32 -0.648 1 95.5 140 GLU B N 1
ATOM 3095 C CA . GLU B 1 140 ? 12.836 10.68 -0.715 1 95.5 140 GLU B CA 1
ATOM 3096 C C . GLU B 1 140 ? 11.797 11.648 -1.281 1 95.5 140 GLU B C 1
ATOM 3098 O O . GLU B 1 140 ? 11.625 12.75 -0.764 1 95.5 140 GLU B O 1
ATOM 3103 N N . LEU B 1 141 ? 11.188 11.203 -2.299 1 96.38 141 LEU B N 1
ATOM 3104 C CA . LEU B 1 141 ? 10.156 12.031 -2.91 1 96.38 141 LEU B CA 1
ATOM 3105 C C . LEU B 1 141 ? 9.031 12.32 -1.92 1 96.38 141 LEU B C 1
ATOM 3107 O O . LEU B 1 141 ? 8.547 13.453 -1.843 1 96.38 141 LEU B O 1
ATOM 3111 N N . GLN B 1 142 ? 8.648 11.344 -1.198 1 96.5 142 GLN B N 1
ATOM 3112 C CA . GLN B 1 142 ? 7.59 11.539 -0.21 1 96.5 142 GLN B CA 1
ATOM 3113 C C . GLN B 1 142 ? 8 12.578 0.83 1 96.5 142 GLN B C 1
ATOM 3115 O O . GLN B 1 142 ? 7.18 13.398 1.249 1 96.5 142 GLN B O 1
ATOM 3120 N N . LYS B 1 143 ? 9.219 12.562 1.24 1 96.88 143 LYS B N 1
ATOM 3121 C CA . LYS B 1 143 ? 9.727 13.555 2.18 1 96.88 143 LYS B CA 1
ATOM 3122 C C . LYS B 1 143 ? 9.656 14.961 1.58 1 96.88 143 LYS B C 1
ATOM 3124 O O . LYS B 1 143 ? 9.344 15.93 2.277 1 96.88 143 LYS B O 1
ATOM 3129 N N . VAL B 1 144 ? 9.977 15.008 0.308 1 97.69 144 VAL B N 1
ATOM 3130 C CA . VAL B 1 144 ? 9.906 16.297 -0.377 1 97.69 144 VAL B CA 1
ATOM 3131 C C . VAL B 1 144 ? 8.469 16.812 -0.361 1 97.69 144 VAL B C 1
ATOM 3133 O O . VAL B 1 144 ? 8.227 17.984 -0.095 1 97.69 144 VAL B O 1
ATOM 3136 N N . ILE B 1 145 ? 7.535 15.945 -0.621 1 97.38 145 ILE B N 1
ATOM 3137 C CA . ILE B 1 145 ? 6.129 16.328 -0.661 1 97.38 145 ILE B CA 1
ATOM 3138 C C . ILE B 1 145 ? 5.68 16.797 0.722 1 97.38 145 ILE B C 1
ATOM 3140 O O . ILE B 1 145 ? 5 17.812 0.849 1 97.38 145 ILE B O 1
ATOM 3144 N N . ILE B 1 146 ? 6.066 16.125 1.703 1 97.44 146 ILE B N 1
ATOM 3145 C CA . ILE B 1 146 ? 5.77 16.516 3.078 1 97.44 146 ILE B CA 1
ATOM 3146 C C . ILE B 1 146 ? 6.457 17.844 3.398 1 97.44 146 ILE B C 1
ATOM 3148 O O . ILE B 1 146 ? 5.855 18.719 4.012 1 97.44 146 ILE B O 1
ATOM 3152 N N . GLY B 1 147 ? 7.707 17.938 2.939 1 97.75 147 GLY B N 1
ATOM 3153 C CA . GLY B 1 147 ? 8.445 19.172 3.145 1 97.75 147 GLY B CA 1
ATOM 3154 C C . GLY B 1 147 ? 7.766 20.391 2.541 1 97.75 147 GLY B C 1
ATOM 3155 O O . GLY B 1 147 ? 7.758 21.469 3.141 1 97.75 147 GLY B O 1
ATOM 3156 N N . ARG B 1 148 ? 7.254 20.188 1.398 1 97.38 148 ARG B N 1
ATOM 3157 C CA . ARG B 1 148 ? 6.535 21.281 0.735 1 97.38 148 ARG B CA 1
ATOM 3158 C C . ARG B 1 148 ? 5.375 21.766 1.594 1 97.38 148 ARG B C 1
ATOM 3160 O O . ARG B 1 148 ? 5.102 22.969 1.645 1 97.38 148 ARG B O 1
ATOM 3167 N N . ALA B 1 149 ? 4.742 20.828 2.229 1 97.25 149 ALA B N 1
ATOM 3168 C CA . ALA B 1 149 ? 3.662 21.203 3.137 1 97.25 149 ALA B CA 1
ATOM 3169 C C . ALA B 1 149 ? 4.207 21.891 4.383 1 97.25 149 ALA B C 1
ATOM 3171 O O . ALA B 1 149 ? 3.609 22.859 4.879 1 97.25 149 ALA B O 1
ATOM 3172 N N . LEU B 1 150 ? 5.34 21.516 4.867 1 97.62 150 LEU B N 1
ATOM 3173 C CA . LEU B 1 150 ? 5.898 22.016 6.121 1 97.62 150 LEU B CA 1
ATOM 3174 C C . LEU B 1 150 ? 6.395 23.438 5.957 1 97.62 150 LEU B C 1
ATOM 3176 O O . LEU B 1 150 ? 6.277 24.25 6.879 1 97.62 150 LEU B O 1
ATOM 3180 N N . VAL B 1 151 ? 6.93 23.75 4.785 1 97.69 151 VAL B N 1
ATOM 3181 C CA . VAL B 1 151 ? 7.488 25.094 4.586 1 97.69 151 VAL B CA 1
ATOM 3182 C C . VAL B 1 151 ? 6.367 26.125 4.598 1 97.69 151 VAL B C 1
ATOM 3184 O O . VAL B 1 151 ? 6.625 27.328 4.738 1 97.69 151 VAL B O 1
ATOM 3187 N N . GLN B 1 152 ? 5.191 25.641 4.41 1 96.94 152 GLN B N 1
ATOM 3188 C CA . GLN B 1 152 ? 4.035 26.516 4.496 1 96.94 152 GLN B CA 1
ATOM 3189 C C . GLN B 1 152 ? 3.846 27.047 5.918 1 96.94 152 GLN B C 1
ATOM 3191 O O . GLN B 1 152 ? 3.08 27.984 6.141 1 96.94 152 GLN B O 1
ATOM 3196 N N . GLU B 1 153 ? 4.52 26.359 6.836 1 96 153 GLU B N 1
ATOM 3197 C CA . GLU B 1 153 ? 4.363 26.672 8.258 1 96 153 GLU B CA 1
ATOM 3198 C C . GLU B 1 153 ? 2.902 26.547 8.688 1 96 153 GLU B C 1
ATOM 3200 O O . GLU B 1 153 ? 2.355 27.469 9.305 1 96 153 GLU B O 1
ATOM 3205 N N . PRO B 1 154 ? 2.35 25.422 8.375 1 96.88 154 PRO B N 1
ATOM 3206 C CA . PRO B 1 154 ? 0.927 25.219 8.672 1 96.88 154 PRO B CA 1
ATOM 3207 C C . PRO B 1 154 ? 0.666 24.953 10.148 1 96.88 154 PRO B C 1
ATOM 3209 O O . PRO B 1 154 ? 1.587 24.594 10.883 1 96.88 154 PRO B O 1
ATOM 3212 N N . LYS B 1 155 ? -0.54 25.234 10.539 1 96.88 155 LYS B N 1
ATOM 3213 C CA . LYS B 1 155 ? -0.989 24.797 11.859 1 96.88 155 LYS B CA 1
ATOM 3214 C C . LYS B 1 155 ? -1.589 23.391 11.805 1 96.88 155 LYS B C 1
ATOM 3216 O O . LYS B 1 155 ? -1.641 22.703 12.82 1 96.88 155 LYS B O 1
ATOM 3221 N N . LEU B 1 156 ? -2.027 23.062 10.648 1 97.81 156 LEU B N 1
ATOM 3222 C CA . LEU B 1 156 ? -2.652 21.766 10.375 1 97.81 156 LEU B CA 1
ATOM 3223 C C . LEU B 1 156 ? -2.102 21.156 9.094 1 97.81 156 LEU B C 1
ATOM 3225 O O . LEU B 1 156 ? -1.987 21.844 8.07 1 97.81 156 LEU B O 1
ATOM 3229 N N . ILE B 1 157 ? -1.683 19.906 9.172 1 98.06 157 ILE B N 1
ATOM 3230 C CA . ILE B 1 157 ? -1.281 19.188 7.973 1 98.06 157 ILE B CA 1
ATOM 3231 C C . ILE B 1 157 ? -2.234 18.016 7.734 1 98.06 157 ILE B C 1
ATOM 3233 O O . ILE B 1 157 ? -2.52 17.234 8.648 1 98.06 157 ILE B O 1
ATOM 3237 N N . LEU B 1 158 ? -2.793 17.953 6.555 1 98.38 158 LEU B N 1
ATOM 3238 C CA . LEU B 1 158 ? -3.65 16.859 6.105 1 98.38 158 LEU B CA 1
ATOM 3239 C C . LEU B 1 158 ? -2.9 15.938 5.156 1 98.38 158 LEU B C 1
ATOM 3241 O O . LEU B 1 158 ? -2.363 16.391 4.141 1 98.38 158 LEU B O 1
ATOM 3245 N N . LEU B 1 159 ? -2.824 14.68 5.496 1 98.38 159 LEU B N 1
ATOM 3246 C CA . LEU B 1 159 ? -2.068 13.734 4.688 1 98.38 159 LEU B CA 1
ATOM 3247 C C . LEU B 1 159 ? -2.949 12.57 4.246 1 98.38 159 LEU B C 1
ATOM 3249 O O . LEU B 1 159 ? -3.549 11.891 5.082 1 98.38 159 LEU B O 1
ATOM 3253 N N . ASP B 1 160 ? -3.031 12.414 2.986 1 97.31 160 ASP B N 1
ATOM 3254 C CA . ASP B 1 160 ? -3.83 11.328 2.426 1 97.31 160 ASP B CA 1
ATOM 3255 C C . ASP B 1 160 ? -2.949 10.141 2.037 1 97.31 160 ASP B C 1
ATOM 3257 O O . ASP B 1 160 ? -2.426 10.094 0.921 1 97.31 160 ASP B O 1
ATOM 3261 N N . GLU B 1 161 ? -2.791 9.203 2.979 1 96.31 161 GLU B N 1
ATOM 3262 C CA . GLU B 1 161 ? -2.055 7.953 2.809 1 96.31 161 GLU B CA 1
ATOM 3263 C C . GLU B 1 161 ? -0.589 8.219 2.475 1 96.31 161 GLU B C 1
ATOM 3265 O O . GLU B 1 161 ? -0.064 7.684 1.495 1 96.31 161 GLU B O 1
ATOM 3270 N N . PRO B 1 162 ? 0.119 8.852 3.324 1 96.5 162 PRO B N 1
ATOM 3271 C CA . PRO B 1 162 ? 1.494 9.266 3.045 1 96.5 162 PRO B CA 1
ATOM 3272 C C . PRO B 1 162 ? 2.48 8.102 3.061 1 96.5 162 PRO B C 1
ATOM 3274 O O . PRO B 1 162 ? 3.625 8.25 2.621 1 96.5 162 PRO B O 1
ATOM 3277 N N . THR B 1 163 ? 2.068 6.941 3.547 1 95.38 163 THR B N 1
ATOM 3278 C CA . THR B 1 163 ? 3.021 5.848 3.703 1 95.38 163 THR B CA 1
ATOM 3279 C C . THR B 1 163 ? 2.76 4.754 2.67 1 95.38 163 THR B C 1
ATOM 3281 O O . THR B 1 163 ? 3.451 3.732 2.654 1 95.38 163 THR B O 1
ATOM 3284 N N . ASN B 1 164 ? 1.785 4.988 1.844 1 91.19 164 ASN B N 1
ATOM 3285 C CA . ASN B 1 164 ? 1.479 3.979 0.837 1 91.19 164 ASN B CA 1
ATOM 3286 C C . ASN B 1 164 ? 2.656 3.748 -0.105 1 91.19 164 ASN B C 1
ATOM 3288 O O . ASN B 1 164 ? 3.381 4.688 -0.44 1 91.19 164 ASN B O 1
ATOM 3292 N N . ASN B 1 165 ? 2.871 2.502 -0.526 1 88.12 165 ASN B N 1
ATOM 3293 C CA . ASN B 1 165 ? 3.861 2.062 -1.503 1 88.12 165 ASN B CA 1
ATOM 3294 C C . ASN B 1 165 ? 5.285 2.303 -1.005 1 88.12 165 ASN B C 1
ATOM 3296 O O . ASN B 1 165 ? 6.234 2.27 -1.789 1 88.12 165 ASN B O 1
ATOM 3300 N N . LEU B 1 166 ? 5.473 2.697 0.254 1 93.44 166 LEU B N 1
ATOM 3301 C CA . LEU B 1 166 ? 6.793 2.824 0.862 1 93.44 166 LEU B CA 1
ATOM 3302 C C . LEU B 1 166 ? 7.211 1.519 1.529 1 93.44 166 LEU B C 1
ATOM 3304 O O . LEU B 1 166 ? 6.363 0.733 1.955 1 93.44 166 LEU B O 1
ATOM 3308 N N . ASP B 1 167 ? 8.508 1.282 1.553 1 94.25 167 ASP B N 1
ATOM 3309 C CA . ASP B 1 167 ? 8.992 0.127 2.303 1 94.25 167 ASP B CA 1
ATOM 3310 C C . ASP B 1 167 ? 8.984 0.407 3.805 1 94.25 167 ASP B C 1
ATOM 3312 O O . ASP B 1 167 ? 8.688 1.523 4.23 1 94.25 167 ASP B O 1
ATOM 3316 N N . LEU B 1 168 ? 9.312 -0.588 4.535 1 94.88 168 LEU B N 1
ATOM 3317 C CA . LEU B 1 168 ? 9.188 -0.551 5.988 1 94.88 168 LEU B CA 1
ATOM 3318 C C . LEU B 1 168 ? 9.961 0.63 6.566 1 94.88 168 LEU B C 1
ATOM 3320 O O . LEU B 1 168 ? 9.406 1.418 7.34 1 94.88 168 LEU B O 1
ATOM 3324 N N . LYS B 1 169 ? 11.188 0.787 6.215 1 95.38 169 LYS B N 1
ATOM 3325 C CA . LYS B 1 169 ? 12.039 1.84 6.766 1 95.38 169 LYS B CA 1
ATOM 3326 C C . LYS B 1 169 ? 11.461 3.223 6.469 1 95.38 169 LYS B C 1
ATOM 3328 O O . LYS B 1 169 ? 11.359 4.062 7.363 1 95.38 169 LYS B O 1
ATOM 3333 N N . ASN B 1 170 ? 11.086 3.438 5.285 1 94.81 170 ASN B N 1
ATOM 3334 C CA . ASN B 1 170 ? 10.578 4.742 4.879 1 94.81 170 ASN B CA 1
ATOM 3335 C C . ASN B 1 170 ? 9.227 5.043 5.523 1 94.81 170 ASN B C 1
ATOM 3337 O O . ASN B 1 170 ? 8.93 6.195 5.836 1 94.81 170 ASN B O 1
ATOM 3341 N N . GLN B 1 171 ? 8.391 4.027 5.66 1 96.12 171 GLN B N 1
ATOM 3342 C CA . GLN B 1 171 ? 7.129 4.223 6.371 1 96.12 171 GLN B CA 1
ATOM 3343 C C . GLN B 1 171 ? 7.367 4.742 7.785 1 96.12 171 GLN B C 1
ATOM 3345 O O . GLN B 1 171 ? 6.746 5.723 8.203 1 96.12 171 GLN B O 1
ATOM 3350 N N . LEU B 1 172 ? 8.281 4.102 8.445 1 96.5 172 LEU B N 1
ATOM 3351 C CA . LEU B 1 172 ? 8.578 4.473 9.828 1 96.5 172 LEU B CA 1
ATOM 3352 C C . LEU B 1 172 ? 9.195 5.867 9.891 1 96.5 172 LEU B C 1
ATOM 3354 O O . LEU B 1 172 ? 8.844 6.66 10.766 1 96.5 172 LEU B O 1
ATOM 3358 N N . GLU B 1 173 ? 10.031 6.129 8.984 1 95.19 173 GLU B N 1
ATOM 3359 C CA . GLU B 1 173 ? 10.695 7.426 8.961 1 95.19 173 GLU B CA 1
ATOM 3360 C C . GLU B 1 173 ? 9.688 8.555 8.734 1 95.19 173 GLU B C 1
ATOM 3362 O O . GLU B 1 173 ? 9.727 9.578 9.43 1 95.19 173 GLU B O 1
ATOM 3367 N N . VAL B 1 174 ? 8.867 8.375 7.801 1 95.69 174 VAL B N 1
ATOM 3368 C CA . VAL B 1 174 ? 7.859 9.375 7.484 1 95.69 174 VAL B CA 1
ATOM 3369 C C . VAL B 1 174 ? 6.977 9.625 8.703 1 95.69 174 VAL B C 1
ATOM 3371 O O . VAL B 1 174 ? 6.734 10.773 9.078 1 95.69 174 VAL B O 1
ATOM 3374 N N . MET B 1 175 ? 6.512 8.609 9.367 1 96.88 175 MET B N 1
ATOM 3375 C CA . MET B 1 175 ? 5.637 8.758 10.531 1 96.88 175 MET B CA 1
ATOM 3376 C C . MET B 1 175 ? 6.379 9.406 11.695 1 96.88 175 MET B C 1
ATOM 3378 O O . MET B 1 175 ? 5.805 10.203 12.438 1 96.88 175 MET B O 1
ATOM 3382 N N . ARG B 1 176 ? 7.605 9.078 11.805 1 96 176 ARG B N 1
ATOM 3383 C CA . ARG B 1 176 ? 8.414 9.695 12.844 1 96 176 ARG B CA 1
ATOM 3384 C C . ARG B 1 176 ? 8.555 11.195 12.617 1 96 176 ARG B C 1
ATOM 3386 O O . ARG B 1 176 ? 8.438 11.984 13.555 1 96 176 ARG B O 1
ATOM 3393 N N . ILE B 1 177 ? 8.812 11.492 11.414 1 94.88 177 ILE B N 1
ATOM 3394 C CA . ILE B 1 177 ? 8.938 12.906 11.062 1 94.88 177 ILE B CA 1
ATOM 3395 C C . ILE B 1 177 ? 7.652 13.641 11.43 1 94.88 177 ILE B C 1
ATOM 3397 O O . ILE B 1 177 ? 7.695 14.703 12.062 1 94.88 177 ILE B O 1
ATOM 3401 N N . LEU B 1 178 ? 6.547 13.117 11.086 1 96.12 178 LEU B N 1
ATOM 3402 C CA . LEU B 1 178 ? 5.258 13.75 11.352 1 96.12 178 LEU B CA 1
ATOM 3403 C C . LEU B 1 178 ? 5.012 13.875 12.852 1 96.12 178 LEU B C 1
ATOM 3405 O O . LEU B 1 178 ? 4.523 14.898 13.328 1 96.12 178 LEU B O 1
ATOM 3409 N N . LYS B 1 179 ? 5.367 12.867 13.57 1 95.94 179 LYS B N 1
ATOM 3410 C CA . LYS B 1 179 ? 5.234 12.906 15.023 1 95.94 179 LYS B CA 1
ATOM 3411 C C . LYS B 1 179 ? 6.156 13.961 15.625 1 95.94 179 LYS B C 1
ATOM 3413 O O . LYS B 1 179 ? 5.73 14.758 16.469 1 95.94 179 LYS B O 1
ATOM 3418 N N . ASP B 1 180 ? 7.363 13.977 15.148 1 94.31 180 ASP B N 1
ATOM 3419 C CA . ASP B 1 180 ? 8.352 14.914 15.672 1 94.31 180 ASP B CA 1
ATOM 3420 C C . ASP B 1 180 ? 7.938 16.359 15.398 1 94.31 180 ASP B C 1
ATOM 3422 O O . ASP B 1 180 ? 8.07 17.219 16.266 1 94.31 180 ASP B O 1
ATOM 3426 N N . VAL B 1 181 ? 7.492 16.594 14.219 1 93.12 181 VAL B N 1
ATOM 3427 C CA . VAL B 1 181 ? 7.098 17.938 13.859 1 93.12 181 VAL B CA 1
ATOM 3428 C C . VAL B 1 181 ? 5.879 18.359 14.68 1 93.12 181 VAL B C 1
ATOM 3430 O O . VAL B 1 181 ? 5.762 19.531 15.078 1 93.12 181 VAL B O 1
ATOM 3433 N N . SER B 1 182 ? 4.938 17.484 14.883 1 93.62 182 SER B N 1
ATOM 3434 C CA . SER B 1 182 ? 3.781 17.766 15.727 1 93.62 182 SER B CA 1
ATOM 3435 C C . SER B 1 182 ? 4.207 18.188 17.125 1 93.62 182 SER B C 1
ATOM 3437 O O . SER B 1 182 ? 3.707 19.188 17.656 1 93.62 182 SER B O 1
ATOM 3439 N N . VAL B 1 183 ? 5.176 17.594 17.656 1 92 183 VAL B N 1
ATOM 3440 C CA . VAL B 1 183 ? 5.617 17.828 19.031 1 92 183 VAL B CA 1
ATOM 3441 C C . VAL B 1 183 ? 6.477 19.094 19.094 1 92 183 VAL B C 1
ATOM 3443 O O . VAL B 1 183 ? 6.246 19.969 19.922 1 92 183 VAL B O 1
ATOM 3446 N N . SER B 1 184 ? 7.387 19.219 18.188 1 92.38 184 SER B N 1
ATOM 3447 C CA . SER B 1 184 ? 8.391 20.281 18.281 1 92.38 184 SER B CA 1
ATOM 3448 C C . SER B 1 184 ? 7.84 21.609 17.781 1 92.38 184 SER B C 1
ATOM 3450 O O . SER B 1 184 ? 8.227 22.672 18.266 1 92.38 184 SER B O 1
ATOM 3452 N N . GLN B 1 185 ? 6.953 21.484 16.781 1 93.19 185 GLN B N 1
ATOM 3453 C CA . GLN B 1 185 ? 6.488 22.719 16.156 1 93.19 185 GLN B CA 1
ATOM 3454 C C . GLN B 1 185 ? 4.996 22.938 16.422 1 93.19 185 GLN B C 1
ATOM 3456 O O . GLN B 1 185 ? 4.41 23.906 15.922 1 93.19 185 GLN B O 1
ATOM 3461 N N . ASN B 1 186 ? 4.379 22.078 17.188 1 94.81 186 ASN B N 1
ATOM 3462 C CA . ASN B 1 186 ? 2.965 22.141 17.547 1 94.81 186 ASN B CA 1
ATOM 3463 C C . ASN B 1 186 ? 2.082 22.172 16.297 1 94.81 186 ASN B C 1
ATOM 3465 O O . ASN B 1 186 ? 1.182 23.016 16.188 1 94.81 186 ASN B O 1
ATOM 3469 N N . ILE B 1 187 ? 2.439 21.438 15.352 1 96.38 187 ILE B N 1
ATOM 3470 C CA . ILE B 1 187 ? 1.655 21.25 14.141 1 96.38 187 ILE B CA 1
ATOM 3471 C C . ILE B 1 187 ? 0.73 20.047 14.289 1 96.38 187 ILE B C 1
ATOM 3473 O O . ILE B 1 187 ? 1.161 18.984 14.734 1 96.38 187 ILE B O 1
ATOM 3477 N N . THR B 1 188 ? -0.542 20.25 13.992 1 98 188 THR B N 1
ATOM 3478 C CA . THR B 1 188 ? -1.515 19.172 14.055 1 98 188 THR B CA 1
ATOM 3479 C C . THR B 1 188 ? -1.532 18.375 12.75 1 98 188 THR B C 1
ATOM 3481 O O . THR B 1 188 ? -1.455 18.969 11.664 1 98 188 THR B O 1
ATOM 3484 N N . SER B 1 189 ? -1.605 17.062 12.867 1 98.06 189 SER B N 1
ATOM 3485 C CA . SER B 1 189 ? -1.647 16.234 11.68 1 98.06 189 SER B CA 1
ATOM 3486 C C . SER B 1 189 ? -2.891 15.344 11.664 1 98.06 189 SER B C 1
ATOM 3488 O O . SER B 1 189 ? -3.23 14.727 12.68 1 98.06 189 SER B O 1
ATOM 3490 N N . ILE B 1 190 ? -3.602 15.352 10.602 1 98.56 190 ILE B N 1
ATOM 3491 C CA . ILE B 1 190 ? -4.652 14.383 10.312 1 98.56 190 ILE B CA 1
ATOM 3492 C C . ILE B 1 190 ? -4.23 13.5 9.141 1 98.56 190 ILE B C 1
ATOM 3494 O O . ILE B 1 190 ? -4.023 13.984 8.031 1 98.56 190 ILE B O 1
ATOM 3498 N N . ILE B 1 191 ? -4.129 12.219 9.445 1 98.56 191 ILE B N 1
ATOM 3499 C CA . ILE B 1 191 ? -3.545 11.289 8.477 1 98.56 191 ILE B CA 1
ATOM 3500 C C . ILE B 1 191 ? -4.551 10.188 8.148 1 98.56 191 ILE B C 1
ATOM 3502 O O . ILE B 1 191 ? -5.047 9.5 9.039 1 98.56 191 ILE B O 1
ATOM 3506 N N . VAL B 1 192 ? -4.875 10.094 6.891 1 97.94 192 VAL B N 1
ATOM 3507 C CA . VAL B 1 192 ? -5.621 8.93 6.422 1 97.94 192 VAL B CA 1
ATOM 3508 C C . VAL B 1 192 ? -4.668 7.762 6.207 1 97.94 192 VAL B C 1
ATOM 3510 O O . VAL B 1 192 ? -3.652 7.895 5.52 1 97.94 192 VAL B O 1
ATOM 3513 N N . MET B 1 193 ? -4.949 6.598 6.793 1 95.19 193 MET B N 1
ATOM 3514 C CA . MET B 1 193 ? -4.055 5.453 6.641 1 95.19 193 MET B CA 1
ATOM 3515 C C . MET B 1 193 ? -4.84 4.145 6.625 1 95.19 193 MET B C 1
ATOM 3517 O O . MET B 1 193 ? -5.961 4.082 7.129 1 95.19 193 MET B O 1
ATOM 3521 N N . HIS B 1 194 ? -4.152 3.133 6.117 1 92.56 194 HIS B N 1
ATOM 3522 C CA . HIS B 1 194 ? -4.734 1.798 6.098 1 92.56 194 HIS B CA 1
ATOM 3523 C C . HIS B 1 194 ? -4.098 0.9 7.152 1 92.56 194 HIS B C 1
ATOM 3525 O O . HIS B 1 194 ? -4.707 -0.078 7.59 1 92.56 194 HIS B O 1
ATOM 3531 N N . ASP B 1 195 ? -2.938 1.188 7.52 1 94.56 195 ASP B N 1
ATOM 3532 C CA . ASP B 1 195 ? -2.189 0.345 8.445 1 94.56 195 ASP B CA 1
ATOM 3533 C C . ASP B 1 195 ? -2.516 0.701 9.898 1 94.56 195 ASP B C 1
ATOM 3535 O O . ASP B 1 195 ? -1.992 1.679 10.438 1 94.56 195 ASP B O 1
ATOM 3539 N N . ILE B 1 196 ? -3.264 -0.165 10.492 1 97.19 196 ILE B N 1
ATOM 3540 C CA . ILE B 1 196 ? -3.744 0.093 11.844 1 97.19 196 ILE B CA 1
ATOM 3541 C C . ILE B 1 196 ? -2.568 0.077 12.82 1 97.19 196 ILE B C 1
ATOM 3543 O O . ILE B 1 196 ? -2.494 0.911 13.727 1 97.19 196 ILE B O 1
ATOM 3547 N N . ASN B 1 197 ? -1.668 -0.871 12.688 1 96.25 197 ASN B N 1
ATOM 3548 C CA . ASN B 1 197 ? -0.542 -0.985 13.609 1 96.25 197 ASN B CA 1
ATOM 3549 C C . ASN B 1 197 ? 0.399 0.21 13.492 1 96.25 197 ASN B C 1
ATOM 3551 O O . ASN B 1 197 ? 0.934 0.683 14.5 1 96.25 197 ASN B O 1
ATOM 3555 N N . LEU B 1 198 ? 0.621 0.625 12.32 1 96 198 LEU B N 1
ATOM 3556 C CA . LEU B 1 198 ? 1.419 1.829 12.117 1 96 198 LEU B CA 1
ATOM 3557 C C . LEU B 1 198 ? 0.744 3.039 12.758 1 96 198 LEU B C 1
ATOM 3559 O O . LEU B 1 198 ? 1.405 3.855 13.398 1 96 198 LEU B O 1
ATOM 3563 N N . ALA B 1 199 ? -0.541 3.186 12.578 1 97.56 199 ALA B N 1
ATOM 3564 C CA . ALA B 1 199 ? -1.305 4.254 13.219 1 97.56 199 ALA B CA 1
ATOM 3565 C C . ALA B 1 199 ? -1.166 4.191 14.742 1 97.56 199 ALA B C 1
ATOM 3567 O O . ALA B 1 199 ? -0.921 5.211 15.391 1 97.56 199 ALA B O 1
ATOM 3568 N N . LEU B 1 200 ? -1.297 3.016 15.258 1 97.25 200 LEU B N 1
ATOM 3569 C CA . LEU B 1 200 ? -1.23 2.803 16.703 1 97.25 200 LEU B CA 1
ATOM 3570 C C . LEU B 1 200 ? 0.104 3.283 17.266 1 97.25 200 LEU B C 1
ATOM 3572 O O . LEU B 1 200 ? 0.163 3.801 18.375 1 97.25 200 LEU B O 1
ATOM 3576 N N . ARG B 1 201 ? 1.06 3.139 16.516 1 95.31 201 ARG B N 1
ATOM 3577 C CA . ARG B 1 201 ? 2.41 3.43 16.984 1 95.31 201 ARG B CA 1
ATOM 3578 C C . ARG B 1 201 ? 2.652 4.934 17.062 1 95.31 201 ARG B C 1
ATOM 3580 O O . ARG B 1 201 ? 3.408 5.406 17.906 1 95.31 201 ARG B O 1
ATOM 3587 N N . TYR B 1 202 ? 1.961 5.668 16.188 1 96.31 202 TYR B N 1
ATOM 3588 C CA . TYR B 1 202 ? 2.43 7.043 16.047 1 96.31 202 TYR B CA 1
ATOM 3589 C C . TYR B 1 202 ? 1.31 8.031 16.344 1 96.31 202 TYR B C 1
ATOM 3591 O O . TYR B 1 202 ? 1.566 9.219 16.594 1 96.31 202 TYR B O 1
ATOM 3599 N N . SER B 1 203 ? 0.099 7.594 16.312 1 97.44 203 SER B N 1
ATOM 3600 C CA . SER B 1 203 ? -1.006 8.539 16.438 1 97.44 203 SER B CA 1
ATOM 3601 C C . SER B 1 203 ? -1.451 8.695 17.875 1 97.44 203 SER B C 1
ATOM 3603 O O . SER B 1 203 ? -1.315 7.766 18.688 1 97.44 203 SER B O 1
ATOM 3605 N N . ASP B 1 204 ? -1.992 9.852 18.203 1 97.5 204 ASP B N 1
ATOM 3606 C CA . ASP B 1 204 ? -2.521 10.148 19.531 1 97.5 204 ASP B CA 1
ATOM 3607 C C . ASP B 1 204 ? -4.016 9.844 19.609 1 97.5 204 ASP B C 1
ATOM 3609 O O . ASP B 1 204 ? -4.535 9.531 20.688 1 97.5 204 ASP B O 1
ATOM 3613 N N . LYS B 1 205 ? -4.637 10.055 18.547 1 98.12 205 LYS B N 1
ATOM 3614 C CA . LYS B 1 205 ? -6.086 9.93 18.438 1 98.12 205 LYS B CA 1
ATOM 3615 C C . LYS B 1 205 ? -6.473 9.203 17.156 1 98.12 205 LYS B C 1
ATOM 3617 O O . LYS B 1 205 ? -5.746 9.258 16.156 1 98.12 205 LYS B O 1
ATOM 3622 N N . PHE B 1 206 ? -7.625 8.555 17.219 1 98.69 206 PHE B N 1
ATOM 3623 C CA . PHE B 1 206 ? -8.086 7.75 16.094 1 98.69 206 PHE B CA 1
ATOM 3624 C C . PHE B 1 206 ? -9.547 8.055 15.766 1 98.69 206 PHE B C 1
ATOM 3626 O O . PHE B 1 206 ? -10.359 8.242 16.672 1 98.69 206 PHE B O 1
ATOM 3633 N N . LEU B 1 207 ? -9.828 8.133 14.516 1 98.75 207 LEU B N 1
ATOM 3634 C CA . LEU B 1 207 ? -11.18 8.227 13.977 1 98.75 207 LEU B CA 1
ATOM 3635 C C . LEU B 1 207 ? -11.484 7.043 13.062 1 98.75 207 LEU B C 1
ATOM 3637 O O . LEU B 1 207 ? -10.883 6.906 11.992 1 98.75 207 LEU B O 1
ATOM 3641 N N . MET B 1 208 ? -12.359 6.184 13.477 1 98.69 208 MET B N 1
ATOM 3642 C CA . MET B 1 208 ? -12.781 5.074 12.625 1 98.69 208 MET B CA 1
ATOM 3643 C C . MET B 1 208 ? -14.031 5.445 11.828 1 98.69 208 MET B C 1
ATOM 3645 O O . MET B 1 208 ? -15.078 5.742 12.414 1 98.69 208 MET B O 1
ATOM 3649 N N . LEU B 1 209 ? -13.852 5.422 10.57 1 98.38 209 LEU B N 1
ATOM 3650 C CA . LEU B 1 209 ? -14.945 5.766 9.672 1 98.38 209 LEU B CA 1
ATOM 3651 C C . LEU B 1 209 ? -15.602 4.512 9.102 1 98.38 209 LEU B C 1
ATOM 3653 O O . LEU B 1 209 ? -14.906 3.59 8.656 1 98.38 209 LEU B O 1
ATOM 3657 N N . LYS B 1 210 ? -16.859 4.434 9.164 1 97.75 210 LYS B N 1
ATOM 3658 C CA . LYS B 1 210 ? -17.656 3.332 8.617 1 97.75 210 LYS B CA 1
ATOM 3659 C C . LYS B 1 210 ? -18.969 3.832 8.031 1 97.75 210 LYS B C 1
ATOM 3661 O O . LYS B 1 210 ? -19.703 4.559 8.688 1 97.75 210 LYS B O 1
ATOM 3666 N N . ASP B 1 211 ? -19.203 3.488 6.812 1 95.56 211 ASP B N 1
ATOM 3667 C CA . ASP B 1 211 ? -20.438 3.812 6.121 1 95.56 211 ASP B CA 1
ATOM 3668 C C . ASP B 1 211 ? -20.719 5.316 6.152 1 95.56 211 ASP B C 1
ATOM 3670 O O . ASP B 1 211 ? -21.844 5.746 6.414 1 95.56 211 ASP B O 1
ATOM 3674 N N . GLY B 1 212 ? -19.625 6.035 6.047 1 96.31 212 GLY B N 1
ATOM 3675 C CA . GLY B 1 212 ? -19.734 7.477 5.898 1 96.31 212 GLY B CA 1
ATOM 3676 C C . GLY B 1 212 ? -19.922 8.203 7.219 1 96.31 212 GLY B C 1
ATOM 3677 O O . GLY B 1 212 ? -20.156 9.414 7.242 1 96.31 212 GLY B O 1
ATOM 3678 N N . LYS B 1 213 ? -19.828 7.484 8.312 1 97.62 213 LYS B N 1
ATOM 3679 C CA . LYS B 1 213 ? -20 8.047 9.648 1 97.62 213 LYS B CA 1
ATOM 3680 C C . LYS B 1 213 ? -18.797 7.719 10.531 1 97.62 213 LYS B C 1
ATOM 3682 O O . LYS B 1 213 ? -18.047 6.785 10.242 1 97.62 213 LYS B O 1
ATOM 3687 N N . ILE B 1 214 ? -18.672 8.547 11.578 1 98.31 214 ILE B N 1
ATOM 3688 C CA . ILE B 1 214 ? -17.703 8.18 12.602 1 98.31 214 ILE B CA 1
ATOM 3689 C C . ILE B 1 214 ? -18.234 7.039 13.453 1 98.31 214 ILE B C 1
ATOM 3691 O O . ILE B 1 214 ? -19.219 7.211 14.188 1 98.31 214 ILE B O 1
ATOM 3695 N N . PHE B 1 215 ? -17.672 5.953 13.328 1 98.62 215 PHE B N 1
ATOM 3696 C CA . PHE B 1 215 ? -18.062 4.785 14.102 1 98.62 215 PHE B CA 1
ATOM 3697 C C . PHE B 1 215 ? -17.531 4.863 15.523 1 98.62 215 PHE B C 1
ATOM 3699 O O . PHE B 1 215 ? -18.234 4.566 16.484 1 98.62 215 PHE B O 1
ATOM 3706 N N . ALA B 1 216 ? -16.312 5.246 15.633 1 98.56 216 ALA B N 1
ATOM 3707 C CA . ALA B 1 216 ? -15.648 5.406 16.922 1 98.56 216 ALA B CA 1
ATOM 3708 C C . ALA B 1 216 ? -14.57 6.48 16.844 1 98.56 216 ALA B C 1
ATOM 3710 O O . ALA B 1 216 ? -13.961 6.691 15.797 1 98.56 216 ALA B O 1
ATOM 3711 N N . GLU B 1 217 ? -14.422 7.133 17.891 1 98.25 217 GLU B N 1
ATOM 3712 C CA . GLU B 1 217 ? -13.375 8.141 18.016 1 98.25 217 GLU B CA 1
ATOM 3713 C C . GLU B 1 217 ? -12.758 8.133 19.406 1 98.25 217 GLU B C 1
ATOM 3715 O O . GLU B 1 217 ? -13.469 7.961 20.406 1 98.25 217 GLU B O 1
ATOM 3720 N N . GLY B 1 218 ? -11.477 8.242 19.5 1 98.19 218 GLY B N 1
ATOM 3721 C CA . GLY B 1 218 ? -10.805 8.25 20.781 1 98.19 218 GLY B CA 1
ATOM 3722 C C . GLY B 1 218 ? -9.336 7.867 20.688 1 98.19 218 GLY B C 1
ATOM 3723 O O . GLY B 1 218 ? -8.727 7.988 19.625 1 98.19 218 GLY B O 1
ATOM 3724 N N . GLY B 1 219 ? -8.727 7.617 21.875 1 97.81 219 GLY B N 1
ATOM 3725 C CA . GLY B 1 219 ? -7.348 7.152 21.906 1 97.81 219 GLY B CA 1
ATOM 3726 C C . GLY B 1 219 ? -7.199 5.691 21.531 1 97.81 219 GLY B C 1
ATOM 3727 O O . GLY B 1 219 ? -7.996 5.16 20.75 1 97.81 219 GLY B O 1
ATOM 3728 N N . LYS B 1 220 ? -6.152 5.07 22 1 97.56 220 LYS B N 1
ATOM 3729 C CA . LYS B 1 220 ? -5.832 3.691 21.656 1 97.56 220 LYS B CA 1
ATOM 3730 C C . LYS B 1 220 ? -6.926 2.736 22.109 1 97.56 220 LYS B C 1
ATOM 3732 O O . LYS B 1 220 ? -7.059 1.633 21.578 1 97.56 220 LYS B O 1
ATOM 3737 N N . GLU B 1 221 ? -7.707 3.188 23.047 1 97.31 221 GLU B N 1
ATOM 3738 C CA . GLU B 1 221 ? -8.727 2.324 23.641 1 97.31 221 GLU B CA 1
ATOM 3739 C C . GLU B 1 221 ? -9.781 1.941 22.609 1 97.31 221 GLU B C 1
ATOM 3741 O O . GLU B 1 221 ? -10.43 0.899 22.734 1 97.31 221 GLU B O 1
ATOM 3746 N N . ILE B 1 222 ? -9.992 2.709 21.562 1 98.06 222 ILE B N 1
ATOM 3747 C CA . ILE B 1 222 ? -11.055 2.396 20.625 1 98.06 222 ILE B CA 1
ATOM 3748 C C . ILE B 1 222 ? -10.555 1.391 19.594 1 98.06 222 ILE B C 1
ATOM 3750 O O . ILE B 1 222 ? -11.336 0.831 18.828 1 98.06 222 ILE B O 1
ATOM 3754 N N . ILE B 1 223 ? -9.219 1.194 19.547 1 97.94 223 ILE B N 1
ATOM 3755 C CA . ILE B 1 223 ? -8.656 0.166 18.672 1 97.94 223 ILE B CA 1
ATOM 3756 C C . ILE B 1 223 ? -8.656 -1.18 19.391 1 97.94 223 ILE B C 1
ATOM 3758 O O . ILE B 1 223 ? -7.668 -1.557 20.031 1 97.94 223 ILE B O 1
ATOM 3762 N N . ASN B 1 224 ? -9.789 -1.832 19.344 1 97.69 224 ASN B N 1
ATOM 3763 C CA . ASN B 1 224 ? -9.992 -3.131 19.969 1 97.69 224 ASN B CA 1
ATOM 3764 C C . ASN B 1 224 ? -10.664 -4.117 19.016 1 97.69 224 ASN B C 1
ATOM 3766 O O . ASN B 1 224 ? -11.117 -3.732 17.938 1 97.69 224 ASN B O 1
ATOM 3770 N N . SER B 1 225 ? -10.68 -5.398 19.438 1 96.75 225 SER B N 1
ATOM 3771 C CA . SER B 1 225 ? -11.141 -6.473 18.562 1 96.75 225 SER B CA 1
ATOM 3772 C C . SER B 1 225 ? -12.57 -6.23 18.109 1 96.75 225 SER B C 1
ATOM 3774 O O . SER B 1 225 ? -12.906 -6.484 16.938 1 96.75 225 SER B O 1
ATOM 3776 N N . GLN B 1 226 ? -13.406 -5.742 18.969 1 97.94 226 GLN B N 1
ATOM 3777 C CA . GLN B 1 226 ? -14.805 -5.5 18.625 1 97.94 226 GLN B CA 1
ATOM 3778 C C . GLN B 1 226 ? -14.938 -4.445 17.531 1 97.94 226 GLN B C 1
ATOM 3780 O O . GLN B 1 226 ? -15.617 -4.664 16.531 1 97.94 226 GLN B O 1
ATOM 3785 N N . ASN B 1 227 ? -14.312 -3.268 17.766 1 98.5 227 ASN B N 1
ATOM 3786 C CA . ASN B 1 227 ? -14.391 -2.189 16.781 1 98.5 227 ASN B CA 1
ATOM 3787 C C . ASN B 1 227 ? -13.773 -2.604 15.445 1 98.5 227 ASN B C 1
ATOM 3789 O O . ASN B 1 227 ? -14.289 -2.246 14.383 1 98.5 227 ASN B O 1
ATOM 3793 N N . ILE B 1 228 ? -12.648 -3.344 15.461 1 97.75 228 ILE B N 1
ATOM 3794 C CA . ILE B 1 228 ? -12 -3.785 14.234 1 97.75 228 ILE B CA 1
ATOM 3795 C C . ILE B 1 228 ? -12.914 -4.738 13.469 1 97.75 228 ILE B C 1
ATOM 3797 O O . ILE B 1 228 ? -13.055 -4.641 12.25 1 97.75 228 ILE B O 1
ATOM 3801 N N . MET B 1 229 ? -13.523 -5.668 14.203 1 97.56 229 MET B N 1
ATOM 3802 C CA . MET B 1 229 ? -14.484 -6.57 13.562 1 97.56 229 MET B CA 1
ATOM 3803 C C . MET B 1 229 ? -15.609 -5.785 12.898 1 97.56 229 MET B C 1
ATOM 3805 O O . MET B 1 229 ? -15.977 -6.07 11.758 1 97.56 229 MET B O 1
ATOM 3809 N N . GLU B 1 230 ? -16.094 -4.828 13.578 1 97.88 230 GLU B N 1
ATOM 3810 C CA . GLU B 1 230 ? -17.219 -4.047 13.07 1 97.88 230 GLU B CA 1
ATOM 3811 C C . GLU B 1 230 ? -16.828 -3.232 11.852 1 97.88 230 GLU B C 1
ATOM 3813 O O . GLU B 1 230 ? -17.578 -3.152 10.875 1 97.88 230 GLU B O 1
ATOM 3818 N N . VAL B 1 231 ? -15.672 -2.633 11.883 1 98 231 VAL B N 1
ATOM 3819 C CA . VAL B 1 231 ? -15.273 -1.673 10.859 1 98 231 VAL B CA 1
ATOM 3820 C C . VAL B 1 231 ? -14.648 -2.408 9.68 1 98 231 VAL B C 1
ATOM 3822 O O . VAL B 1 231 ? -14.883 -2.049 8.523 1 98 231 VAL B O 1
ATOM 3825 N N . TYR B 1 232 ? -13.914 -3.502 9.961 1 96.88 232 TYR B N 1
ATOM 3826 C CA . TYR B 1 232 ? -13.133 -4.129 8.906 1 96.88 232 TYR B CA 1
ATOM 3827 C C . TYR B 1 232 ? -13.648 -5.531 8.602 1 96.88 232 TYR B C 1
ATOM 3829 O O . TYR B 1 232 ? -13.32 -6.109 7.562 1 96.88 232 TYR B O 1
ATOM 3837 N N . GLY B 1 233 ? -14.43 -6.113 9.484 1 95.81 233 GLY B N 1
ATOM 3838 C CA . GLY B 1 233 ? -14.93 -7.469 9.289 1 95.81 233 GLY B CA 1
ATOM 3839 C C . GLY B 1 233 ? -13.867 -8.531 9.531 1 95.81 233 GLY B C 1
ATOM 3840 O O . GLY B 1 233 ? -13.875 -9.578 8.875 1 95.81 233 GLY B O 1
ATOM 3841 N N . VAL B 1 234 ? -12.945 -8.25 10.43 1 96.25 234 VAL B N 1
ATOM 3842 C CA . VAL B 1 234 ? -11.836 -9.164 10.695 1 96.25 234 VAL B CA 1
ATOM 3843 C C . VAL B 1 234 ? -11.703 -9.398 12.195 1 96.25 234 VAL B C 1
ATOM 3845 O O . VAL B 1 234 ? -11.688 -8.438 12.977 1 96.25 234 VAL B O 1
ATOM 3848 N N . ASN B 1 235 ? -11.695 -10.648 12.57 1 96.19 235 ASN B N 1
ATOM 3849 C CA . ASN B 1 235 ? -11.391 -10.961 13.969 1 96.19 235 ASN B CA 1
ATOM 3850 C C . ASN B 1 235 ? -9.906 -10.789 14.266 1 96.19 235 ASN B C 1
ATOM 3852 O O . ASN B 1 235 ? -9.055 -11.258 13.492 1 96.19 235 ASN B O 1
ATOM 3856 N N . THR B 1 236 ? -9.656 -10.125 15.367 1 96.19 236 THR B N 1
ATOM 3857 C CA . THR B 1 236 ? -8.258 -9.844 15.672 1 96.19 236 THR B CA 1
ATOM 3858 C C . THR B 1 236 ? -7.988 -10.023 17.156 1 96.19 236 THR B C 1
ATOM 3860 O O . THR B 1 236 ? -8.922 -10.094 17.969 1 96.19 236 THR B O 1
ATOM 3863 N N . TYR B 1 237 ? -6.766 -10.195 17.453 1 95.12 237 TYR B N 1
ATOM 3864 C CA . TYR B 1 237 ? -6.25 -10.062 18.812 1 95.12 237 TYR B CA 1
ATOM 3865 C C . TYR B 1 237 ? -5.449 -8.773 18.969 1 95.12 237 TYR B C 1
ATOM 3867 O O . TYR B 1 237 ? -4.77 -8.344 18.031 1 95.12 237 TYR B O 1
ATOM 3875 N N . VAL B 1 238 ? -5.613 -8.188 20.094 1 95.19 238 VAL B N 1
ATOM 3876 C CA . VAL B 1 238 ? -4.809 -7.02 20.438 1 95.19 238 VAL B CA 1
ATOM 3877 C C . VAL B 1 238 ? -3.773 -7.395 21.484 1 95.19 238 VAL B C 1
ATOM 3879 O O . VAL B 1 238 ? -4.129 -7.875 22.562 1 95.19 238 VAL B O 1
ATOM 3882 N N . HIS B 1 239 ? -2.523 -7.211 21.172 1 95.31 239 HIS B N 1
ATOM 3883 C CA . HIS B 1 239 ? -1.422 -7.551 22.062 1 95.31 239 HIS B CA 1
ATOM 3884 C C . HIS B 1 239 ? -0.64 -6.309 22.469 1 95.31 239 HIS B C 1
ATOM 3886 O O . HIS B 1 239 ? -0.583 -5.328 21.719 1 95.31 239 HIS B O 1
ATOM 3892 N N . ASN B 1 240 ? -0.159 -6.289 23.688 1 94.31 240 ASN B N 1
ATOM 3893 C CA . ASN B 1 240 ? 0.815 -5.285 24.109 1 94.31 240 ASN B CA 1
ATOM 3894 C C . ASN B 1 240 ? 2.24 -5.828 24.031 1 94.31 240 ASN B C 1
ATOM 3896 O O . ASN B 1 240 ? 2.611 -6.715 24.812 1 94.31 240 ASN B O 1
ATOM 3900 N N . LEU B 1 241 ? 2.912 -5.348 23.078 1 92.44 241 LEU B N 1
ATOM 3901 C CA . LEU B 1 241 ? 4.281 -5.805 22.844 1 92.44 241 LEU B CA 1
ATOM 3902 C C . LEU B 1 241 ? 5.277 -4.691 23.156 1 92.44 241 LEU B C 1
ATOM 3904 O O . LEU B 1 241 ? 5.426 -3.752 22.375 1 92.44 241 LEU B O 1
ATOM 3908 N N . ASN B 1 242 ? 5.965 -4.816 24.234 1 88.06 242 ASN B N 1
ATOM 3909 C CA . ASN B 1 242 ? 6.965 -3.828 24.641 1 88.06 242 ASN B CA 1
ATOM 3910 C C . ASN B 1 242 ? 6.367 -2.426 24.703 1 88.06 242 ASN B C 1
ATOM 3912 O O . ASN B 1 242 ? 6.938 -1.475 24.172 1 88.06 242 ASN B O 1
ATOM 3916 N N . GLY B 1 243 ? 5.148 -2.318 25.203 1 88.06 243 GLY B N 1
ATOM 3917 C CA . GLY B 1 243 ? 4.52 -1.027 25.422 1 88.06 243 GLY B CA 1
ATOM 3918 C C . GLY B 1 243 ? 3.756 -0.521 24.203 1 88.06 243 GLY B C 1
ATOM 3919 O O . GLY B 1 243 ? 3.199 0.579 24.234 1 88.06 243 GLY B O 1
ATOM 3920 N N . HIS B 1 244 ? 3.758 -1.351 23.188 1 91.19 244 HIS B N 1
ATOM 3921 C CA . HIS B 1 244 ? 3.055 -0.957 21.969 1 91.19 244 HIS B CA 1
ATOM 3922 C C . HIS B 1 244 ? 1.935 -1.938 21.641 1 91.19 244 HIS B C 1
ATOM 3924 O O . HIS B 1 244 ? 2.16 -3.148 21.578 1 91.19 244 HIS B O 1
ATOM 3930 N N . LEU B 1 245 ? 0.791 -1.315 21.469 1 94.69 245 LEU B N 1
ATOM 3931 C CA . LEU B 1 245 ? -0.328 -2.158 21.062 1 94.69 245 LEU B CA 1
ATOM 3932 C C . LEU B 1 245 ? -0.158 -2.633 19.625 1 94.69 245 LEU B C 1
ATOM 3934 O O . LEU B 1 245 ? 0.267 -1.864 18.766 1 94.69 245 LEU B O 1
ATOM 3938 N N . THR B 1 246 ? -0.385 -3.895 19.438 1 95.25 246 THR B N 1
ATOM 3939 C CA . THR B 1 246 ? -0.292 -4.504 18.109 1 95.25 246 THR B CA 1
ATOM 3940 C C . THR B 1 246 ? -1.514 -5.375 17.828 1 95.25 246 THR B C 1
ATOM 3942 O O . THR B 1 246 ? -1.918 -6.18 18.672 1 95.25 246 THR B O 1
ATOM 3945 N N . ILE B 1 247 ? -2.096 -5.16 16.688 1 95.38 247 ILE B N 1
ATOM 3946 C CA . ILE B 1 247 ? -3.254 -5.945 16.281 1 95.38 247 ILE B CA 1
ATOM 3947 C C . ILE B 1 247 ? -2.803 -7.094 15.375 1 95.38 247 ILE B C 1
ATOM 3949 O O . ILE B 1 247 ? -1.976 -6.902 14.484 1 95.38 247 ILE B O 1
ATOM 3953 N N . VAL B 1 248 ? -3.299 -8.273 15.625 1 95.25 248 VAL B N 1
ATOM 3954 C CA . VAL B 1 248 ? -2.988 -9.461 14.836 1 95.25 248 VAL B CA 1
ATOM 3955 C C . VAL B 1 248 ? -4.285 -10.164 14.422 1 95.25 248 VAL B C 1
ATOM 3957 O O . VAL B 1 248 ? -5.121 -10.477 15.273 1 95.25 248 VAL B O 1
ATOM 3960 N N . PRO B 1 249 ? -4.492 -10.359 13.133 1 94.5 249 PRO B N 1
ATOM 3961 C CA . PRO B 1 249 ? -5.695 -11.086 12.711 1 94.5 249 PRO B CA 1
ATOM 3962 C C . PRO B 1 249 ? -5.754 -12.508 13.266 1 94.5 249 PRO B C 1
ATOM 3964 O O . PRO B 1 249 ? -4.719 -13.156 13.422 1 94.5 249 PRO B O 1
ATOM 3967 N N . GLU B 1 250 ? -6.844 -12.977 13.57 1 91 250 GLU B N 1
ATOM 3968 C CA . GLU B 1 250 ? -7.031 -14.359 14.008 1 91 250 GLU B CA 1
ATOM 3969 C C . GLU B 1 250 ? -6.965 -15.328 12.82 1 91 250 GLU B C 1
ATOM 3971 O O . GLU B 1 250 ? -7.105 -14.914 11.672 1 91 250 GLU B O 1
ATOM 3976 N N . GLU B 1 251 ? -6.504 -16.781 13.18 1 73.81 251 GLU B N 1
ATOM 3977 C CA . GLU B 1 251 ? -6.496 -17.812 12.141 1 73.81 251 GLU B CA 1
ATOM 3978 C C . GLU B 1 251 ? -7.883 -18 11.539 1 73.81 251 GLU B C 1
ATOM 3980 O O . GLU B 1 251 ? -8.891 -17.891 12.234 1 73.81 251 GLU B O 1
ATOM 3985 N N . GLY B 1 252 ? -7.883 -18.703 10.219 1 61.56 252 GLY B N 1
ATOM 3986 C CA . GLY B 1 252 ? -9.195 -18.906 9.625 1 61.56 252 GLY B CA 1
ATOM 3987 C C . GLY B 1 252 ? -10 -17.625 9.477 1 61.56 252 GLY B C 1
ATOM 3988 O O . GLY B 1 252 ? -11.203 -17.672 9.234 1 61.56 252 GLY B O 1
ATOM 3989 N N . TYR B 1 253 ? -9.75 -16.703 9.141 1 47.78 253 TYR B N 1
ATOM 3990 C CA . TYR B 1 253 ? -10.422 -15.438 9.43 1 47.78 253 TYR B CA 1
ATOM 3991 C C . TYR B 1 253 ? -11.594 -15.648 10.383 1 47.78 253 TYR B C 1
ATOM 3993 O O . TYR B 1 253 ? -12.32 -16.641 10.273 1 47.78 253 TYR B O 1
#

Secondary structure (DSSP, 8-state):
--EEEEEEEEEETTEEEEEEEEEEE-TT-EEEEE--TTSSHHHHHHHHTTSS--SEEEEEETTEEGGGS-HHHHHHHEEEE-S-----SSBHHHHHHGGGGGG-SSS--HHHHHHHHHHHHHTT-GGGTTSBGGGS-HHHHHHHHHHHHHTT--SEEEEESTTTT--HHHHHHHHHHHHHHHHHH--EEEEE-S-HHHHHHH-SEEEEEETTEEEEEESGGG-SHHHHHHHH---EEEEEETTEEEEEEPS--/--EEEEEEEEEETTEEEEEEEEEEE-TT-EEEEE--TTSSHHHHHHHHTTSS--SEEEEEETTEEGGGS-HHHHHHHEEEE-S-----SSBHHHHHHGGGGGG-SSS--HHHHHHHHHHHHHTT-GGGTTSBGGGS-HHHHHHHHHHHHHTT--SEEEEESTTTT--HHHHHHHHHHHHHHHHHH--EEEEE-S-HHHHHHH-SEEEEEETTEEEEEESGGG-SHHHHHHHH---EEEEEETTEEEEEEPTT-

Sequence (506 aa):
MIVSVEGVEFKYKSTEILKDVKFEVEKGEVVSILGINGAGKSTLIKCINKILPPKKGTITVENLDVNKMDRLDLAKKVGYVPQRSNGNYMTVFDALLLGRKPHIKWEISKKDIEITENVLKLLDLEKYALRNTNELSGGELQKVIIGRALVQEPKLILLDEPTNNLDLKNQLEVMRILKDVSVSQNITSIIVMHDINLALRYSDKFLMLKDGKIFAEGGKEIINSQNIMEVYGVNTYVHNLNGHLTIVPEEGYMIVSVEGVEFKYKSTEILKDVKFEVEKGEVVSILGINGAGKSTLIKCINKILPPKKGTITVENLDVNKMDRLDLAKKVGYVPQRSNGNYMTVFDALLLGRKPHIKWEISKKDIEITENVLKLLDLEKYALRNTNELSGGELQKVIIGRALVQEPKLILLDEPTNNLDLKNQLEVMRILKDVSVSQNITSIIVMHDINLALRYSDKFLMLKDGKIFAEGGKEIINSQNIMEVYGVNTYVHNLNGHLTIVPEEGY

Nearest PDB structures (foldseek):
  4hzi-assembly1_A  TM=8.827E-01  e=5.432E-26  Leptospira interrogans serovar Copenhageni str. Fiocruz L1-130
  6xgz-assembly4_G  TM=8.804E-01  e=4.265E-21  Escherichia coli LAU-EC10
  1ji0-assembly1_A  TM=8.914E-01  e=4.855E-20  Thermotoga maritima
  4rfs-assembly1_B  TM=8.940E-01  e=9.425E-19  Levilactobacillus brevis
  9fw3-assembly1_B  TM=8.182E-01  e=2.016E-19  Mycolicibacterium thermoresistibile ATCC 19527

Radius of gyration: 24.1 Å; Cα contacts (8 Å, |Δi|>4): 1058; chains: 2; bounding box: 50×68×58 Å